Protein AF-A0A8K0HTD1-F1 (afdb_monomer)

Organism: NCBI:txid2594499

Sequence (369 aa):
MEKRRLASASNWPGLPEDLLDSIIPRLVYISDYIRFSAVCKSWNSVALKHKQKRERLTNHQYPLLLLISSRIEGCTSVSPYVFNFMTKSGIQDIQLHRFFWYGRCRGCLIYIRQACYEFFDVRIMPKHIDDFGTPIDLPRLCCFRPGHTRPDKVKSVVLSRDPCFGSFDVLITSYSCYAAHMKFDSKNWTCSGLGRSDYFASLVFYKDHILGASNRGGVLSLDVNIDHSLVPKGEKILPDLEHVRDSSGCFLVEATNGDLLMVLWYHDFDIHERYKLYKLLYSNGQHERIPIANLSGDSIFWGINHPVSVLASDYPGLCRPNSIYLICQRQPSDYICEEFNFEDRSMREDEIDEPYLTSASWIVPPIKL

Structure (mmCIF, N/CA/C/O backbone):
data_AF-A0A8K0HTD1-F1
#
_entry.id   AF-A0A8K0HTD1-F1
#
loop_
_atom_site.group_PDB
_atom_site.id
_atom_site.type_symbol
_atom_site.label_atom_id
_atom_site.label_alt_id
_atom_site.label_comp_id
_atom_site.label_asym_id
_atom_site.label_entity_id
_atom_site.label_seq_id
_atom_site.pdbx_PDB_ins_code
_atom_site.Cartn_x
_atom_site.Cartn_y
_atom_site.Cartn_z
_atom_site.occupancy
_atom_site.B_iso_or_equiv
_atom_site.auth_seq_id
_atom_site.auth_comp_id
_atom_site.auth_asym_id
_atom_site.auth_atom_id
_atom_site.pdbx_PDB_model_num
ATOM 1 N N . MET A 1 1 ? -37.170 61.408 5.011 1.00 37.66 1 MET A N 1
ATOM 2 C CA . MET A 1 1 ? -36.337 60.658 5.978 1.00 37.66 1 MET A CA 1
ATOM 3 C C . MET A 1 1 ? -36.663 59.183 5.793 1.00 37.66 1 MET A C 1
ATOM 5 O O . MET A 1 1 ? -37.719 58.727 6.209 1.00 37.66 1 MET A O 1
ATOM 9 N N . GLU A 1 2 ? -35.839 58.492 5.015 1.00 38.56 2 GLU A N 1
ATOM 10 C CA . GLU A 1 2 ? -36.131 57.178 4.437 1.00 38.56 2 GLU A CA 1
ATOM 11 C C . GLU A 1 2 ? -35.536 56.076 5.325 1.00 38.56 2 GLU A C 1
ATOM 13 O O . GLU A 1 2 ? -34.329 56.040 5.568 1.00 38.56 2 GLU A O 1
ATOM 18 N N . LYS A 1 3 ? -36.391 55.210 5.887 1.00 42.69 3 LYS A N 1
ATOM 19 C CA . LYS A 1 3 ? -35.959 54.076 6.715 1.00 42.69 3 LYS A CA 1
ATOM 20 C C . LYS A 1 3 ? -35.336 53.009 5.812 1.00 42.69 3 LYS A C 1
ATOM 22 O O . LYS A 1 3 ? -36.046 52.325 5.080 1.00 42.69 3 LYS A O 1
ATOM 27 N N . ARG A 1 4 ? -34.012 52.840 5.908 1.00 44.31 4 ARG A N 1
ATOM 28 C CA . ARG A 1 4 ? -33.277 51.688 5.360 1.00 44.31 4 ARG A CA 1
ATOM 29 C C . ARG A 1 4 ? -33.942 50.382 5.819 1.00 44.31 4 ARG A C 1
ATOM 31 O O . ARG A 1 4 ? -33.996 50.106 7.017 1.00 44.31 4 ARG A O 1
ATOM 38 N N . ARG A 1 5 ? -34.427 49.572 4.871 1.00 43.81 5 ARG A N 1
ATOM 39 C CA . ARG A 1 5 ? -34.792 48.168 5.108 1.00 43.81 5 ARG A CA 1
ATOM 40 C C . ARG A 1 5 ? -33.508 47.387 5.392 1.00 43.81 5 ARG A C 1
ATOM 42 O O . ARG A 1 5 ? -32.691 47.201 4.496 1.00 43.81 5 ARG A O 1
ATOM 49 N N . LEU A 1 6 ? -33.326 46.958 6.638 1.00 46.31 6 LEU A N 1
ATOM 50 C CA . LEU A 1 6 ? -32.342 45.938 6.993 1.00 46.31 6 LEU A CA 1
ATOM 51 C C . LEU A 1 6 ? -32.752 44.634 6.299 1.00 46.31 6 LEU A C 1
ATOM 53 O O . LEU A 1 6 ? -33.889 44.187 6.459 1.00 46.31 6 LEU A O 1
ATOM 57 N N . ALA A 1 7 ? -31.851 44.052 5.507 1.00 51.03 7 ALA A N 1
ATOM 58 C CA . ALA A 1 7 ? -32.031 42.715 4.961 1.00 51.03 7 ALA A CA 1
ATOM 59 C C . ALA A 1 7 ? -32.260 41.748 6.132 1.00 51.03 7 ALA A C 1
ATOM 61 O O . ALA A 1 7 ? -31.434 41.661 7.041 1.00 51.03 7 ALA A O 1
ATOM 62 N N . SER A 1 8 ? -33.413 41.082 6.148 1.00 57.00 8 SER A N 1
ATOM 63 C CA . SER A 1 8 ? -33.754 40.105 7.177 1.00 57.00 8 SER A CA 1
ATOM 64 C C . SER A 1 8 ? -32.688 39.014 7.206 1.00 57.00 8 SER A C 1
ATOM 66 O O . SER A 1 8 ? -32.430 38.385 6.176 1.00 57.00 8 SER A O 1
ATOM 68 N N . ALA A 1 9 ? -32.086 38.791 8.376 1.00 58.12 9 ALA A N 1
ATOM 69 C CA . ALA A 1 9 ? -31.206 37.658 8.617 1.00 58.12 9 ALA A CA 1
ATOM 70 C C . ALA A 1 9 ? -31.899 36.383 8.119 1.00 58.12 9 ALA A C 1
ATOM 72 O O . ALA A 1 9 ? -33.047 36.110 8.475 1.00 58.12 9 ALA A O 1
ATOM 73 N N . SER A 1 10 ? -31.243 35.655 7.217 1.00 62.00 10 SER A N 1
ATOM 74 C CA . SER A 1 10 ? -31.839 34.472 6.610 1.00 62.00 10 SER A CA 1
ATOM 75 C C . SER A 1 10 ? -32.121 33.429 7.690 1.00 62.00 10 SER A C 1
ATOM 77 O O . SER A 1 10 ? -31.216 33.014 8.411 1.00 62.00 10 SER A O 1
ATOM 79 N N . ASN A 1 11 ? -33.379 33.003 7.797 1.00 69.94 11 ASN A N 1
ATOM 80 C CA . ASN A 1 11 ? -33.867 32.137 8.871 1.00 69.94 11 ASN A CA 1
ATOM 81 C C . ASN A 1 11 ? -33.508 30.651 8.647 1.00 69.94 11 ASN A C 1
ATOM 83 O O . ASN A 1 11 ? -34.280 29.760 8.993 1.00 69.94 11 ASN A O 1
ATOM 87 N N . TRP A 1 12 ? -32.337 30.383 8.051 1.00 74.44 12 TRP A N 1
ATOM 88 C CA . TRP A 1 12 ? -31.815 29.040 7.766 1.00 74.44 12 TRP A CA 1
ATOM 89 C C . TRP A 1 12 ? -31.852 28.103 8.985 1.00 74.44 12 TRP A C 1
ATOM 91 O O . TRP A 1 12 ? -32.264 26.954 8.820 1.00 74.44 12 TRP A O 1
ATOM 101 N N . PRO A 1 13 ? -31.525 28.547 10.218 1.00 73.25 13 PRO A N 1
ATOM 102 C CA . PRO A 1 13 ? -31.598 27.670 11.388 1.00 73.25 13 PRO A CA 1
ATOM 103 C C . PRO A 1 13 ? -33.011 27.155 11.709 1.00 73.25 13 PRO A C 1
ATOM 105 O O . PRO A 1 13 ? -33.126 26.177 12.442 1.00 73.25 13 PRO A O 1
ATOM 108 N N . GLY A 1 14 ? -34.062 27.793 11.175 1.00 79.25 14 GLY A N 1
ATOM 109 C CA . GLY A 1 14 ? -35.472 27.436 11.367 1.00 79.25 14 GLY A CA 1
ATOM 110 C C . GLY A 1 14 ? -36.101 26.659 10.206 1.00 79.25 14 GLY A C 1
ATOM 111 O O . GLY A 1 14 ? -37.324 26.648 10.088 1.00 79.25 14 GLY A O 1
ATOM 112 N N . LEU A 1 15 ? -35.295 26.058 9.324 1.00 85.81 15 LEU A N 1
ATOM 113 C CA . LEU A 1 15 ? -35.802 25.203 8.250 1.00 85.81 15 LEU A CA 1
ATOM 114 C C . LEU A 1 15 ? -36.583 23.992 8.809 1.00 85.81 15 LEU A C 1
ATOM 116 O O . LEU A 1 15 ? -36.088 23.330 9.725 1.00 85.81 15 LEU A O 1
ATOM 120 N N . PRO A 1 16 ? -37.764 23.680 8.244 1.00 89.06 16 PRO A N 1
ATOM 121 C CA . PRO A 1 16 ? -38.507 22.453 8.527 1.00 89.06 16 PRO A CA 1
ATOM 122 C C . PRO A 1 16 ? -37.682 21.169 8.314 1.00 89.06 16 PRO A C 1
ATOM 124 O O . PRO A 1 16 ? -36.840 21.112 7.412 1.00 89.06 16 PRO A O 1
ATOM 127 N N . GLU A 1 17 ? -37.928 20.134 9.132 1.00 87.62 17 GLU A N 1
ATOM 128 C CA . GLU A 1 17 ? -37.176 18.864 9.078 1.00 87.62 17 GLU A CA 1
ATOM 129 C C . GLU A 1 17 ? -37.269 18.176 7.707 1.00 87.62 17 GLU A C 1
ATOM 131 O O . GLU A 1 17 ? -36.272 17.649 7.233 1.00 87.62 17 GLU A O 1
ATOM 136 N N . ASP A 1 18 ? -38.408 18.254 7.022 1.00 86.56 18 ASP A N 1
ATOM 137 C CA . ASP A 1 18 ? -38.640 17.680 5.691 1.00 86.56 18 ASP A CA 1
ATOM 138 C C . ASP A 1 18 ? -37.740 18.295 4.605 1.00 86.56 18 ASP A C 1
ATOM 140 O O . ASP A 1 18 ? -37.252 17.598 3.709 1.00 86.56 18 ASP A O 1
ATOM 144 N N . LEU A 1 19 ? -37.446 19.594 4.705 1.00 88.56 19 LEU A N 1
ATOM 145 C CA . LEU A 1 19 ? -36.488 20.242 3.811 1.00 88.56 19 LEU A CA 1
ATOM 146 C C . LEU A 1 19 ? -35.053 19.828 4.145 1.00 88.56 19 LEU A C 1
ATOM 148 O O . LEU A 1 19 ? -34.276 19.549 3.230 1.00 88.56 19 LEU A O 1
ATOM 152 N N . LEU A 1 20 ? -34.711 19.722 5.430 1.00 89.12 20 LEU A N 1
ATOM 153 C CA . LEU A 1 20 ? -33.411 19.220 5.887 1.00 89.12 20 LEU A CA 1
ATOM 154 C C . LEU A 1 20 ? -33.174 17.767 5.435 1.00 89.12 20 LEU A C 1
ATOM 156 O O . LEU A 1 20 ? -32.101 17.452 4.914 1.00 89.12 20 LEU A O 1
ATOM 160 N N . ASP A 1 21 ? -34.200 16.922 5.522 1.00 86.56 21 ASP A N 1
ATOM 161 C CA . ASP A 1 21 ? -34.217 15.539 5.038 1.00 86.56 21 ASP A CA 1
ATOM 162 C C . ASP A 1 21 ? -33.990 15.445 3.524 1.00 86.56 21 ASP A C 1
ATOM 164 O O . ASP A 1 21 ? -33.384 14.488 3.043 1.00 86.56 21 ASP A O 1
ATOM 168 N N . SER A 1 22 ? -34.442 16.442 2.756 1.00 86.81 22 SER A N 1
ATOM 169 C CA . SER A 1 22 ? -34.228 16.497 1.303 1.00 86.81 22 SER A CA 1
ATOM 170 C C . SER A 1 22 ? -32.821 16.969 0.906 1.00 86.81 22 SER A C 1
ATOM 172 O O . SER A 1 22 ? -32.336 16.636 -0.182 1.00 86.81 22 SER A O 1
ATOM 174 N N . ILE A 1 23 ? -32.158 17.732 1.784 1.00 85.19 23 ILE A N 1
ATOM 175 C CA . ILE A 1 23 ? -30.815 18.284 1.568 1.00 85.19 23 ILE A CA 1
ATOM 176 C C . ILE A 1 23 ? -29.750 17.227 1.858 1.00 85.19 23 ILE A C 1
ATOM 178 O O . ILE A 1 23 ? -28.835 17.065 1.053 1.00 85.19 23 ILE A O 1
ATOM 182 N N . ILE A 1 24 ? -29.877 16.483 2.963 1.00 75.81 24 ILE A N 1
ATOM 183 C CA . ILE A 1 24 ? -28.871 15.503 3.413 1.00 75.81 24 ILE A CA 1
ATOM 184 C C . ILE A 1 24 ? -28.432 14.519 2.309 1.00 75.81 24 ILE A C 1
ATOM 186 O O . ILE A 1 24 ? -27.222 14.354 2.136 1.00 75.81 24 ILE A O 1
ATOM 190 N N . PRO A 1 25 ? -29.334 13.896 1.522 1.00 70.00 25 PRO A N 1
ATOM 191 C CA . PRO A 1 25 ? -28.947 12.970 0.456 1.00 70.00 25 PRO A CA 1
ATOM 192 C C . PRO A 1 25 ? -28.135 13.615 -0.673 1.00 70.00 25 PRO A C 1
ATOM 194 O O . PRO A 1 25 ? -27.485 12.906 -1.433 1.00 70.00 25 PRO A O 1
ATOM 197 N N . ARG A 1 26 ? -28.178 14.947 -0.802 1.00 75.69 26 ARG A N 1
ATOM 198 C CA . ARG A 1 26 ? -27.455 15.720 -1.823 1.00 75.69 26 ARG A CA 1
ATOM 199 C C . ARG A 1 26 ? -26.095 16.221 -1.329 1.00 75.69 26 ARG A C 1
ATOM 201 O O . ARG A 1 26 ? -25.335 16.779 -2.115 1.00 75.69 26 ARG A O 1
ATOM 208 N N . LEU A 1 27 ? -25.775 16.028 -0.046 1.00 66.19 27 LEU A N 1
ATOM 209 C CA . LEU A 1 27 ? -24.477 16.374 0.534 1.00 66.19 27 LEU A CA 1
ATOM 210 C C . LEU A 1 27 ? -23.444 15.294 0.193 1.00 66.19 27 LEU A C 1
ATOM 212 O O . LEU A 1 27 ? -23.169 14.396 1.000 1.00 66.19 27 LEU A O 1
ATOM 216 N N . VAL A 1 28 ? -22.879 15.410 -1.010 1.00 53.66 28 VAL A N 1
ATOM 217 C CA . VAL A 1 28 ? -21.875 14.490 -1.573 1.00 53.66 28 VAL A CA 1
ATOM 218 C C . VAL A 1 28 ? -20.654 14.354 -0.652 1.00 53.66 28 VAL A C 1
ATOM 220 O O . VAL A 1 28 ? -20.141 13.256 -0.458 1.00 53.66 28 VAL A O 1
ATOM 223 N N . TYR A 1 29 ? -20.222 15.444 -0.011 1.00 51.62 29 TYR A N 1
ATOM 224 C CA . TYR A 1 29 ? -18.971 15.487 0.747 1.00 51.62 29 TYR A CA 1
ATOM 225 C C . TYR A 1 29 ? -19.173 15.392 2.271 1.00 51.62 29 TYR A C 1
ATOM 227 O O . TYR A 1 29 ? -20.106 15.960 2.847 1.00 51.62 29 TYR A O 1
ATOM 235 N N . ILE A 1 30 ? -18.296 14.662 2.980 1.00 53.50 30 ILE A N 1
ATOM 236 C CA . ILE A 1 30 ? -18.354 14.514 4.454 1.00 53.50 30 ILE A CA 1
ATOM 237 C C . ILE A 1 30 ? -18.202 15.853 5.181 1.00 53.50 30 ILE A C 1
ATOM 239 O O . ILE A 1 30 ? -18.909 16.085 6.159 1.00 53.50 30 ILE A O 1
ATOM 243 N N . SER A 1 31 ? -17.364 16.751 4.661 1.00 48.19 31 SER A N 1
ATOM 244 C CA . SER A 1 31 ? -17.176 18.103 5.193 1.00 48.19 31 SER A CA 1
ATOM 245 C C . SER A 1 31 ? -18.478 18.898 5.222 1.00 48.19 31 SER A C 1
ATOM 247 O O . SER A 1 31 ? -18.760 19.578 6.207 1.00 48.19 31 SER A O 1
ATOM 249 N N . ASP A 1 32 ? -19.299 18.780 4.180 1.00 56.88 32 ASP A N 1
ATOM 250 C CA . ASP A 1 32 ? -20.553 19.527 4.069 1.00 56.88 32 ASP A CA 1
ATOM 251 C C . ASP A 1 32 ? -21.610 18.986 5.021 1.00 56.88 32 ASP A C 1
ATOM 253 O O . ASP A 1 32 ? -22.360 19.754 5.612 1.00 56.88 32 ASP A O 1
ATOM 257 N N . TYR A 1 33 ? -21.611 17.677 5.260 1.00 61.25 33 TYR A N 1
ATOM 258 C CA . TYR A 1 33 ? -22.450 17.063 6.284 1.00 61.25 33 TYR A CA 1
ATOM 259 C C . TYR A 1 33 ? -22.018 17.425 7.707 1.00 61.25 33 TYR A C 1
ATOM 261 O O . TYR A 1 33 ? -22.875 17.691 8.544 1.00 61.25 33 TYR A O 1
ATOM 269 N N . ILE A 1 34 ? -20.712 17.487 7.992 1.00 54.00 34 ILE A N 1
ATOM 270 C CA . ILE A 1 34 ? -20.217 17.957 9.296 1.00 54.00 34 ILE A CA 1
ATOM 271 C C . ILE A 1 34 ? -20.666 19.402 9.512 1.00 54.00 34 ILE A C 1
ATOM 273 O O . ILE A 1 34 ? -21.282 19.702 10.534 1.00 54.00 34 ILE A O 1
ATOM 277 N N . ARG A 1 35 ? -20.443 20.274 8.520 1.00 66.19 35 ARG A N 1
ATOM 278 C CA . ARG A 1 35 ? -20.887 21.675 8.552 1.00 66.19 35 ARG A CA 1
ATOM 279 C C . ARG A 1 35 ? -22.400 21.782 8.734 1.00 66.19 35 ARG A C 1
ATOM 281 O O . ARG A 1 35 ? -22.841 22.534 9.593 1.00 66.19 35 ARG A O 1
ATOM 288 N N . PHE A 1 36 ? -23.177 20.985 8.001 1.00 78.25 36 PHE A N 1
ATOM 289 C CA . PHE A 1 36 ? -24.630 20.879 8.143 1.00 78.25 36 PHE A CA 1
ATOM 290 C C . PHE A 1 36 ? -25.028 20.474 9.572 1.00 78.25 36 PHE A C 1
ATOM 292 O O . PHE A 1 36 ? -25.860 21.124 10.199 1.00 78.25 36 PHE A O 1
ATOM 299 N N . SER A 1 37 ? -24.386 19.448 10.137 1.00 71.88 37 SER A N 1
ATOM 300 C CA . SER A 1 37 ? -24.674 18.957 11.491 1.00 71.88 37 SER A CA 1
ATOM 301 C C . SER A 1 37 ? -24.258 19.929 12.603 1.00 71.88 37 SER A C 1
ATOM 303 O O . SER A 1 37 ? -24.729 19.799 13.732 1.00 71.88 37 SER A O 1
ATOM 305 N N . ALA A 1 38 ? -23.393 20.898 12.294 1.00 73.69 38 ALA A N 1
ATOM 306 C CA . ALA A 1 38 ? -22.862 21.880 13.232 1.00 73.69 38 ALA A CA 1
ATOM 307 C C . ALA A 1 38 ? -23.656 23.202 13.263 1.00 73.69 38 ALA A C 1
ATOM 309 O O . ALA A 1 38 ? -23.346 24.067 14.078 1.00 73.69 38 ALA A O 1
ATOM 310 N N . VAL A 1 39 ? -24.680 23.373 12.412 1.00 78.88 39 VAL A N 1
ATOM 311 C CA . VAL A 1 39 ? -25.461 24.624 12.318 1.00 78.88 39 VAL A CA 1
ATOM 312 C C . VAL A 1 39 ? -26.247 24.911 13.601 1.00 78.88 39 VAL A C 1
ATOM 314 O O . VAL A 1 39 ? -26.134 25.990 14.179 1.00 78.88 39 VAL A O 1
ATOM 317 N N . CYS A 1 40 ? -27.080 23.967 14.045 1.00 79.94 40 CYS A N 1
ATOM 318 C CA . CYS A 1 40 ? -27.859 24.077 15.280 1.00 79.94 40 CYS A CA 1
ATOM 319 C C . CYS A 1 40 ? -28.349 22.694 15.746 1.00 79.94 40 CYS A C 1
ATOM 321 O O . CYS A 1 40 ? -28.240 21.705 15.020 1.00 79.94 40 CYS A O 1
ATOM 323 N N . LYS A 1 41 ? -28.950 22.618 16.944 1.00 76.31 41 LYS A N 1
ATOM 324 C CA . LYS A 1 41 ? -29.474 21.357 17.512 1.00 76.31 41 LYS A CA 1
ATOM 325 C C . LYS A 1 41 ? -30.510 20.666 16.614 1.00 76.31 41 LYS A C 1
ATOM 327 O O . LYS A 1 41 ? -30.527 19.442 16.553 1.00 76.31 41 LYS A O 1
ATOM 332 N N . SER A 1 42 ? -31.344 21.434 15.907 1.00 84.75 42 SER A N 1
ATOM 333 C CA . SER A 1 42 ? -32.366 20.887 15.001 1.00 84.75 42 SER A CA 1
ATOM 334 C C . SER A 1 42 ? -31.727 20.168 13.812 1.00 84.75 42 SER A C 1
ATOM 336 O O . SER A 1 42 ? -32.048 19.019 13.532 1.00 84.75 42 SER A O 1
ATOM 338 N N . TRP A 1 43 ? -30.757 20.808 13.156 1.00 87.06 43 TRP A N 1
ATOM 339 C CA . TRP A 1 43 ? -30.034 20.219 12.027 1.00 87.06 43 TRP A CA 1
ATOM 340 C C . TRP A 1 43 ? -29.183 19.025 12.459 1.00 87.06 43 TRP A C 1
ATOM 342 O O . TRP A 1 43 ? -29.133 18.018 11.758 1.00 87.06 43 TRP A O 1
ATOM 352 N N . ASN A 1 44 ? -28.566 19.107 13.642 1.00 80.81 44 ASN A N 1
ATOM 353 C CA . ASN A 1 44 ? -27.821 18.000 14.231 1.00 80.81 44 ASN A CA 1
ATOM 354 C C . ASN A 1 44 ? -28.711 16.770 14.482 1.00 80.81 44 ASN A C 1
ATOM 356 O O . ASN A 1 44 ? -28.325 15.658 14.135 1.00 80.81 44 ASN A O 1
ATOM 360 N N . SER A 1 45 ? -29.921 16.972 15.014 1.00 79.81 45 SER A N 1
ATOM 361 C CA . SER A 1 45 ? -30.912 15.907 15.225 1.00 79.81 45 SER A CA 1
ATOM 362 C C . SER A 1 45 ? -31.280 15.202 13.916 1.00 79.81 45 SER A C 1
ATOM 364 O O . SER A 1 45 ? -31.238 13.974 13.837 1.00 79.81 45 SER A O 1
ATOM 366 N N . VAL A 1 46 ? -31.568 15.968 12.858 1.00 83.38 46 VAL A N 1
ATOM 367 C CA . VAL A 1 46 ? -31.885 15.412 11.534 1.00 83.38 46 VAL A CA 1
ATOM 368 C C . VAL A 1 46 ? -30.675 14.681 10.940 1.00 83.38 46 VAL A C 1
ATOM 370 O O . VAL A 1 46 ? -30.807 13.557 10.460 1.00 83.38 46 VAL A O 1
ATOM 373 N N . ALA A 1 47 ? -29.473 15.251 11.053 1.00 75.94 47 ALA A N 1
ATOM 374 C CA . ALA A 1 47 ? -28.240 14.585 10.639 1.00 75.94 47 ALA A CA 1
ATOM 375 C C . ALA A 1 47 ? -28.072 13.223 11.340 1.00 75.94 47 ALA A C 1
ATOM 377 O O . ALA A 1 47 ? -27.880 12.204 10.678 1.00 75.94 47 ALA A O 1
ATOM 378 N N . LEU A 1 48 ? -28.247 13.168 12.665 1.00 71.31 48 LEU A N 1
ATOM 379 C CA . LEU A 1 48 ? -28.148 11.932 13.447 1.00 71.31 48 LEU A CA 1
ATOM 380 C C . LEU A 1 48 ? -29.170 10.866 13.023 1.00 71.31 48 LEU A C 1
ATOM 382 O O . LEU A 1 48 ? -28.806 9.692 12.948 1.00 71.31 48 LEU A O 1
ATOM 386 N N . LYS A 1 49 ? -30.410 11.247 12.679 1.00 79.12 49 LYS A N 1
ATOM 387 C CA . LYS A 1 49 ? -31.425 10.310 12.149 1.00 79.12 49 LYS A CA 1
ATOM 388 C C . LYS A 1 49 ? -30.970 9.643 10.847 1.00 79.12 49 LYS A C 1
ATOM 390 O O . LYS A 1 49 ? -31.237 8.464 10.627 1.00 79.12 49 LYS A O 1
ATOM 395 N N . HIS A 1 50 ? -30.247 10.373 9.999 1.00 68.81 50 HIS A N 1
ATOM 396 C CA . HIS A 1 50 ? -29.728 9.861 8.726 1.00 68.81 50 HIS A CA 1
ATOM 397 C C . HIS A 1 50 ? -28.334 9.247 8.826 1.00 68.81 50 HIS A C 1
ATOM 399 O O . HIS A 1 50 ? -27.833 8.762 7.812 1.00 68.81 50 HIS A O 1
ATOM 405 N N . LYS A 1 51 ? -27.722 9.199 10.018 1.00 61.53 51 LYS A N 1
ATOM 406 C CA . LYS A 1 51 ? -26.345 8.726 10.220 1.00 61.53 51 LYS A CA 1
ATOM 407 C C . LYS A 1 51 ? -26.105 7.358 9.575 1.00 61.53 51 LYS A C 1
ATOM 409 O O . LYS A 1 51 ? -25.222 7.246 8.740 1.00 61.53 51 LYS A O 1
ATOM 414 N N . GLN A 1 52 ? -26.954 6.360 9.835 1.00 52.19 52 GLN A N 1
ATOM 415 C CA . GLN A 1 52 ? -26.793 5.001 9.286 1.00 52.19 52 GLN A CA 1
ATOM 416 C C . GLN A 1 52 ? -27.032 4.902 7.769 1.00 52.19 52 GLN A C 1
ATOM 418 O O . GLN A 1 52 ? -26.338 4.172 7.064 1.00 52.19 52 GLN A O 1
ATOM 423 N N . LYS A 1 53 ? -28.024 5.631 7.240 1.00 53.09 53 LYS A N 1
ATOM 424 C CA . LYS A 1 53 ? -28.325 5.651 5.797 1.00 53.09 53 LYS A CA 1
ATOM 425 C C . LYS A 1 53 ? -27.230 6.382 5.026 1.00 53.09 53 LYS A C 1
ATOM 427 O O . LYS A 1 53 ? -26.901 6.007 3.905 1.00 53.09 53 LYS A O 1
ATOM 432 N N . ARG A 1 54 ? -26.648 7.404 5.649 1.00 53.22 54 ARG A N 1
ATOM 433 C CA . ARG A 1 54 ? -25.565 8.186 5.082 1.00 53.22 54 ARG A CA 1
ATOM 434 C C . ARG A 1 54 ? -24.211 7.529 5.280 1.00 53.22 54 ARG A C 1
ATOM 436 O O . ARG A 1 54 ? -23.412 7.653 4.377 1.00 53.22 54 ARG A O 1
ATOM 443 N N . GLU A 1 55 ? -23.988 6.746 6.332 1.00 45.97 55 GLU A N 1
ATOM 444 C CA . GLU A 1 55 ? -22.829 5.850 6.469 1.00 45.97 55 GLU A CA 1
ATOM 445 C C . GLU A 1 55 ? -22.673 4.919 5.254 1.00 45.97 55 GLU A C 1
ATOM 447 O O . GLU A 1 55 ? -21.553 4.561 4.911 1.00 45.97 55 GLU A O 1
ATOM 452 N N . ARG A 1 56 ? -23.782 4.576 4.575 1.00 44.25 56 ARG A N 1
ATOM 453 C CA . ARG A 1 56 ? -23.811 3.823 3.305 1.00 44.25 56 ARG A CA 1
ATOM 454 C C . ARG A 1 56 ? -23.629 4.681 2.038 1.00 44.25 56 ARG A C 1
ATOM 456 O O . ARG A 1 56 ? -23.418 4.147 0.961 1.00 44.25 56 ARG A O 1
ATOM 463 N N . LEU A 1 57 ? -23.743 6.006 2.134 1.00 41.3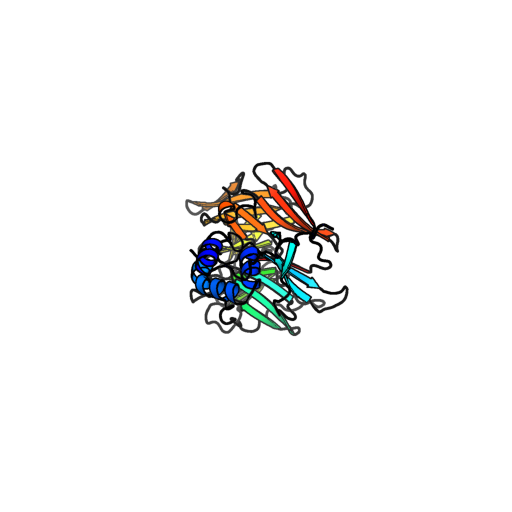4 57 LEU A N 1
ATOM 464 C CA . LEU A 1 57 ? -23.512 6.959 1.031 1.00 41.34 57 LEU A CA 1
ATOM 465 C C . LEU A 1 57 ? -22.129 7.635 1.149 1.00 41.34 57 LEU A C 1
ATOM 467 O O . LEU A 1 57 ? -21.510 7.991 0.150 1.00 41.34 57 LEU A O 1
ATOM 471 N N . THR A 1 58 ? -21.597 7.745 2.370 1.00 42.19 58 THR A N 1
ATOM 472 C CA . THR A 1 58 ? -20.250 8.224 2.726 1.00 42.19 58 THR A CA 1
ATOM 473 C C . THR A 1 58 ? -19.164 7.197 2.504 1.00 42.19 58 THR A C 1
ATOM 475 O O . THR A 1 58 ? -18.040 7.392 2.947 1.00 42.19 58 THR A O 1
ATOM 478 N N . ASN A 1 59 ? -19.464 6.126 1.785 1.00 41.00 59 ASN A N 1
ATOM 479 C CA . ASN A 1 59 ? -18.457 5.193 1.297 1.00 41.00 59 ASN A CA 1
ATOM 480 C C . ASN A 1 59 ? -17.442 5.856 0.346 1.00 41.00 59 ASN A C 1
ATOM 482 O O . ASN A 1 59 ? -16.417 5.266 0.048 1.00 41.00 59 ASN A O 1
ATOM 486 N N . HIS A 1 60 ? -17.672 7.126 -0.005 1.00 44.22 60 HIS A N 1
ATOM 487 C CA . HIS A 1 60 ? -16.745 8.071 -0.631 1.00 44.22 60 HIS A CA 1
ATOM 488 C C . HIS A 1 60 ? -15.832 8.806 0.375 1.00 44.22 60 HIS A C 1
ATOM 490 O O . HIS A 1 60 ? -15.385 9.925 0.116 1.00 44.22 60 HIS A O 1
ATOM 496 N N . GLN A 1 61 ? -15.599 8.256 1.570 1.00 51.69 61 GLN A N 1
ATOM 497 C CA . GLN A 1 61 ? -14.667 8.850 2.524 1.00 51.69 61 GLN A CA 1
ATOM 498 C C . GLN A 1 61 ? -13.269 8.886 1.876 1.00 51.6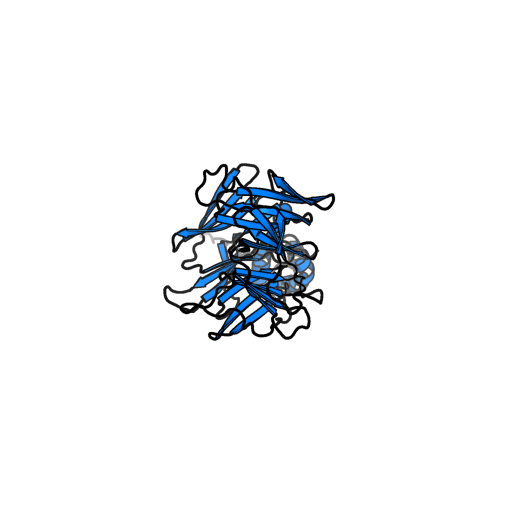9 61 GLN A C 1
ATOM 500 O O . GLN A 1 61 ? -12.716 7.849 1.522 1.00 51.69 61 GLN A O 1
ATOM 505 N N . TYR A 1 62 ? -12.752 10.098 1.660 1.00 51.62 62 TYR A N 1
ATOM 506 C CA . TYR A 1 62 ? -11.498 10.368 0.952 1.00 51.62 62 TYR A CA 1
ATOM 507 C C . TYR A 1 62 ? -10.320 9.559 1.525 1.00 51.62 62 TYR A C 1
ATOM 509 O O . TYR A 1 62 ? -10.285 9.364 2.741 1.00 51.62 62 TYR A O 1
ATOM 517 N N . PRO A 1 63 ? -9.309 9.162 0.725 1.00 54.69 63 PRO A N 1
ATOM 518 C CA . PRO A 1 63 ? -7.973 8.894 1.219 1.00 54.69 63 PRO A CA 1
ATOM 519 C C . PRO A 1 63 ? -7.530 10.073 2.087 1.00 54.69 63 PRO A C 1
ATOM 521 O O . PRO A 1 63 ? -7.366 11.202 1.630 1.00 54.69 63 PRO A O 1
ATOM 524 N N . LEU A 1 64 ? -7.408 9.808 3.375 1.00 63.09 64 LEU A N 1
ATOM 525 C CA . LEU A 1 64 ? -6.857 10.716 4.357 1.00 63.09 64 LEU A CA 1
ATOM 526 C C . LEU A 1 64 ? -5.350 10.492 4.399 1.00 63.09 64 LEU A C 1
ATOM 528 O O . LEU A 1 64 ? -4.885 9.357 4.322 1.00 63.09 64 LEU A O 1
ATOM 532 N N . LEU A 1 65 ? -4.575 11.554 4.551 1.00 65.94 65 LEU A N 1
ATOM 533 C CA . LEU A 1 65 ? -3.137 11.449 4.717 1.00 65.94 65 LEU A CA 1
ATOM 534 C C . LEU A 1 65 ? -2.821 11.487 6.212 1.00 65.94 65 LEU A C 1
ATOM 536 O O . LEU A 1 65 ? -2.947 12.515 6.863 1.00 65.94 65 LEU A O 1
ATOM 540 N N . LEU A 1 66 ? -2.438 10.356 6.794 1.00 63.78 66 LEU A N 1
ATOM 541 C CA . LEU A 1 66 ? -1.929 10.317 8.160 1.00 63.78 66 LEU A CA 1
ATOM 542 C C . LEU A 1 66 ? -0.489 10.817 8.163 1.00 63.78 66 LEU A C 1
ATOM 544 O O . LEU A 1 66 ? 0.424 10.121 7.702 1.00 63.78 66 LEU A O 1
ATOM 548 N N . LEU A 1 67 ? -0.306 12.014 8.705 1.00 63.91 67 LEU A N 1
ATOM 549 C CA . LEU A 1 67 ? 0.988 12.648 8.866 1.00 63.91 67 LEU A CA 1
ATOM 550 C C . LEU A 1 67 ? 1.488 12.416 10.286 1.00 63.91 67 LEU A C 1
ATOM 552 O O . LEU A 1 67 ? 0.743 12.523 11.263 1.00 63.91 67 LEU A O 1
ATOM 556 N N . ILE A 1 68 ? 2.769 12.086 10.398 1.00 60.84 68 ILE A N 1
ATOM 557 C CA . ILE A 1 68 ? 3.452 12.000 11.678 1.00 60.84 68 ILE A CA 1
ATOM 558 C C . ILE A 1 68 ? 4.577 13.014 11.694 1.00 60.84 68 ILE A C 1
ATOM 560 O O . ILE A 1 68 ? 5.635 12.780 11.112 1.00 60.84 68 ILE A O 1
ATOM 564 N N . SER A 1 69 ? 4.363 14.112 12.414 1.00 58.16 69 SER A N 1
ATOM 565 C CA . SER A 1 69 ? 5.363 15.162 12.602 1.00 58.16 69 SER A CA 1
ATOM 566 C C . SER A 1 69 ? 5.914 15.158 14.032 1.00 58.16 69 SER A C 1
ATOM 568 O O . SER A 1 69 ? 5.197 14.910 15.016 1.00 58.16 69 SER A O 1
ATOM 570 N N . SER A 1 70 ? 7.215 15.426 14.160 1.00 56.56 70 SER A N 1
ATOM 571 C CA . SER A 1 70 ? 7.787 15.863 15.432 1.00 56.56 70 SER A CA 1
ATOM 572 C C . SER A 1 70 ? 7.480 17.346 15.614 1.00 56.56 70 SER A C 1
ATOM 574 O O . SER A 1 70 ? 7.948 18.171 14.838 1.00 56.56 70 SER A O 1
ATOM 576 N N . ARG A 1 71 ? 6.732 17.703 16.665 1.00 51.34 71 ARG A N 1
ATOM 577 C CA . ARG A 1 71 ? 6.256 19.086 16.857 1.00 51.34 71 ARG A CA 1
ATOM 578 C C . ARG A 1 71 ? 7.378 20.131 16.987 1.00 51.34 71 ARG A C 1
ATOM 580 O O . ARG A 1 71 ? 7.084 21.315 16.877 1.00 51.34 71 ARG A O 1
ATOM 587 N N . ILE A 1 72 ? 8.617 19.725 17.296 1.00 50.97 72 ILE A N 1
ATOM 588 C CA . ILE A 1 72 ? 9.768 20.615 17.525 1.00 50.97 72 ILE A CA 1
ATOM 589 C C . ILE A 1 72 ? 11.071 19.887 17.154 1.00 50.97 72 ILE A C 1
ATOM 591 O O . ILE A 1 72 ? 11.259 18.723 17.524 1.00 50.97 72 ILE A O 1
ATOM 595 N N . GLU A 1 73 ? 11.990 20.595 16.494 1.00 46.50 73 GLU A N 1
ATOM 596 C CA . GLU A 1 73 ? 13.365 20.161 16.230 1.00 46.50 73 GLU A CA 1
ATOM 597 C C . GLU A 1 73 ? 14.074 19.774 17.548 1.00 46.50 73 GLU A C 1
ATOM 599 O O . GLU A 1 73 ? 14.131 20.549 18.502 1.00 46.50 73 GLU A O 1
ATOM 604 N N . GLY A 1 74 ? 14.551 18.530 17.654 1.00 49.34 74 GLY A N 1
ATOM 605 C CA . GLY A 1 74 ? 15.186 18.007 18.875 1.00 49.34 74 GLY A CA 1
ATOM 606 C C . GLY A 1 74 ? 14.230 17.455 19.944 1.00 49.34 74 GLY A C 1
ATOM 607 O O . GLY A 1 74 ? 14.691 16.956 20.972 1.00 49.34 74 GLY A O 1
ATOM 608 N N . CYS A 1 75 ? 12.912 17.475 19.720 1.00 45.59 75 CYS A N 1
ATOM 609 C CA . CYS A 1 75 ? 11.953 16.845 20.625 1.00 45.59 75 CYS A CA 1
ATOM 610 C C . CYS A 1 75 ? 11.682 15.383 20.235 1.00 45.59 75 CYS A C 1
ATOM 612 O O . CYS A 1 75 ? 11.450 15.055 19.076 1.00 45.59 75 CYS A O 1
ATOM 614 N N . THR A 1 76 ? 11.639 14.490 21.225 1.00 51.09 76 THR A N 1
ATOM 615 C CA . THR A 1 76 ? 11.280 13.071 21.037 1.00 51.09 76 THR A CA 1
ATOM 616 C C . THR A 1 76 ? 9.766 12.838 20.976 1.00 51.09 76 THR A C 1
ATOM 618 O O . THR A 1 76 ? 9.316 11.712 20.755 1.00 51.09 76 THR A O 1
ATOM 621 N N . SER A 1 77 ? 8.960 13.884 21.196 1.00 51.47 77 SER A N 1
ATOM 622 C CA . SER A 1 77 ? 7.502 13.790 21.204 1.00 51.47 77 SER A CA 1
ATOM 623 C C . SER A 1 77 ? 6.938 13.936 19.794 1.00 51.47 77 SER A C 1
ATOM 625 O O . SER A 1 77 ? 6.728 15.036 19.286 1.00 51.47 77 SER A O 1
ATOM 627 N N . VAL A 1 78 ? 6.656 12.791 19.188 1.00 58.91 78 VAL A N 1
ATOM 628 C CA . VAL A 1 78 ? 6.018 12.668 17.881 1.00 58.91 78 VAL A CA 1
ATOM 629 C C . VAL A 1 78 ? 4.496 12.618 18.064 1.00 58.91 78 VAL A C 1
ATOM 631 O O . VAL A 1 78 ? 4.001 11.858 18.901 1.00 58.91 78 VAL A O 1
ATOM 634 N N . SER A 1 79 ? 3.750 13.450 17.329 1.00 58.12 79 SER A N 1
ATOM 635 C CA . SER A 1 79 ? 2.280 13.455 17.350 1.00 58.12 79 SER A CA 1
ATOM 636 C C . SER A 1 79 ? 1.744 13.161 15.951 1.00 58.12 79 SER A C 1
ATOM 638 O O . SER A 1 79 ? 1.955 13.974 15.054 1.00 58.12 79 SER A O 1
ATOM 640 N N . PRO A 1 80 ? 1.048 12.037 15.740 1.00 61.66 80 PRO A N 1
ATOM 641 C CA . PRO A 1 80 ? 0.308 11.828 14.508 1.00 61.66 80 PRO A CA 1
ATOM 642 C C . PRO A 1 80 ? -0.926 12.735 14.479 1.00 61.66 80 PRO A C 1
ATOM 644 O O . PRO A 1 80 ? -1.564 12.985 15.504 1.00 61.66 80 PRO A O 1
ATOM 647 N N . TYR A 1 81 ? -1.296 13.184 13.293 1.00 60.62 81 TYR A N 1
ATOM 648 C CA . TYR A 1 81 ? -2.600 13.774 13.030 1.00 60.62 81 TYR A CA 1
ATOM 649 C C . TYR A 1 81 ? -3.023 13.420 11.612 1.00 60.62 81 TYR A C 1
ATOM 651 O O . TYR A 1 81 ? -2.219 13.073 10.745 1.00 60.62 81 TYR A O 1
ATOM 659 N N . VAL A 1 82 ? -4.328 13.458 11.388 1.00 63.88 82 VAL A N 1
ATOM 660 C CA . VAL A 1 82 ? -4.897 13.125 10.092 1.00 63.88 82 VAL A CA 1
ATOM 661 C C . VAL A 1 82 ? -5.017 14.406 9.294 1.00 63.88 82 VAL A C 1
ATOM 663 O O . VAL A 1 82 ? -5.762 15.306 9.665 1.00 63.88 82 VAL A O 1
ATOM 666 N N . PHE A 1 83 ? -4.287 14.498 8.197 1.00 62.88 83 PHE A N 1
ATOM 667 C CA . PHE A 1 83 ? -4.404 15.572 7.231 1.00 62.88 83 PHE A CA 1
ATOM 668 C C . PHE A 1 83 ? -5.400 15.169 6.149 1.00 62.88 83 PHE A C 1
ATOM 670 O O . PHE A 1 83 ? -5.266 14.133 5.494 1.00 62.88 83 PHE A O 1
ATOM 677 N N . ASN A 1 84 ? -6.426 15.987 5.953 1.00 61.50 84 ASN A N 1
ATOM 678 C CA . ASN A 1 84 ? -7.254 15.853 4.770 1.00 61.50 84 ASN A CA 1
ATOM 679 C C . ASN A 1 84 ? -6.555 16.589 3.625 1.00 61.50 84 ASN A C 1
ATOM 681 O O . ASN A 1 84 ? -6.540 17.822 3.591 1.00 61.50 84 ASN A O 1
ATOM 685 N N . PHE A 1 85 ? -5.987 15.809 2.704 1.00 61.50 85 PHE A N 1
ATOM 686 C CA . PHE A 1 85 ? -5.237 16.323 1.562 1.00 61.50 85 PHE A CA 1
ATOM 687 C C . PHE A 1 85 ? -6.074 17.268 0.689 1.00 61.50 85 PHE A C 1
ATOM 689 O O . PHE A 1 85 ? -5.579 18.295 0.237 1.00 61.50 85 PHE A O 1
ATOM 696 N N . MET A 1 86 ? -7.373 16.994 0.542 1.00 56.34 86 MET A N 1
ATOM 697 C CA . MET A 1 86 ? -8.261 17.785 -0.316 1.00 56.34 86 MET A CA 1
ATOM 698 C C . MET A 1 86 ? -8.637 19.129 0.278 1.00 56.34 86 MET A C 1
ATOM 700 O O . MET A 1 86 ? -8.646 20.144 -0.412 1.00 56.34 86 MET A O 1
ATOM 704 N N . THR A 1 87 ? -8.985 19.150 1.560 1.00 55.69 87 THR A N 1
ATOM 705 C CA . THR A 1 87 ? -9.372 20.396 2.226 1.00 55.69 87 THR A CA 1
ATOM 706 C C . THR A 1 87 ? -8.162 21.182 2.720 1.00 55.69 87 THR A C 1
ATOM 708 O O . THR A 1 87 ? -8.355 22.229 3.336 1.00 55.69 87 THR A O 1
ATOM 711 N N . LYS A 1 88 ? -6.942 20.665 2.486 1.00 61.97 88 LYS A N 1
ATOM 712 C CA . LYS A 1 88 ? -5.678 21.144 3.060 1.00 61.97 88 LYS A CA 1
ATOM 713 C C . LYS A 1 88 ? -5.837 21.492 4.542 1.00 61.97 88 LYS A C 1
ATOM 715 O O . LYS A 1 88 ? -5.403 22.538 5.012 1.00 61.97 88 LYS A O 1
ATOM 720 N N . SER A 1 89 ? -6.553 20.635 5.272 1.00 57.78 89 SER A N 1
ATOM 721 C CA . SER A 1 89 ? -6.925 20.893 6.662 1.00 57.78 89 SER A CA 1
ATOM 722 C C . SER A 1 89 ? -6.576 19.708 7.544 1.00 57.78 89 SER A C 1
ATOM 724 O O . SER A 1 89 ? -6.990 18.576 7.275 1.00 57.78 89 SER A O 1
ATOM 726 N N . GLY A 1 90 ? -5.882 19.984 8.643 1.00 57.59 90 GLY A N 1
ATOM 727 C CA . GLY A 1 90 ? -5.645 19.005 9.693 1.00 57.59 90 GLY A CA 1
ATOM 728 C C . GLY A 1 90 ? -6.917 18.703 10.486 1.00 57.59 90 GLY A C 1
ATOM 729 O O . GLY A 1 90 ? -7.630 19.604 10.922 1.00 57.59 90 GLY A O 1
ATOM 730 N N . ILE A 1 91 ? -7.173 17.420 10.713 1.00 55.66 91 ILE A N 1
ATOM 731 C CA . ILE A 1 91 ? -8.059 16.920 11.761 1.00 55.66 91 ILE A CA 1
ATOM 732 C C . ILE A 1 91 ? -7.161 16.635 12.968 1.00 55.66 91 ILE A C 1
ATOM 734 O O . ILE A 1 91 ? -6.541 15.573 13.086 1.00 55.66 91 ILE A O 1
ATOM 738 N N . GLN A 1 92 ? -7.044 17.627 13.849 1.00 49.38 92 GLN A N 1
ATOM 739 C CA . GLN A 1 92 ? -6.299 17.515 15.100 1.00 49.38 92 GLN A CA 1
ATOM 740 C C . GLN A 1 92 ? -7.195 16.925 16.189 1.00 49.38 92 GLN A C 1
ATOM 742 O O . GLN A 1 92 ? -7.689 17.679 17.015 1.00 49.38 92 GLN A O 1
ATOM 747 N N . ASP A 1 93 ? -7.428 15.609 16.197 1.00 43.62 93 ASP A N 1
ATOM 748 C CA . ASP A 1 93 ? -7.942 14.968 17.423 1.00 43.62 93 ASP A CA 1
ATOM 749 C C . ASP A 1 93 ? -7.845 13.435 17.465 1.00 43.62 93 ASP A C 1
ATOM 751 O O . ASP A 1 93 ? -8.739 12.756 17.965 1.00 43.62 93 ASP A O 1
ATOM 755 N N . ILE A 1 94 ? -6.764 12.839 16.950 1.00 49.62 94 ILE A N 1
ATOM 756 C CA . ILE A 1 94 ? -6.476 11.446 17.321 1.00 49.62 94 ILE A CA 1
ATOM 757 C C . ILE A 1 94 ? -5.384 11.478 18.382 1.00 49.62 94 ILE A C 1
ATOM 759 O O . ILE A 1 94 ? -4.216 11.705 18.074 1.00 49.62 94 ILE A O 1
ATOM 763 N N . GLN A 1 95 ? -5.785 11.291 19.644 1.00 44.09 95 GLN A N 1
ATOM 764 C CA . GLN A 1 95 ? -4.915 11.148 20.820 1.00 44.09 95 GLN A CA 1
ATOM 765 C C . GLN A 1 95 ? -4.065 9.871 20.703 1.00 44.09 95 GLN A C 1
ATOM 767 O O . GLN A 1 95 ? -4.232 8.892 21.426 1.00 44.09 95 GLN A O 1
ATOM 772 N N . LEU A 1 96 ? -3.151 9.850 19.744 1.00 50.59 96 LEU A N 1
ATOM 773 C CA . LEU A 1 96 ? -2.217 8.763 19.514 1.00 50.59 96 LEU A CA 1
ATOM 774 C C . LEU A 1 96 ? -0.871 9.183 20.119 1.00 50.59 96 LEU A C 1
ATOM 776 O O . LEU A 1 96 ? 0.037 9.658 19.439 1.00 50.59 96 LEU A O 1
ATOM 780 N N . HIS A 1 97 ? -0.739 9.050 21.434 1.00 44.09 97 HIS A N 1
ATOM 781 C CA . HIS A 1 97 ? 0.484 9.441 22.130 1.00 44.09 97 HIS A CA 1
ATOM 782 C C . HIS A 1 97 ? 1.673 8.491 21.865 1.00 44.09 97 HIS A C 1
ATOM 784 O O . HIS A 1 97 ? 1.582 7.296 22.136 1.00 44.09 97 HIS A O 1
ATOM 790 N N . ARG A 1 98 ? 2.834 9.066 21.492 1.00 50.97 98 ARG A N 1
ATOM 791 C CA . ARG A 1 98 ? 4.197 8.476 21.562 1.00 50.97 98 ARG A CA 1
ATOM 792 C C . ARG A 1 98 ? 4.394 7.147 20.806 1.00 50.97 98 ARG A C 1
ATOM 794 O O . ARG A 1 98 ? 4.668 6.116 21.423 1.00 50.97 98 ARG A O 1
ATOM 801 N N . PHE A 1 99 ? 4.341 7.184 19.474 1.00 54.78 99 PHE A N 1
ATOM 802 C CA . PHE A 1 99 ? 4.557 6.007 18.617 1.00 54.78 99 PHE A CA 1
ATOM 803 C C . PHE A 1 99 ? 5.825 6.113 17.758 1.00 54.78 99 PHE A C 1
ATOM 805 O O . PHE A 1 99 ? 6.236 7.212 17.395 1.00 54.78 99 PHE A O 1
ATOM 812 N N . PHE A 1 100 ? 6.451 4.963 17.469 1.00 52.06 100 PHE A N 1
ATOM 813 C CA . PHE A 1 100 ? 7.733 4.863 16.751 1.00 52.06 100 PHE A CA 1
ATOM 814 C C . PHE A 1 100 ? 7.552 4.460 15.279 1.00 52.06 100 PHE A C 1
ATOM 816 O O . PHE A 1 100 ? 8.353 4.847 14.433 1.00 52.06 100 PHE A O 1
ATOM 823 N N . TRP A 1 101 ? 6.491 3.709 14.963 1.00 58.81 101 TRP A N 1
ATOM 824 C CA . TRP A 1 101 ? 6.110 3.355 13.597 1.00 58.81 101 TRP A CA 1
ATOM 825 C C . TRP A 1 101 ? 4.595 3.159 13.495 1.00 58.81 101 TRP A C 1
ATOM 827 O O . TRP A 1 101 ? 3.942 2.706 14.440 1.00 58.81 101 TRP A O 1
ATOM 837 N N . TYR A 1 102 ? 4.051 3.490 12.332 1.00 61.97 102 TYR A N 1
ATOM 838 C CA . TYR A 1 102 ? 2.668 3.247 11.952 1.00 61.97 102 TYR A CA 1
ATOM 839 C C . TYR A 1 102 ? 2.653 2.670 10.552 1.00 61.97 102 TYR A C 1
ATOM 841 O O . TYR A 1 102 ? 3.562 2.957 9.785 1.00 61.97 102 TYR A O 1
ATOM 849 N N . GLY A 1 103 ? 1.610 1.932 10.205 1.00 58.47 103 GLY A N 1
ATOM 850 C CA . GLY A 1 103 ? 1.371 1.511 8.836 1.00 58.47 103 GLY A CA 1
ATOM 851 C C . GLY A 1 103 ? -0.061 1.059 8.648 1.00 58.47 103 GLY A C 1
ATOM 852 O O . GLY A 1 103 ? -0.828 0.926 9.603 1.00 58.47 103 GLY A O 1
ATOM 853 N N . ARG A 1 104 ? -0.422 0.838 7.391 1.00 66.31 104 ARG A N 1
ATOM 854 C CA . ARG A 1 104 ? -1.729 0.323 7.015 1.00 66.31 104 ARG A CA 1
ATOM 855 C C . ARG A 1 104 ? -1.546 -1.015 6.326 1.00 66.31 104 ARG A C 1
ATOM 857 O O . ARG A 1 104 ? -0.744 -1.116 5.409 1.00 66.31 104 ARG A O 1
ATOM 864 N N . CYS A 1 105 ? -2.322 -2.016 6.714 1.00 62.53 105 CYS A N 1
ATOM 865 C CA . CYS A 1 105 ? -2.418 -3.265 5.966 1.00 62.53 105 CYS A CA 1
ATOM 866 C C . CYS A 1 105 ? -3.870 -3.738 5.987 1.00 62.53 105 CYS A C 1
ATOM 868 O O . CYS A 1 105 ? -4.509 -3.696 7.035 1.00 62.53 105 CYS A O 1
ATOM 870 N N . ARG A 1 106 ? -4.421 -4.114 4.823 1.00 65.44 106 ARG A N 1
ATOM 871 C CA . ARG A 1 106 ? -5.815 -4.589 4.674 1.00 65.44 106 ARG A CA 1
ATOM 872 C C . ARG A 1 106 ? -6.889 -3.645 5.266 1.00 65.44 106 ARG A C 1
ATOM 874 O O . ARG A 1 106 ? -8.009 -4.053 5.530 1.00 65.44 106 ARG A O 1
ATOM 881 N N . GLY A 1 107 ? -6.581 -2.354 5.425 1.00 62.34 107 GLY A N 1
ATOM 882 C CA . GLY A 1 107 ? -7.493 -1.364 6.015 1.00 62.34 107 GLY A CA 1
ATOM 883 C C . GLY A 1 107 ? -7.351 -1.168 7.526 1.00 62.34 107 GLY A C 1
ATOM 884 O O . GLY A 1 107 ? -7.896 -0.197 8.043 1.00 62.34 107 GLY A O 1
ATOM 885 N N . CYS A 1 108 ? -6.581 -2.011 8.210 1.00 69.75 108 CYS A N 1
ATOM 886 C CA . CYS A 1 108 ? -6.227 -1.832 9.612 1.00 69.75 108 CYS A CA 1
ATOM 887 C C . CYS A 1 108 ? -5.074 -0.842 9.759 1.00 69.75 108 CYS A C 1
ATOM 889 O O . CYS A 1 108 ? -4.162 -0.813 8.927 1.00 69.75 108 CYS A O 1
ATOM 891 N N . LEU A 1 109 ? -5.093 -0.072 10.844 1.00 74.38 109 LEU A N 1
ATOM 892 C CA . LEU A 1 109 ? -3.948 0.720 11.280 1.00 74.38 109 LEU A CA 1
ATOM 893 C C . LEU A 1 109 ? -3.130 -0.105 12.264 1.00 74.38 109 LEU A C 1
ATOM 895 O O . LEU A 1 109 ? -3.668 -0.659 13.217 1.00 74.38 109 LEU A O 1
ATOM 899 N N . ILE A 1 110 ? -1.829 -0.195 12.034 1.00 76.38 110 ILE A N 1
ATOM 900 C CA . ILE A 1 110 ? -0.913 -0.954 12.880 1.00 76.38 110 ILE A CA 1
ATOM 901 C C . ILE A 1 110 ? 0.037 0.022 13.550 1.00 76.38 110 ILE A C 1
ATOM 903 O O . ILE A 1 110 ? 0.605 0.893 12.894 1.00 76.38 110 ILE A O 1
ATOM 907 N N . TYR A 1 111 ? 0.206 -0.146 14.855 1.00 76.88 111 TYR A N 1
ATOM 908 C CA . TYR A 1 111 ? 0.998 0.706 15.724 1.00 76.88 111 TYR A CA 1
ATOM 909 C C . TYR A 1 111 ? 2.101 -0.126 16.336 1.00 76.88 111 TYR A C 1
ATOM 911 O O . TYR A 1 111 ? 1.843 -1.181 16.916 1.00 76.88 111 TYR A O 1
ATOM 919 N N . ILE A 1 112 ? 3.326 0.379 16.240 1.00 77.00 112 ILE A N 1
ATOM 920 C CA . ILE A 1 112 ? 4.463 -0.214 16.926 1.00 77.00 112 ILE A CA 1
ATOM 921 C C . ILE A 1 112 ? 5.101 0.862 17.791 1.00 77.00 112 ILE A C 1
ATOM 923 O O . ILE A 1 112 ? 5.544 1.918 17.320 1.00 77.00 112 ILE A O 1
ATOM 927 N N . ARG A 1 113 ? 5.116 0.598 19.094 1.00 76.44 113 ARG A N 1
ATOM 928 C CA . ARG A 1 113 ? 5.707 1.468 20.102 1.00 76.44 113 ARG A CA 1
ATOM 929 C C . ARG A 1 113 ? 6.899 0.768 20.720 1.00 76.44 113 ARG A C 1
ATOM 931 O O . ARG A 1 113 ? 6.796 -0.371 21.155 1.00 76.44 113 ARG A O 1
ATOM 938 N N . GLN A 1 114 ? 8.017 1.475 20.828 1.00 72.50 114 GLN A N 1
ATOM 939 C CA . GLN A 1 114 ? 9.122 0.990 21.638 1.00 72.50 114 GLN A CA 1
ATOM 940 C C . GLN A 1 114 ? 8.734 1.074 23.123 1.00 72.50 114 GLN A C 1
ATOM 942 O O . GLN A 1 114 ? 8.526 2.169 23.653 1.00 72.50 114 GLN A O 1
ATOM 947 N N . ALA A 1 115 ? 8.603 -0.080 23.777 1.00 69.69 115 ALA A N 1
ATOM 948 C CA . ALA A 1 115 ? 8.288 -0.176 25.200 1.00 69.69 115 ALA A CA 1
ATOM 949 C C . ALA A 1 115 ? 9.552 0.034 26.045 1.00 69.69 115 ALA A C 1
ATOM 951 O O . ALA A 1 115 ? 9.538 0.767 27.034 1.00 69.69 115 ALA A O 1
ATOM 952 N N . CYS A 1 116 ? 10.660 -0.580 25.624 1.00 68.12 116 CYS A N 1
ATOM 953 C CA . CYS A 1 116 ? 12.001 -0.361 26.159 1.00 68.12 116 CYS A CA 1
ATOM 954 C C . CYS A 1 116 ? 13.058 -0.713 25.094 1.00 68.12 116 CYS A C 1
ATOM 956 O O . CYS A 1 116 ? 12.730 -0.927 23.929 1.00 68.12 116 CYS A O 1
ATOM 958 N N . TYR A 1 117 ? 14.335 -0.775 25.478 1.00 66.62 117 TYR A N 1
ATOM 959 C CA . TYR A 1 117 ? 15.432 -1.099 24.560 1.00 66.62 117 TYR A CA 1
ATOM 960 C C . TYR A 1 117 ? 15.256 -2.449 23.836 1.00 66.62 117 TYR A C 1
ATOM 962 O O . TYR A 1 117 ? 15.654 -2.570 22.683 1.00 66.62 117 TYR A O 1
ATOM 970 N N . GLU A 1 118 ? 14.622 -3.431 24.484 1.00 68.75 118 GLU A N 1
ATOM 971 C CA . GLU A 1 118 ? 14.519 -4.813 23.989 1.00 68.75 118 GLU A CA 1
ATOM 972 C C . GLU A 1 118 ? 13.128 -5.198 23.472 1.00 68.75 118 GLU A C 1
ATOM 974 O O . GLU A 1 118 ? 12.994 -6.218 22.801 1.00 68.75 118 GLU A O 1
ATOM 979 N N . PHE A 1 119 ? 12.090 -4.411 23.778 1.00 75.62 119 PHE A N 1
ATOM 980 C CA . PHE A 1 119 ? 10.703 -4.788 23.502 1.00 75.62 119 PHE A CA 1
ATOM 981 C C . PHE A 1 119 ? 9.934 -3.705 22.753 1.00 75.62 119 PHE A C 1
ATOM 983 O O . PHE A 1 119 ? 9.991 -2.518 23.093 1.00 75.62 119 PHE A O 1
ATOM 990 N N . PHE A 1 120 ? 9.127 -4.155 21.795 1.00 79.75 120 PHE A N 1
ATOM 991 C CA . PHE A 1 120 ? 8.143 -3.346 21.093 1.00 79.75 120 PHE A CA 1
ATOM 992 C C . PHE A 1 120 ? 6.729 -3.847 21.401 1.00 79.75 120 PHE A C 1
ATOM 994 O O . PHE A 1 120 ? 6.449 -5.043 21.300 1.00 79.75 120 PHE A O 1
ATOM 1001 N N . ASP A 1 121 ? 5.840 -2.928 21.765 1.00 81.88 121 ASP A N 1
ATOM 1002 C CA . ASP A 1 121 ? 4.405 -3.183 21.842 1.00 81.88 121 ASP A CA 1
ATOM 1003 C C . ASP A 1 121 ? 3.823 -3.036 20.428 1.00 81.88 121 ASP A C 1
ATOM 1005 O O . ASP A 1 121 ? 4.056 -2.020 19.761 1.00 81.88 121 ASP A O 1
ATOM 1009 N N . VAL A 1 122 ? 3.078 -4.044 19.969 1.00 84.94 122 VAL A N 1
ATOM 1010 C CA . VAL A 1 122 ? 2.422 -4.051 18.655 1.00 84.94 122 VAL A CA 1
ATOM 1011 C C . VAL A 1 122 ? 0.913 -4.072 18.863 1.00 84.94 122 VAL A C 1
ATOM 1013 O O . VAL A 1 122 ? 0.389 -4.950 19.546 1.00 84.94 122 VAL A O 1
ATOM 1016 N N . ARG A 1 123 ? 0.213 -3.109 18.264 1.00 83.25 123 ARG A N 1
ATOM 1017 C CA . ARG A 1 123 ? -1.241 -2.957 18.362 1.00 83.25 123 ARG A CA 1
ATOM 1018 C C . ARG A 1 123 ? -1.857 -2.821 16.981 1.00 83.25 123 ARG A C 1
ATOM 1020 O O . ARG A 1 123 ? -1.358 -2.058 16.158 1.00 83.25 123 ARG A O 1
ATOM 1027 N N . ILE A 1 124 ? -2.965 -3.510 16.748 1.00 79.19 124 ILE A N 1
ATOM 1028 C CA . ILE A 1 124 ? -3.753 -3.400 15.521 1.00 79.19 124 ILE A CA 1
ATOM 1029 C C . ILE A 1 124 ? -5.078 -2.716 15.852 1.00 79.19 124 ILE A C 1
ATOM 1031 O O . ILE A 1 124 ? -5.802 -3.149 16.745 1.00 79.19 124 ILE A O 1
ATOM 1035 N N . MET A 1 125 ? -5.395 -1.655 15.115 1.00 72.94 125 MET A N 1
ATOM 1036 C CA . MET A 1 125 ? -6.692 -0.988 15.135 1.00 72.94 125 MET A CA 1
ATOM 1037 C C . MET A 1 125 ? -7.475 -1.391 13.876 1.00 72.94 125 MET A C 1
ATOM 1039 O O . MET A 1 125 ? -7.050 -1.076 12.756 1.00 72.94 125 MET A O 1
ATOM 1043 N N . PRO A 1 126 ? -8.603 -2.097 14.035 1.00 66.06 126 PRO A N 1
ATOM 1044 C CA . PRO A 1 126 ? -9.505 -2.463 12.950 1.00 66.06 126 PRO A CA 1
ATOM 1045 C C . PRO A 1 126 ? -10.066 -1.266 12.163 1.00 66.06 126 PRO A C 1
ATOM 1047 O O . PRO A 1 126 ? -10.097 -0.131 12.633 1.00 66.06 126 PRO A O 1
ATOM 1050 N N . LYS A 1 127 ? -10.562 -1.553 10.954 1.00 60.81 127 LYS A N 1
ATOM 1051 C CA . LYS A 1 127 ? -10.953 -0.604 9.890 1.00 60.81 127 LYS A CA 1
ATOM 1052 C C . LYS A 1 127 ? -12.140 0.331 10.218 1.00 60.81 127 LYS A C 1
ATOM 1054 O O . LYS A 1 127 ? -12.437 1.234 9.437 1.00 60.81 127 LYS A O 1
ATOM 1059 N N . HIS A 1 128 ? -12.847 0.144 11.333 1.00 52.84 128 HIS A N 1
ATOM 1060 C CA . HIS A 1 128 ? -14.088 0.872 11.622 1.00 52.84 128 HIS A CA 1
ATOM 1061 C C . HIS A 1 128 ? -13.826 2.218 12.310 1.00 52.84 128 HIS A C 1
ATOM 1063 O O . HIS A 1 128 ? -13.601 2.255 13.507 1.00 52.84 128 HIS A O 1
ATOM 1069 N N . ILE A 1 129 ? -13.894 3.324 11.562 1.00 45.06 129 ILE A N 1
ATOM 1070 C CA . ILE A 1 129 ? -13.702 4.700 12.073 1.00 45.06 129 ILE A CA 1
ATOM 1071 C C . ILE A 1 129 ? -14.763 5.110 13.106 1.00 45.06 129 ILE A C 1
ATOM 1073 O O . ILE A 1 129 ? -14.470 5.917 13.984 1.00 45.06 129 ILE A O 1
ATOM 1077 N N . ASP A 1 130 ? -15.971 4.545 13.030 1.00 40.94 130 ASP A N 1
ATOM 1078 C CA . ASP A 1 130 ? -17.084 4.968 13.888 1.00 40.94 130 ASP A CA 1
ATOM 1079 C C . ASP A 1 130 ? -16.973 4.447 15.333 1.00 40.94 130 ASP A C 1
ATOM 1081 O O . ASP A 1 130 ? -17.574 5.049 16.215 1.00 40.94 130 ASP A O 1
ATOM 1085 N N . ASP A 1 131 ? -16.178 3.392 15.574 1.00 41.06 131 ASP A N 1
ATOM 1086 C CA . ASP A 1 131 ? -15.982 2.793 16.908 1.00 41.06 131 ASP A CA 1
ATOM 1087 C C . ASP A 1 131 ? -14.555 2.279 17.177 1.00 41.06 131 ASP A C 1
ATOM 1089 O O . ASP A 1 131 ? -14.328 1.729 18.250 1.00 41.06 131 ASP A O 1
ATOM 1093 N N . PHE A 1 132 ? -13.608 2.420 16.229 1.00 50.25 132 PHE A N 1
ATOM 1094 C CA . PHE A 1 132 ? -12.272 1.794 16.238 1.00 50.25 132 PHE A CA 1
ATOM 1095 C C . PHE A 1 132 ? -12.308 0.469 16.995 1.00 50.25 132 PHE A C 1
ATOM 1097 O O . PHE A 1 132 ? -11.813 0.409 18.121 1.00 50.25 132 PHE A O 1
ATOM 1104 N N . GLY A 1 133 ? -13.007 -0.526 16.421 1.00 52.56 133 GLY A N 1
ATOM 1105 C CA . GLY A 1 133 ? -13.358 -1.774 17.112 1.00 52.56 133 GLY A CA 1
ATOM 1106 C C . GLY A 1 133 ? -12.215 -2.301 17.981 1.00 52.56 133 GLY A C 1
ATOM 1107 O O . GLY A 1 133 ? -11.060 -2.077 17.641 1.00 52.56 133 GLY A O 1
ATOM 1108 N N . THR A 1 134 ? -12.530 -2.959 19.101 1.00 65.12 134 THR A N 1
ATOM 1109 C CA . THR A 1 134 ? -11.590 -3.231 20.204 1.00 65.12 134 THR A CA 1
ATOM 1110 C C . THR A 1 134 ? -10.141 -3.445 19.738 1.00 65.12 134 THR A C 1
ATOM 1112 O O . THR A 1 134 ? -9.889 -4.397 18.991 1.00 65.12 134 THR A O 1
ATOM 1115 N N . PRO A 1 135 ? -9.195 -2.581 20.160 1.00 74.38 135 PRO A N 1
ATOM 1116 C CA . PRO A 1 135 ? -7.796 -2.700 19.776 1.00 74.38 135 PRO A CA 1
ATOM 1117 C C . PRO A 1 135 ? -7.268 -4.107 20.052 1.00 74.38 135 PRO A C 1
ATOM 1119 O O . PRO A 1 135 ? -7.500 -4.656 21.130 1.00 74.38 135 PRO A O 1
ATOM 1122 N N . ILE A 1 136 ? -6.535 -4.676 19.098 1.00 81.12 136 ILE A N 1
ATOM 1123 C CA . ILE A 1 136 ? -5.903 -5.982 19.270 1.00 81.12 136 ILE A CA 1
ATOM 1124 C C . ILE A 1 136 ? -4.456 -5.749 19.693 1.00 81.12 136 ILE A C 1
ATOM 1126 O O . ILE A 1 136 ? -3.622 -5.328 18.889 1.00 81.12 136 ILE A O 1
ATOM 1130 N N . ASP A 1 137 ? -4.173 -6.004 20.966 1.00 85.56 137 ASP A N 1
ATOM 1131 C CA . ASP A 1 137 ? -2.822 -5.979 21.516 1.00 85.56 137 ASP A CA 1
ATOM 1132 C C . ASP A 1 137 ? -2.143 -7.330 21.277 1.00 85.56 137 ASP A C 1
ATOM 1134 O O . ASP A 1 137 ? -2.623 -8.376 21.716 1.00 85.56 137 ASP A O 1
ATOM 1138 N N . LEU A 1 138 ? -1.017 -7.306 20.568 1.00 88.06 138 LEU A N 1
ATOM 1139 C CA . LEU A 1 138 ? -0.218 -8.495 20.301 1.00 88.06 138 LEU A CA 1
ATOM 1140 C C . LEU A 1 138 ? 0.843 -8.687 21.399 1.00 88.06 138 LEU A C 1
ATOM 1142 O O . LEU A 1 138 ? 1.241 -7.717 22.055 1.00 88.06 138 LEU A O 1
ATOM 1146 N N . PRO A 1 139 ? 1.357 -9.918 21.591 1.00 87.56 139 PRO A N 1
ATOM 1147 C CA . PRO A 1 139 ? 2.520 -10.171 22.433 1.00 87.56 139 PRO A CA 1
ATOM 1148 C C . PRO A 1 139 ? 3.682 -9.229 22.114 1.00 87.56 139 PRO A C 1
ATOM 1150 O O . PRO A 1 139 ? 3.903 -8.847 20.963 1.00 87.56 139 PRO A O 1
ATOM 1153 N N . ARG A 1 140 ? 4.475 -8.889 23.132 1.00 86.06 140 ARG A N 1
ATOM 1154 C CA . ARG A 1 140 ? 5.643 -8.020 22.954 1.00 86.06 140 ARG A CA 1
ATOM 1155 C C . ARG A 1 140 ? 6.655 -8.641 22.005 1.00 86.06 140 ARG A C 1
ATOM 1157 O O . ARG A 1 140 ? 7.065 -9.788 22.176 1.00 86.06 140 ARG A O 1
ATOM 1164 N N . LEU A 1 141 ? 7.093 -7.849 21.038 1.00 82.12 141 LEU A N 1
ATOM 1165 C CA . LEU A 1 141 ? 8.099 -8.244 20.069 1.00 82.12 141 LEU A CA 1
ATOM 1166 C C . LEU A 1 141 ? 9.499 -7.992 20.640 1.00 82.12 141 LEU A C 1
ATOM 1168 O O . LEU A 1 141 ? 9.824 -6.860 20.987 1.00 82.12 141 LEU A O 1
ATOM 1172 N N . CYS A 1 142 ? 10.322 -9.041 20.718 1.00 75.12 142 CYS A N 1
ATOM 1173 C CA . CYS A 1 142 ? 11.650 -9.020 21.353 1.00 75.12 142 CYS A CA 1
ATOM 1174 C C . CYS A 1 142 ? 12.824 -9.298 20.396 1.00 75.12 142 CYS A C 1
ATOM 1176 O O . CYS A 1 142 ? 13.981 -9.383 20.804 1.00 75.12 142 CYS A O 1
ATOM 1178 N N . CYS A 1 143 ? 12.530 -9.491 19.112 1.00 66.81 143 CYS A N 1
ATOM 1179 C CA . CYS A 1 143 ? 13.484 -10.066 18.167 1.00 66.81 143 CYS A CA 1
ATOM 1180 C C . CYS A 1 143 ? 14.336 -9.050 17.413 1.00 66.81 143 CYS A C 1
ATOM 1182 O O . CYS A 1 143 ? 15.369 -9.406 16.849 1.00 66.81 143 CYS A O 1
ATOM 1184 N N . PHE A 1 144 ? 13.915 -7.790 17.406 1.00 67.19 144 PHE A N 1
ATOM 1185 C CA . PHE A 1 144 ? 14.688 -6.698 16.840 1.00 67.19 144 PHE A CA 1
ATOM 1186 C C . PHE A 1 144 ? 15.741 -6.274 17.852 1.00 67.19 144 PHE A C 1
ATOM 1188 O O . PHE A 1 144 ? 15.528 -5.370 18.658 1.00 67.19 144 PHE A O 1
ATOM 1195 N N . ARG A 1 145 ? 16.874 -6.985 17.848 1.00 56.16 145 ARG A N 1
ATOM 1196 C CA . ARG A 1 145 ? 18.001 -6.624 18.703 1.00 56.16 145 ARG A CA 1
ATOM 1197 C C . ARG A 1 145 ? 18.573 -5.292 18.214 1.00 56.16 145 ARG A C 1
ATOM 1199 O O . ARG A 1 145 ? 18.995 -5.210 17.061 1.00 56.16 145 ARG A O 1
ATOM 1206 N N . PRO A 1 146 ? 18.618 -4.255 19.056 1.00 49.28 146 PRO A N 1
ATOM 1207 C CA . PRO A 1 146 ? 19.293 -3.015 18.708 1.00 49.28 146 PRO A CA 1
ATOM 1208 C C . PRO A 1 146 ? 20.777 -3.296 18.435 1.00 49.28 146 PRO A C 1
ATOM 1210 O O . PRO A 1 146 ? 21.499 -3.818 19.288 1.00 49.28 146 PRO A O 1
ATOM 1213 N N . GLY A 1 147 ? 21.243 -2.940 17.235 1.00 47.59 147 GLY A N 1
ATOM 1214 C CA . GLY A 1 147 ? 22.673 -2.746 17.005 1.00 47.59 147 GLY A CA 1
ATOM 1215 C C . GLY A 1 147 ? 23.195 -1.653 17.943 1.00 47.59 147 GLY A C 1
ATOM 1216 O O . GLY A 1 147 ? 22.420 -0.812 18.393 1.00 47.59 147 GLY A O 1
ATOM 1217 N N . HIS A 1 148 ? 24.499 -1.658 18.238 1.00 43.19 148 HIS A N 1
ATOM 1218 C CA . HIS A 1 148 ? 25.159 -0.893 19.314 1.00 43.19 148 HIS A CA 1
ATOM 1219 C C . HIS A 1 148 ? 24.976 0.645 19.336 1.00 43.19 148 HIS A C 1
ATOM 1221 O O . HIS A 1 148 ? 25.611 1.310 20.149 1.00 43.19 148 HIS A O 1
ATOM 1227 N N . THR A 1 149 ? 24.116 1.238 18.504 1.00 41.62 149 THR A N 1
ATOM 1228 C CA . THR A 1 149 ? 23.848 2.683 18.510 1.00 41.62 149 THR A CA 1
ATOM 1229 C C . THR A 1 149 ? 22.379 3.095 18.333 1.00 41.62 149 THR A C 1
ATOM 1231 O O . THR A 1 149 ? 22.048 4.202 18.759 1.00 41.62 149 THR A O 1
ATOM 1234 N N . ARG A 1 150 ? 21.474 2.274 17.757 1.00 48.22 150 ARG A N 1
ATOM 1235 C CA . ARG A 1 150 ? 20.044 2.624 17.557 1.00 48.22 150 ARG A CA 1
ATOM 1236 C C . ARG A 1 150 ? 19.119 1.389 17.517 1.00 48.22 150 ARG A C 1
ATOM 1238 O O . ARG A 1 150 ? 19.530 0.360 16.983 1.00 48.22 150 ARG A O 1
ATOM 1245 N N . PRO A 1 151 ? 17.869 1.489 18.020 1.00 51.88 151 PRO A N 1
ATOM 1246 C CA . PRO A 1 151 ? 16.854 0.455 17.824 1.00 51.88 151 PRO A CA 1
ATOM 1247 C C . PRO A 1 151 ? 16.577 0.239 16.334 1.00 51.88 151 PRO A C 1
ATOM 1249 O O . PRO A 1 151 ? 16.473 1.202 15.569 1.00 51.88 151 PRO A O 1
ATOM 1252 N N . ASP A 1 152 ? 16.495 -1.032 15.934 1.00 60.62 152 ASP A N 1
ATOM 1253 C CA . ASP A 1 152 ? 16.208 -1.434 14.559 1.00 60.62 152 ASP A CA 1
ATOM 1254 C C . ASP A 1 152 ? 14.831 -0.894 14.150 1.00 60.62 152 ASP A C 1
ATOM 1256 O O . ASP A 1 152 ? 13.851 -1.011 14.892 1.00 60.62 152 ASP A O 1
ATOM 1260 N N . LYS A 1 153 ? 14.766 -0.229 12.995 1.00 69.94 153 LYS A N 1
ATOM 1261 C CA . LYS A 1 153 ? 13.528 0.396 12.529 1.00 69.94 153 LYS A CA 1
ATOM 1262 C C . LYS A 1 153 ? 12.677 -0.648 11.820 1.00 69.94 153 LYS A C 1
ATOM 1264 O O . LYS A 1 153 ? 13.175 -1.402 10.982 1.00 69.94 153 LYS A O 1
ATOM 1269 N N . VAL A 1 154 ? 11.385 -0.659 12.132 1.00 75.69 154 VAL A N 1
ATOM 1270 C CA . VAL A 1 154 ? 10.404 -1.425 11.365 1.00 75.69 154 VAL A CA 1
ATOM 1271 C C . VAL A 1 154 ? 10.372 -0.873 9.947 1.00 75.69 154 VAL A C 1
ATOM 1273 O O . VAL A 1 154 ? 10.322 0.341 9.745 1.00 75.69 154 VAL A O 1
ATOM 1276 N N . LYS A 1 155 ? 10.428 -1.781 8.980 1.00 76.06 155 LYS A N 1
ATOM 1277 C CA . LYS A 1 155 ? 10.363 -1.477 7.558 1.00 76.06 155 LYS A CA 1
ATOM 1278 C C . LYS A 1 155 ? 8.961 -1.690 7.002 1.00 76.06 155 LYS A C 1
ATOM 1280 O O . LYS A 1 155 ? 8.455 -0.830 6.295 1.00 76.06 155 LYS A O 1
ATOM 1285 N N . SER A 1 156 ? 8.337 -2.828 7.304 1.00 78.38 156 SER A N 1
ATOM 1286 C CA . SER A 1 156 ? 6.990 -3.136 6.813 1.00 78.38 156 SER A CA 1
ATOM 1287 C C . SER A 1 156 ? 6.251 -4.093 7.740 1.00 78.38 156 SER A C 1
ATOM 1289 O O . SER A 1 156 ? 6.885 -4.842 8.490 1.00 78.38 156 SER A O 1
ATOM 1291 N N . VAL A 1 157 ? 4.916 -4.063 7.680 1.00 81.19 157 VAL A N 1
ATOM 1292 C CA . VAL A 1 157 ? 4.048 -4.963 8.443 1.00 81.19 157 VAL A CA 1
ATOM 1293 C C . VAL A 1 157 ? 2.908 -5.464 7.576 1.00 81.19 157 VAL A C 1
ATOM 1295 O O . VAL A 1 157 ? 2.040 -4.695 7.167 1.00 81.19 157 VAL A O 1
ATOM 1298 N N . VAL A 1 158 ? 2.866 -6.774 7.376 1.00 82.00 158 VAL A N 1
ATOM 1299 C CA . VAL A 1 158 ? 1.856 -7.445 6.565 1.00 82.00 158 VAL A CA 1
ATOM 1300 C C . VAL A 1 158 ? 0.944 -8.285 7.450 1.00 82.00 158 VAL A C 1
ATOM 1302 O O . VAL A 1 158 ? 1.408 -9.015 8.324 1.00 82.00 158 VAL A O 1
ATOM 1305 N N . LEU A 1 159 ? -0.358 -8.187 7.189 1.00 79.62 159 LEU A N 1
ATOM 1306 C CA . LEU A 1 159 ? -1.386 -9.058 7.744 1.00 79.62 159 LEU A CA 1
ATOM 1307 C C . LEU A 1 159 ? -1.803 -10.071 6.680 1.00 79.62 159 LEU A C 1
ATOM 1309 O O . LEU A 1 159 ? -2.064 -9.681 5.538 1.00 79.62 159 LEU A O 1
ATOM 1313 N N . SER A 1 160 ? -1.903 -11.349 7.054 1.00 77.94 160 SER A N 1
ATOM 1314 C CA . SER A 1 160 ? -2.388 -12.380 6.126 1.00 77.94 160 SER A CA 1
ATOM 1315 C C . SER A 1 160 ? -3.878 -12.230 5.817 1.00 77.94 160 SER A C 1
ATOM 1317 O O . SER A 1 160 ? -4.336 -12.489 4.710 1.00 77.94 160 SER A O 1
ATOM 1319 N N . ARG A 1 161 ? -4.663 -11.741 6.775 1.00 71.06 161 ARG A N 1
ATOM 1320 C CA . ARG A 1 161 ? -6.089 -11.473 6.600 1.00 71.06 161 ARG A CA 1
ATOM 1321 C C . ARG A 1 161 ? -6.478 -10.233 7.384 1.00 71.06 161 ARG A C 1
ATOM 1323 O O . ARG A 1 161 ? -5.783 -9.840 8.317 1.00 71.06 161 ARG A O 1
ATOM 1330 N N . ASP A 1 162 ? -7.586 -9.612 6.996 1.00 70.56 162 ASP A N 1
ATOM 1331 C CA . ASP A 1 162 ? -8.221 -8.605 7.838 1.00 70.56 162 ASP A CA 1
ATOM 1332 C C . ASP A 1 162 ? -8.701 -9.279 9.151 1.00 70.56 162 ASP A C 1
ATOM 1334 O O . ASP A 1 162 ? -9.508 -10.217 9.093 1.00 70.56 162 ASP A O 1
ATOM 1338 N N . PRO A 1 163 ? -8.201 -8.830 10.322 1.00 71.81 163 PRO A N 1
ATOM 1339 C CA . PRO A 1 163 ? -8.558 -9.355 11.639 1.00 71.81 163 PRO A CA 1
ATOM 1340 C C . PRO A 1 163 ? -10.057 -9.369 11.944 1.00 71.81 163 PRO A C 1
ATOM 1342 O O . PRO A 1 163 ? -10.504 -10.153 12.777 1.00 71.81 163 PRO A O 1
ATOM 1345 N N . CYS A 1 164 ? -10.856 -8.539 11.266 1.00 63.47 164 CYS A N 1
ATOM 1346 C CA . CYS A 1 164 ? -12.312 -8.543 11.404 1.00 63.47 164 CYS A CA 1
ATOM 1347 C C . CYS A 1 164 ? -12.956 -9.870 10.960 1.00 63.47 164 CYS A C 1
ATOM 1349 O O . CYS A 1 164 ? -14.071 -10.168 11.380 1.00 63.47 164 CYS A O 1
ATOM 1351 N N . PHE A 1 165 ? -12.280 -10.671 10.126 1.00 62.94 165 PHE A N 1
ATOM 1352 C CA . PHE A 1 165 ? -12.806 -11.934 9.588 1.00 62.94 165 PHE A CA 1
ATOM 1353 C C . PHE A 1 165 ? -12.288 -13.185 10.316 1.00 62.94 165 PHE A C 1
ATOM 1355 O O . PHE A 1 165 ? -12.394 -14.294 9.789 1.00 62.94 165 PHE A O 1
ATOM 1362 N N . GLY A 1 166 ? -11.729 -13.034 11.519 1.00 69.31 166 GLY A N 1
ATOM 1363 C CA . GLY A 1 166 ? -11.266 -14.155 12.338 1.00 69.31 166 GLY A CA 1
ATOM 1364 C C . GLY A 1 166 ? -9.756 -14.348 12.259 1.00 69.31 166 GLY A C 1
ATOM 1365 O O . GLY A 1 166 ? -9.016 -13.447 12.633 1.00 69.31 166 GLY A O 1
ATOM 1366 N N . SER A 1 167 ? -9.292 -15.526 11.828 1.00 78.81 167 SER A N 1
ATOM 1367 C CA . SER A 1 167 ? -7.871 -15.881 11.899 1.00 78.81 167 SER A CA 1
ATOM 1368 C C . SER A 1 167 ? -6.985 -15.044 10.974 1.00 78.81 167 SER A C 1
ATOM 1370 O O . SER A 1 167 ? -7.255 -14.922 9.776 1.00 78.81 167 SER A O 1
ATOM 1372 N N . PHE A 1 168 ? -5.911 -14.487 11.535 1.00 80.62 168 PHE A N 1
ATOM 1373 C CA . PHE A 1 168 ? -4.909 -13.700 10.822 1.00 80.62 168 PHE A CA 1
ATOM 1374 C C . PHE A 1 168 ? -3.515 -13.900 11.423 1.00 80.62 168 PHE A C 1
ATOM 1376 O O . PHE A 1 168 ? -3.351 -14.038 12.635 1.00 80.62 168 PHE A O 1
ATOM 1383 N N . ASP A 1 169 ? -2.515 -13.823 10.559 1.00 84.94 169 ASP A N 1
ATOM 1384 C CA . ASP A 1 169 ? -1.102 -13.878 10.902 1.00 84.94 169 ASP A CA 1
ATOM 1385 C C . ASP A 1 169 ? -0.476 -12.498 10.687 1.00 84.94 169 ASP A C 1
ATOM 1387 O O . ASP A 1 169 ? -0.948 -11.701 9.866 1.00 84.94 169 ASP A O 1
ATOM 1391 N N . VAL A 1 170 ? 0.604 -12.219 11.415 1.00 86.19 170 VAL A N 1
ATOM 1392 C CA . VAL A 1 170 ? 1.317 -10.939 11.363 1.00 86.19 170 VAL A CA 1
ATOM 1393 C C . VAL A 1 170 ? 2.778 -11.178 11.023 1.00 86.19 170 VAL A C 1
ATOM 1395 O O . VAL A 1 170 ? 3.476 -11.873 11.758 1.00 86.19 170 VAL A O 1
ATOM 1398 N N . LEU A 1 171 ? 3.260 -10.558 9.945 1.00 85.44 171 LEU A N 1
ATOM 1399 C CA . LEU A 1 171 ? 4.675 -10.524 9.585 1.00 85.44 171 LEU A CA 1
ATOM 1400 C C . LEU A 1 171 ? 5.205 -9.094 9.683 1.00 85.44 171 LEU A C 1
ATOM 1402 O O . LEU A 1 171 ? 4.690 -8.188 9.033 1.00 85.44 171 LEU A O 1
ATOM 1406 N N . ILE A 1 172 ? 6.271 -8.903 10.452 1.00 83.38 172 ILE A N 1
ATOM 1407 C CA . ILE A 1 172 ? 6.970 -7.626 10.610 1.00 83.38 172 ILE A CA 1
ATOM 1408 C C . ILE A 1 172 ? 8.397 -7.798 10.107 1.00 83.38 172 ILE A C 1
ATOM 1410 O O . ILE A 1 172 ? 9.083 -8.734 10.515 1.00 83.38 172 ILE A O 1
ATOM 1414 N N . THR A 1 173 ? 8.870 -6.879 9.268 1.00 80.19 173 THR A N 1
ATOM 1415 C CA . THR A 1 173 ? 10.276 -6.839 8.850 1.00 80.19 173 THR A CA 1
ATOM 1416 C C . THR A 1 173 ? 10.968 -5.563 9.276 1.00 80.19 173 THR A C 1
ATOM 1418 O O . THR A 1 173 ? 10.331 -4.524 9.462 1.00 80.19 173 THR A O 1
ATOM 1421 N N . SER A 1 174 ? 12.288 -5.637 9.424 1.00 78.19 174 SER A N 1
ATOM 1422 C CA . SER A 1 174 ? 13.127 -4.503 9.799 1.00 78.19 174 SER A CA 1
ATOM 1423 C C . SER A 1 174 ? 14.173 -4.151 8.748 1.00 78.19 174 SER A C 1
ATOM 1425 O O . SER A 1 174 ? 14.502 -4.943 7.860 1.00 78.19 174 SER A O 1
ATOM 1427 N N . TYR A 1 175 ? 14.730 -2.944 8.865 1.00 74.38 175 TYR A N 1
ATOM 1428 C CA . TYR A 1 175 ? 15.815 -2.494 7.990 1.00 74.38 175 TYR A CA 1
ATOM 1429 C C . TYR A 1 175 ? 17.101 -3.309 8.172 1.00 74.38 175 TYR A C 1
ATOM 1431 O O . TYR A 1 175 ? 17.861 -3.450 7.216 1.00 74.38 175 TYR A O 1
ATOM 1439 N N . SER A 1 176 ? 17.321 -3.909 9.345 1.00 72.19 176 SER A N 1
ATOM 1440 C CA . SER A 1 176 ? 18.470 -4.791 9.592 1.00 72.19 176 SER A CA 1
ATOM 1441 C C . SER A 1 176 ? 18.275 -6.224 9.081 1.00 72.19 176 SER A C 1
ATOM 1443 O O . SER A 1 176 ? 19.017 -7.114 9.490 1.00 72.19 176 SER A O 1
ATOM 1445 N N . CYS A 1 177 ? 17.321 -6.448 8.166 1.00 73.69 177 CYS A N 1
ATOM 1446 C CA . CYS A 1 177 ? 17.042 -7.749 7.556 1.00 73.69 177 CYS A CA 1
ATOM 1447 C C . CYS A 1 177 ? 16.577 -8.797 8.581 1.00 73.69 177 CYS A C 1
ATOM 1449 O O . CYS A 1 177 ? 17.013 -9.939 8.523 1.00 73.69 177 CYS A O 1
ATOM 1451 N N . TYR A 1 178 ? 15.699 -8.445 9.522 1.00 77.38 178 TYR A N 1
ATOM 1452 C CA . TYR A 1 178 ? 15.013 -9.432 10.364 1.00 77.38 178 TYR A CA 1
ATOM 1453 C C . TYR A 1 178 ? 13.539 -9.527 9.990 1.00 77.38 178 TYR A C 1
ATOM 1455 O O . TYR A 1 178 ? 12.918 -8.528 9.630 1.00 77.38 178 TYR A O 1
ATOM 1463 N N . ALA A 1 179 ? 12.984 -10.729 10.117 1.00 80.19 179 ALA A N 1
ATOM 1464 C CA . ALA A 1 179 ? 11.565 -11.010 9.991 1.00 80.19 179 ALA A CA 1
ATOM 1465 C C . ALA A 1 179 ? 11.042 -11.625 11.294 1.00 80.19 179 ALA A C 1
ATOM 1467 O O . ALA A 1 179 ? 11.644 -12.551 11.845 1.00 80.19 179 ALA A O 1
ATOM 1468 N N . ALA A 1 180 ? 9.915 -11.109 11.774 1.00 83.62 180 ALA A N 1
ATOM 1469 C CA . ALA A 1 180 ? 9.180 -11.626 12.915 1.00 83.62 180 ALA A CA 1
ATOM 1470 C C . ALA A 1 180 ? 7.767 -11.997 12.469 1.00 83.62 180 ALA A C 1
ATOM 1472 O O . ALA A 1 180 ? 7.007 -11.140 12.025 1.00 83.62 180 ALA A O 1
ATOM 1473 N N . HIS A 1 181 ? 7.433 -13.275 12.587 1.00 84.94 181 HIS A N 1
ATOM 1474 C CA . HIS A 1 181 ? 6.135 -13.821 12.231 1.00 84.94 181 HIS A CA 1
ATOM 1475 C C . HIS A 1 181 ? 5.394 -14.288 13.477 1.00 84.94 181 HIS A C 1
ATOM 1477 O O . HIS A 1 181 ? 5.974 -14.927 14.358 1.00 84.94 181 HIS A O 1
ATOM 1483 N N . MET A 1 182 ? 4.100 -14.020 13.525 1.00 86.19 182 MET A N 1
ATOM 1484 C CA . MET A 1 182 ? 3.210 -14.559 14.531 1.00 86.19 182 MET A CA 1
ATOM 1485 C C . MET A 1 182 ? 1.966 -15.126 13.864 1.00 86.19 182 MET A C 1
ATOM 1487 O O . MET A 1 182 ? 1.205 -14.388 13.239 1.00 86.19 182 MET A O 1
ATOM 1491 N N . LYS A 1 183 ? 1.779 -16.437 14.035 1.00 84.62 183 LYS A N 1
ATOM 1492 C CA . LYS A 1 183 ? 0.567 -17.143 13.625 1.00 84.62 183 LYS A CA 1
ATOM 1493 C C . LYS A 1 183 ? -0.607 -16.758 14.524 1.00 84.62 183 LYS A C 1
ATOM 1495 O O . LYS A 1 183 ? -0.405 -16.499 15.715 1.00 84.62 183 LYS A O 1
ATOM 1500 N N . PHE A 1 184 ? -1.814 -16.789 13.974 1.00 79.62 184 PHE A N 1
ATOM 1501 C CA . PHE A 1 184 ? -3.049 -16.690 14.742 1.00 79.62 184 PHE A CA 1
ATOM 1502 C C . PHE A 1 184 ? -3.039 -17.695 15.909 1.00 79.62 184 PHE A C 1
ATOM 1504 O O . PHE A 1 184 ? -2.569 -18.822 15.754 1.00 79.62 184 PHE A O 1
ATOM 1511 N N . ASP A 1 185 ? -3.498 -17.270 17.087 1.00 79.00 185 ASP A N 1
ATOM 1512 C CA . ASP A 1 185 ? -3.462 -18.014 18.362 1.00 79.00 185 ASP A CA 1
ATOM 1513 C C . ASP A 1 185 ? -2.070 -18.340 18.948 1.00 79.00 185 ASP A C 1
ATOM 1515 O O . ASP A 1 185 ? -1.974 -18.867 20.064 1.00 79.00 185 ASP A O 1
ATOM 1519 N N . SER A 1 186 ? -0.968 -17.981 18.278 1.00 83.00 186 SER A N 1
ATOM 1520 C CA . SER A 1 186 ? 0.366 -18.080 18.879 1.00 83.00 186 SER A CA 1
ATOM 1521 C C . SER A 1 186 ? 0.570 -16.999 19.941 1.00 83.00 186 SER A C 1
ATOM 1523 O O . SER A 1 186 ? 0.235 -15.831 19.753 1.00 83.00 186 SER A O 1
ATOM 1525 N N . LYS A 1 187 ? 1.210 -17.369 21.054 1.00 82.69 187 LYS A N 1
ATOM 1526 C CA . LYS A 1 187 ? 1.661 -16.411 22.080 1.00 82.69 187 LYS A CA 1
ATOM 1527 C C . LYS A 1 187 ? 3.078 -15.892 21.845 1.00 82.69 187 LYS A C 1
ATOM 1529 O O . LYS A 1 187 ? 3.503 -14.972 22.538 1.00 82.69 187 LYS A O 1
ATOM 1534 N N . ASN A 1 188 ? 3.804 -16.488 20.900 1.00 82.69 188 ASN A N 1
ATOM 1535 C CA . ASN A 1 188 ? 5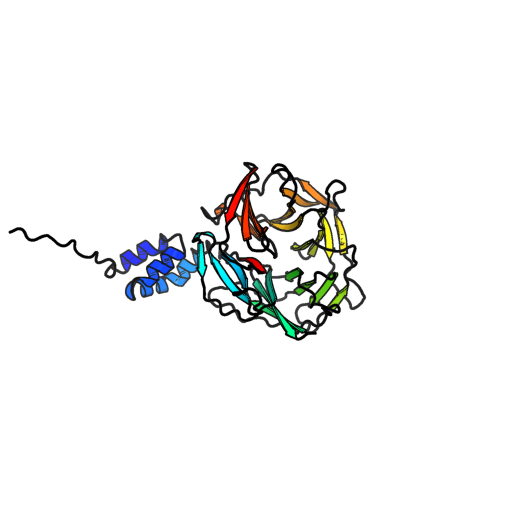.218 -16.221 20.676 1.00 82.69 188 ASN A CA 1
ATOM 1536 C C . ASN A 1 188 ? 5.479 -15.777 19.239 1.00 82.69 188 ASN A C 1
ATOM 1538 O O . ASN A 1 188 ? 4.915 -16.320 18.284 1.00 82.69 188 ASN A O 1
ATOM 1542 N N . TRP A 1 189 ? 6.409 -14.834 19.111 1.00 85.12 189 TRP A N 1
ATOM 1543 C CA . TRP A 1 189 ? 6.990 -14.445 17.835 1.00 85.12 189 TRP A CA 1
ATOM 1544 C C . TRP A 1 189 ? 8.015 -15.482 17.390 1.00 85.12 189 TRP A C 1
ATOM 1546 O O . TRP A 1 189 ? 8.880 -15.891 18.166 1.00 85.12 189 TRP A O 1
ATOM 1556 N N . THR A 1 190 ? 7.942 -15.865 16.122 1.00 81.56 190 THR A N 1
ATOM 1557 C CA . THR A 1 190 ? 8.978 -16.653 15.463 1.00 81.56 190 THR A CA 1
ATOM 1558 C C . THR A 1 190 ? 9.839 -15.715 14.647 1.00 81.56 190 THR A C 1
ATOM 1560 O O . THR A 1 190 ? 9.347 -15.011 13.765 1.00 81.56 190 THR A O 1
ATOM 1563 N N . CYS A 1 191 ? 11.125 -15.674 14.967 1.00 77.69 191 CYS A N 1
ATOM 1564 C CA . CYS A 1 191 ? 12.009 -14.636 14.473 1.00 77.69 191 CYS A CA 1
ATOM 1565 C C . CYS A 1 191 ? 13.219 -15.214 13.782 1.00 77.69 191 CYS A C 1
ATOM 1567 O O . CYS A 1 191 ? 13.788 -16.218 14.206 1.00 77.69 191 CYS A O 1
ATOM 1569 N N . SER A 1 192 ? 13.609 -14.554 12.705 1.00 74.94 192 SER A N 1
ATOM 1570 C CA . SER A 1 192 ? 14.618 -15.077 11.808 1.00 74.94 192 SER A CA 1
ATOM 1571 C C . SER A 1 192 ? 15.331 -13.943 11.084 1.00 74.94 192 SER A C 1
ATOM 1573 O O . SER A 1 192 ? 14.735 -12.915 10.761 1.00 74.94 192 SER A O 1
ATOM 1575 N N . GLY A 1 193 ? 16.635 -14.113 10.880 1.00 71.75 193 GLY A N 1
ATOM 1576 C CA . GLY A 1 193 ? 17.391 -13.241 9.992 1.00 71.75 193 GLY A CA 1
ATOM 1577 C C . GLY A 1 193 ? 17.035 -13.570 8.548 1.00 71.75 193 GLY A C 1
ATOM 1578 O O . GLY A 1 193 ? 16.991 -14.741 8.180 1.00 71.75 193 GLY A O 1
ATOM 1579 N N . LEU A 1 194 ? 16.785 -12.543 7.751 1.00 68.81 194 LEU A N 1
ATOM 1580 C CA . LEU A 1 194 ? 16.753 -12.601 6.298 1.00 68.81 194 LEU A CA 1
ATOM 1581 C C . LEU A 1 194 ? 18.199 -12.501 5.794 1.00 68.81 194 LEU A C 1
ATOM 1583 O O . LEU A 1 194 ? 19.016 -11.767 6.362 1.00 68.81 194 LEU A O 1
ATOM 1587 N N . GLY A 1 195 ? 18.545 -13.246 4.744 1.00 63.12 195 GLY A N 1
ATOM 1588 C CA . GLY A 1 195 ? 19.847 -13.093 4.106 1.00 63.12 195 GLY A CA 1
ATOM 1589 C C . GLY A 1 195 ? 20.023 -11.659 3.598 1.00 63.12 195 GLY A C 1
ATOM 1590 O O . GLY A 1 195 ? 19.062 -11.015 3.185 1.00 63.12 195 GLY A O 1
ATOM 1591 N N . ARG A 1 196 ? 21.259 -11.136 3.577 1.00 59.72 196 ARG A N 1
ATOM 1592 C CA . ARG A 1 196 ? 21.536 -9.806 2.986 1.00 59.72 196 ARG A CA 1
ATOM 1593 C C . ARG A 1 196 ? 21.122 -9.716 1.508 1.00 59.72 196 ARG A C 1
ATOM 1595 O O . ARG A 1 196 ? 20.891 -8.618 1.015 1.00 59.72 196 ARG A O 1
ATOM 1602 N N . SER A 1 197 ? 21.043 -10.854 0.815 1.00 56.00 197 SER A N 1
ATOM 1603 C CA . SER A 1 197 ? 20.537 -10.980 -0.558 1.00 56.00 197 SER A CA 1
ATOM 1604 C C . SER A 1 197 ? 19.022 -10.807 -0.679 1.00 56.00 197 SER A C 1
ATOM 1606 O O . SER A 1 197 ? 18.538 -10.527 -1.771 1.00 56.00 197 SER A O 1
ATOM 1608 N N . ASP A 1 198 ? 18.289 -10.939 0.427 1.00 58.38 198 ASP A N 1
ATOM 1609 C CA . ASP A 1 198 ? 16.826 -11.010 0.468 1.00 58.38 198 ASP A CA 1
ATOM 1610 C C . ASP A 1 198 ? 16.235 -9.692 0.990 1.00 58.38 198 ASP A C 1
ATOM 1612 O O . ASP A 1 198 ? 15.173 -9.645 1.607 1.00 58.38 198 ASP A O 1
ATOM 1616 N N . TYR A 1 199 ? 16.954 -8.584 0.786 1.00 65.50 199 TYR A N 1
ATOM 1617 C CA . TYR A 1 199 ? 16.494 -7.263 1.192 1.00 65.50 199 TYR A CA 1
ATOM 1618 C C . TYR A 1 199 ? 15.314 -6.818 0.317 1.00 65.50 199 TYR A C 1
ATOM 1620 O O . TYR A 1 199 ? 15.483 -6.358 -0.815 1.00 65.50 199 TYR A O 1
ATOM 1628 N N . PHE A 1 200 ? 14.102 -6.935 0.858 1.00 74.38 200 PHE A N 1
ATOM 1629 C CA . PHE A 1 200 ? 12.873 -6.527 0.177 1.00 74.38 200 PHE A CA 1
ATOM 1630 C C . PHE A 1 200 ? 12.627 -5.038 0.350 1.00 74.38 200 PHE A C 1
ATOM 1632 O O . PHE A 1 200 ? 12.586 -4.559 1.478 1.00 74.38 200 PHE A O 1
ATOM 1639 N N . ALA A 1 201 ? 12.417 -4.312 -0.742 1.00 75.69 201 ALA A N 1
ATOM 1640 C CA . ALA A 1 201 ? 11.931 -2.937 -0.781 1.00 75.69 201 ALA A CA 1
ATOM 1641 C C . ALA A 1 201 ? 10.552 -2.802 -0.123 1.00 75.69 201 ALA A C 1
ATOM 1643 O O . ALA A 1 201 ? 10.326 -1.894 0.673 1.00 75.69 201 ALA A O 1
ATOM 1644 N N . SER A 1 202 ? 9.669 -3.752 -0.423 1.00 82.12 202 SER A N 1
ATOM 1645 C CA . SER A 1 202 ? 8.280 -3.793 0.022 1.00 82.12 202 SER A CA 1
ATOM 1646 C C . SER A 1 202 ? 7.806 -5.234 0.182 1.00 82.12 202 SER A C 1
ATOM 1648 O O . SER A 1 202 ? 8.373 -6.154 -0.414 1.00 82.12 202 SER A O 1
ATOM 1650 N N . LEU A 1 203 ? 6.750 -5.413 0.974 1.00 84.00 203 LEU A N 1
ATOM 1651 C CA . LEU A 1 203 ? 6.032 -6.673 1.123 1.00 84.00 203 LEU A CA 1
ATOM 1652 C C . LEU A 1 203 ? 4.544 -6.471 0.820 1.00 84.00 203 LEU A C 1
ATOM 1654 O O . LEU A 1 203 ? 3.989 -5.402 1.086 1.00 84.00 203 LEU A O 1
ATOM 1658 N N . VAL A 1 204 ? 3.884 -7.509 0.321 1.00 82.44 204 VAL A N 1
ATOM 1659 C CA . VAL A 1 204 ? 2.433 -7.542 0.115 1.00 82.44 204 VAL A CA 1
ATOM 1660 C C . VAL A 1 204 ? 1.902 -8.941 0.408 1.00 82.44 204 VAL A C 1
ATOM 1662 O O . VAL A 1 204 ? 2.587 -9.931 0.166 1.00 82.44 204 VAL A O 1
ATOM 1665 N N . PHE A 1 205 ? 0.676 -9.030 0.916 1.00 80.00 205 PHE A N 1
ATOM 1666 C CA . PHE A 1 205 ? -0.053 -10.294 0.960 1.00 80.00 205 PHE A CA 1
ATOM 1667 C C . PHE A 1 205 ? -0.982 -10.387 -0.244 1.00 80.00 205 PHE A C 1
ATOM 1669 O O . PHE A 1 205 ? -1.894 -9.564 -0.370 1.00 80.00 205 PHE A O 1
ATOM 1676 N N . TYR A 1 206 ? -0.778 -11.388 -1.093 1.00 80.88 206 TYR A N 1
ATOM 1677 C CA . TYR A 1 206 ? -1.552 -11.600 -2.310 1.00 80.88 206 TYR A CA 1
ATOM 1678 C C . TYR A 1 206 ? -1.856 -13.086 -2.501 1.00 80.88 206 TYR A C 1
ATOM 1680 O O . TYR A 1 206 ? -0.938 -13.903 -2.503 1.00 80.88 206 TYR A O 1
ATOM 1688 N N . LYS A 1 207 ? -3.143 -13.425 -2.678 1.00 77.62 207 LYS A N 1
ATOM 1689 C CA . LYS A 1 207 ? -3.631 -14.800 -2.917 1.00 77.62 207 LYS A CA 1
ATOM 1690 C C . LYS A 1 207 ? -2.961 -15.843 -2.011 1.00 77.62 207 LYS A C 1
ATOM 1692 O O . LYS A 1 207 ? -2.326 -16.771 -2.498 1.00 77.62 207 LYS A O 1
ATOM 1697 N N . ASP A 1 208 ? -3.064 -15.642 -0.701 1.00 75.94 208 ASP A N 1
ATOM 1698 C CA . ASP A 1 208 ? -2.529 -16.533 0.340 1.00 75.94 208 ASP A CA 1
ATOM 1699 C C . ASP A 1 208 ? -0.997 -16.622 0.457 1.00 75.94 208 ASP A C 1
ATOM 1701 O O . ASP A 1 208 ? -0.485 -17.400 1.258 1.00 75.94 208 ASP A O 1
ATOM 1705 N N . HIS A 1 209 ? -0.256 -15.782 -0.268 1.00 79.50 209 HIS A N 1
ATOM 1706 C CA . HIS A 1 209 ? 1.204 -15.730 -0.213 1.00 79.50 209 HIS A CA 1
ATOM 1707 C C . HIS A 1 209 ? 1.691 -14.354 0.241 1.00 79.50 209 HIS A C 1
ATOM 1709 O O . HIS A 1 209 ? 1.119 -13.319 -0.115 1.00 79.50 209 HIS A O 1
ATOM 1715 N N . ILE A 1 210 ? 2.792 -14.329 0.996 1.00 82.06 210 ILE A N 1
ATOM 1716 C CA . ILE A 1 210 ? 3.534 -13.094 1.250 1.00 82.06 210 ILE A CA 1
ATOM 1717 C C . ILE A 1 210 ? 4.584 -12.950 0.158 1.00 82.06 210 ILE A C 1
ATOM 1719 O O . ILE A 1 210 ? 5.485 -13.773 0.038 1.00 82.06 210 ILE A O 1
ATOM 1723 N N . LEU A 1 211 ? 4.487 -11.878 -0.615 1.00 86.31 211 LEU A N 1
ATOM 1724 C CA . LEU A 1 211 ? 5.425 -11.568 -1.681 1.00 86.31 211 LEU A CA 1
ATOM 1725 C C . LEU A 1 211 ? 6.282 -10.373 -1.275 1.00 86.31 211 LEU A C 1
ATOM 1727 O O . LEU A 1 211 ? 5.764 -9.365 -0.794 1.00 86.31 211 LEU A O 1
ATOM 1731 N N . GLY A 1 212 ? 7.589 -10.477 -1.488 1.00 86.50 212 GLY A N 1
ATOM 1732 C CA . GLY A 1 212 ? 8.539 -9.390 -1.312 1.00 86.50 212 GLY A CA 1
ATOM 1733 C C . GLY A 1 212 ? 9.156 -8.970 -2.633 1.00 86.50 212 GLY A C 1
ATOM 1734 O O . GLY A 1 212 ? 9.576 -9.821 -3.414 1.00 86.50 212 GLY A O 1
ATOM 1735 N N . ALA A 1 213 ? 9.235 -7.663 -2.879 1.00 88.12 213 ALA A N 1
ATOM 1736 C CA . ALA A 1 213 ? 9.889 -7.128 -4.070 1.00 88.12 213 ALA A CA 1
ATOM 1737 C C . ALA A 1 213 ? 11.252 -6.515 -3.746 1.00 88.12 213 ALA A C 1
ATOM 1739 O O . ALA A 1 213 ? 11.408 -5.845 -2.729 1.00 88.12 213 ALA A O 1
ATOM 1740 N N . SER A 1 214 ? 12.239 -6.720 -4.616 1.00 86.25 214 SER A N 1
ATOM 1741 C CA . SER A 1 214 ? 13.564 -6.101 -4.534 1.00 86.25 214 SER A CA 1
ATOM 1742 C C . SER A 1 214 ? 13.559 -4.706 -5.171 1.00 86.25 214 SER A C 1
ATOM 1744 O O . SER A 1 214 ? 12.741 -4.413 -6.045 1.00 86.25 214 SER A O 1
ATOM 1746 N N . ASN A 1 215 ? 14.535 -3.861 -4.822 1.00 82.69 215 ASN A N 1
ATOM 1747 C CA . ASN A 1 215 ? 14.751 -2.562 -5.485 1.00 82.69 215 ASN A CA 1
ATOM 1748 C C . ASN A 1 215 ? 15.105 -2.687 -6.982 1.00 82.69 215 ASN A C 1
ATOM 1750 O O . ASN A 1 215 ? 15.196 -1.680 -7.675 1.00 82.69 215 ASN A O 1
ATOM 1754 N N . ARG A 1 216 ? 15.308 -3.899 -7.508 1.00 85.06 216 ARG A N 1
ATOM 1755 C CA . ARG A 1 216 ? 15.557 -4.152 -8.936 1.00 85.06 216 ARG A CA 1
ATOM 1756 C C . ARG A 1 216 ? 14.388 -4.865 -9.618 1.00 85.06 216 ARG A C 1
ATOM 1758 O O . ARG A 1 216 ? 14.536 -5.405 -10.713 1.00 85.06 216 ARG A O 1
ATOM 1765 N N . GLY A 1 217 ? 13.224 -4.890 -8.965 1.00 87.38 217 GLY A N 1
ATOM 1766 C CA . GLY A 1 217 ? 11.996 -5.481 -9.495 1.00 87.38 217 GLY A CA 1
ATOM 1767 C C . GLY A 1 217 ? 11.958 -7.008 -9.481 1.00 87.38 217 GLY A C 1
ATOM 1768 O O . GLY A 1 217 ? 11.091 -7.589 -10.128 1.00 87.38 217 GLY A O 1
ATOM 1769 N N . GLY A 1 218 ? 12.887 -7.676 -8.794 1.00 89.12 218 GLY A N 1
ATOM 1770 C CA . GLY A 1 218 ? 12.766 -9.104 -8.502 1.00 89.12 218 GLY A CA 1
ATOM 1771 C C . GLY A 1 218 ? 11.685 -9.353 -7.461 1.00 89.12 218 GLY A C 1
ATOM 1772 O O . GLY A 1 218 ? 11.414 -8.484 -6.636 1.00 89.12 218 GLY A O 1
ATOM 1773 N N . VAL A 1 219 ? 11.068 -10.533 -7.498 1.00 90.00 219 VAL A N 1
ATOM 1774 C CA . VAL A 1 219 ? 10.004 -10.904 -6.559 1.00 90.00 219 VAL A CA 1
ATOM 1775 C C . VAL A 1 219 ? 10.312 -12.262 -5.946 1.00 90.00 219 VAL A C 1
ATOM 1777 O O . VAL A 1 219 ? 10.741 -13.193 -6.630 1.00 90.00 219 VAL A O 1
ATOM 1780 N N . LEU A 1 220 ? 10.102 -12.350 -4.641 1.00 87.50 220 LEU A N 1
ATOM 1781 C CA . LEU A 1 220 ? 10.339 -13.516 -3.804 1.00 87.50 220 LEU A CA 1
ATOM 1782 C C . LEU A 1 220 ? 9.041 -13.852 -3.068 1.00 87.50 220 LEU A C 1
ATOM 1784 O O . LEU A 1 220 ? 8.393 -12.960 -2.525 1.00 87.50 220 LEU A O 1
ATOM 1788 N N .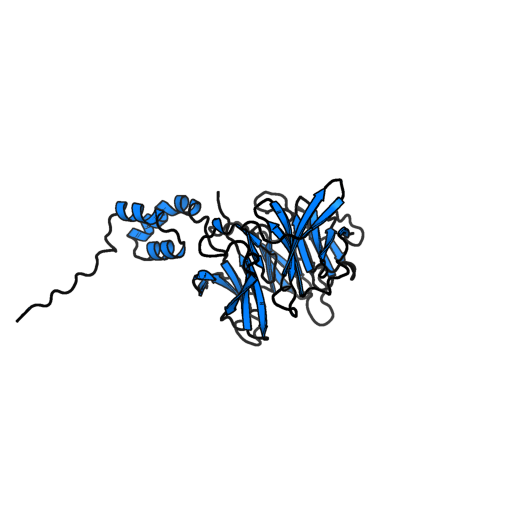 SER A 1 221 ? 8.665 -15.125 -3.057 1.00 85.12 221 SER A N 1
ATOM 1789 C CA . SER A 1 221 ? 7.565 -15.641 -2.247 1.00 85.12 221 SER A CA 1
ATOM 1790 C C . SER A 1 221 ? 8.124 -16.132 -0.9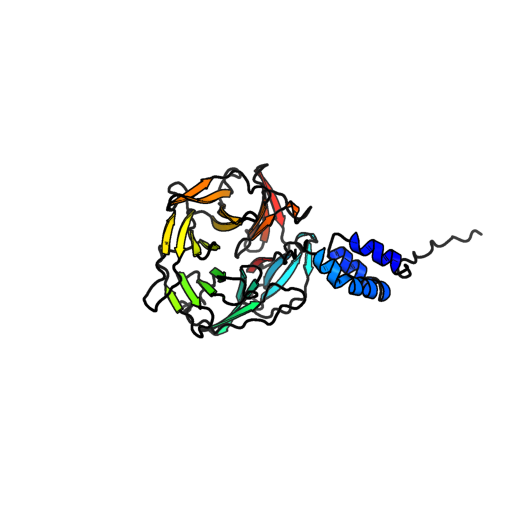20 1.00 85.12 221 SER A C 1
ATOM 1792 O O . SER A 1 221 ? 9.040 -16.951 -0.900 1.00 85.12 221 SER A O 1
ATOM 1794 N N . LEU A 1 222 ? 7.621 -15.595 0.185 1.00 78.31 222 LEU A N 1
ATOM 1795 C CA . LEU A 1 222 ? 8.017 -15.977 1.533 1.00 78.31 222 LEU A CA 1
ATOM 1796 C C . LEU A 1 222 ? 7.093 -17.085 2.034 1.00 78.31 222 LEU A C 1
ATOM 1798 O O . LEU A 1 222 ? 5.905 -16.844 2.255 1.00 78.31 222 LEU A O 1
ATOM 1802 N N . ASP A 1 223 ? 7.650 -18.276 2.261 1.00 69.50 223 ASP A N 1
ATOM 1803 C CA . ASP A 1 223 ? 6.940 -19.315 3.001 1.00 69.50 223 ASP A CA 1
ATOM 1804 C C . ASP A 1 223 ? 6.965 -18.978 4.497 1.00 69.50 223 ASP A C 1
ATOM 1806 O O . ASP A 1 223 ? 8.020 -18.889 5.134 1.00 69.50 223 ASP A O 1
ATOM 1810 N N . VAL A 1 224 ? 5.778 -18.738 5.046 1.00 58.81 224 VAL A N 1
ATOM 1811 C CA . VAL A 1 224 ? 5.573 -18.352 6.445 1.00 58.81 224 VAL A CA 1
ATOM 1812 C C . VAL A 1 224 ? 5.170 -19.538 7.325 1.00 58.81 224 VAL A C 1
ATOM 1814 O O . VAL A 1 224 ? 4.907 -19.355 8.520 1.00 58.81 224 VAL A O 1
ATOM 1817 N N . ASN A 1 225 ? 5.192 -20.773 6.802 1.00 55.50 225 ASN A N 1
ATOM 1818 C CA . ASN A 1 225 ? 5.253 -21.974 7.635 1.00 55.50 225 ASN A CA 1
ATOM 1819 C C . ASN A 1 225 ? 6.638 -22.096 8.270 1.00 55.50 225 ASN A C 1
ATOM 1821 O O . ASN A 1 225 ? 7.447 -22.964 7.959 1.00 55.50 225 ASN A O 1
ATOM 1825 N N . ILE A 1 226 ? 6.900 -21.183 9.201 1.00 52.09 226 ILE A N 1
ATOM 1826 C CA . ILE A 1 226 ? 8.096 -21.188 10.023 1.00 52.09 226 ILE A CA 1
ATOM 1827 C C . ILE A 1 226 ? 7.910 -22.261 11.095 1.00 52.09 226 ILE A C 1
ATOM 1829 O O . ILE A 1 226 ? 7.609 -21.966 12.251 1.00 52.09 226 ILE A O 1
ATOM 1833 N N . ASP A 1 227 ? 8.054 -23.525 10.702 1.00 43.91 227 ASP A N 1
ATOM 1834 C CA . ASP A 1 227 ? 8.523 -24.529 11.647 1.00 43.91 227 ASP A CA 1
ATOM 1835 C C . ASP A 1 227 ? 9.901 -24.075 12.142 1.00 43.91 227 ASP A C 1
ATOM 1837 O O . ASP A 1 227 ? 10.651 -23.421 11.419 1.00 43.91 227 ASP A O 1
ATOM 1841 N N . HIS A 1 228 ? 10.197 -24.358 13.408 1.00 45.81 228 HIS A N 1
ATOM 1842 C CA . HIS A 1 228 ? 11.264 -23.794 14.248 1.00 45.81 228 HIS A CA 1
ATOM 1843 C C . HIS A 1 228 ? 12.726 -23.840 13.717 1.00 45.81 228 HIS A C 1
ATOM 1845 O O . HIS A 1 228 ? 13.660 -23.593 14.481 1.00 45.81 228 HIS A O 1
ATOM 1851 N N . SER A 1 229 ? 12.975 -24.124 12.438 1.00 39.84 229 SER A N 1
ATOM 1852 C CA . SER A 1 229 ? 14.288 -24.143 11.799 1.00 39.84 229 SER A CA 1
ATOM 1853 C C . SER A 1 229 ? 14.544 -22.911 10.916 1.00 39.84 229 SER A C 1
ATOM 1855 O O . SER A 1 229 ? 14.011 -22.794 9.820 1.00 39.84 229 SER A O 1
ATOM 1857 N N . LEU A 1 230 ? 15.416 -22.030 11.420 1.00 51.16 230 LEU A N 1
ATOM 1858 C CA . LEU A 1 230 ? 16.384 -21.169 10.718 1.00 51.16 230 LEU A CA 1
ATOM 1859 C C . LEU A 1 230 ? 16.023 -20.676 9.295 1.00 51.16 230 LEU A C 1
ATOM 1861 O O . LEU A 1 230 ? 16.232 -21.384 8.315 1.00 51.16 230 LEU A O 1
ATOM 1865 N N . VAL A 1 231 ? 15.702 -19.374 9.225 1.00 51.75 231 VAL A N 1
ATOM 1866 C CA . VAL A 1 231 ? 15.610 -18.507 8.026 1.00 51.75 231 VAL A CA 1
ATOM 1867 C C . VAL A 1 231 ? 14.354 -18.757 7.172 1.00 51.75 231 VAL A C 1
ATOM 1869 O O . VAL A 1 231 ? 14.178 -19.867 6.676 1.00 51.75 231 VAL A O 1
ATOM 1872 N N . PRO A 1 232 ? 13.487 -17.747 6.933 1.00 54.53 232 PRO A N 1
ATOM 1873 C CA . PRO A 1 232 ? 12.404 -17.877 5.967 1.00 54.53 232 PRO A CA 1
ATOM 1874 C C . PRO A 1 232 ? 13.061 -18.089 4.609 1.00 54.53 232 PRO A C 1
ATOM 1876 O O . PRO A 1 232 ? 13.810 -17.230 4.137 1.00 54.53 232 PRO A O 1
ATOM 1879 N N . LYS A 1 233 ? 12.836 -19.246 3.991 1.00 59.88 233 LYS A N 1
ATOM 1880 C CA . LYS A 1 233 ? 13.305 -19.466 2.627 1.00 59.88 233 LYS A CA 1
ATOM 1881 C C . LYS A 1 233 ? 12.350 -18.739 1.695 1.00 59.88 233 LYS A C 1
ATOM 1883 O O . LYS A 1 233 ? 11.208 -19.149 1.524 1.00 59.88 233 LYS A O 1
ATOM 1888 N N . GLY A 1 234 ? 12.826 -17.634 1.132 1.00 68.75 234 GLY A N 1
ATOM 1889 C CA . GLY A 1 234 ? 12.155 -16.986 0.018 1.00 68.75 234 GLY A CA 1
ATOM 1890 C C . GLY A 1 234 ? 12.415 -17.770 -1.265 1.00 68.75 234 GLY A C 1
ATOM 1891 O O . GLY A 1 234 ? 13.570 -17.930 -1.657 1.00 68.75 234 GLY A O 1
ATOM 1892 N N . GLU A 1 235 ? 11.370 -18.248 -1.934 1.00 78.81 235 GLU A N 1
ATOM 1893 C CA . GLU A 1 235 ? 11.495 -18.774 -3.293 1.00 78.81 235 GLU A CA 1
ATOM 1894 C C . GLU A 1 235 ? 11.489 -17.609 -4.281 1.00 78.81 235 GLU A C 1
ATOM 1896 O O . GLU A 1 235 ? 10.568 -16.786 -4.291 1.00 78.81 235 GLU A O 1
ATOM 1901 N N . LYS A 1 236 ? 12.526 -17.501 -5.118 1.00 83.62 236 LYS A N 1
ATOM 1902 C CA . LYS A 1 236 ? 12.596 -16.432 -6.116 1.00 83.62 236 LYS A CA 1
ATOM 1903 C C . LYS A 1 236 ? 11.651 -16.747 -7.267 1.00 83.62 236 LYS A C 1
ATOM 1905 O O . LYS A 1 236 ? 12.001 -17.508 -8.160 1.00 83.62 236 LYS A O 1
ATOM 1910 N N . ILE A 1 237 ? 10.482 -16.113 -7.258 1.00 88.38 237 ILE A N 1
ATOM 1911 C CA . ILE A 1 237 ? 9.477 -16.282 -8.309 1.00 88.38 237 ILE A CA 1
ATOM 1912 C C . ILE A 1 237 ? 9.784 -15.443 -9.551 1.00 88.38 237 ILE A C 1
ATOM 1914 O O . ILE A 1 237 ? 9.439 -15.838 -10.659 1.00 88.38 237 ILE A O 1
ATOM 1918 N N . LEU A 1 238 ? 10.464 -14.301 -9.389 1.00 89.75 238 LEU A N 1
ATOM 1919 C CA . LEU A 1 238 ? 10.907 -13.463 -10.503 1.00 89.75 238 LEU A CA 1
ATOM 1920 C C . LEU A 1 238 ? 12.338 -12.947 -10.289 1.00 89.75 238 LEU A C 1
ATOM 1922 O O . LEU A 1 238 ? 12.645 -12.414 -9.216 1.00 89.75 238 LEU A O 1
ATOM 1926 N N . PRO A 1 239 ? 13.224 -13.042 -11.302 1.00 88.81 239 PRO A N 1
ATOM 1927 C CA . PRO A 1 239 ? 14.587 -12.526 -11.212 1.00 88.81 239 PRO A CA 1
ATOM 1928 C C . PRO A 1 239 ? 14.618 -10.993 -11.105 1.00 88.81 239 PRO A C 1
ATOM 1930 O O . PRO A 1 239 ? 13.639 -10.316 -11.412 1.00 88.81 239 PRO A O 1
ATOM 1933 N N . ASP A 1 240 ? 15.753 -10.424 -10.701 1.00 86.69 240 ASP A N 1
ATOM 1934 C CA . ASP A 1 240 ? 15.937 -8.971 -10.818 1.00 86.69 240 ASP A CA 1
ATOM 1935 C C . ASP A 1 240 ? 16.004 -8.591 -12.306 1.00 86.69 240 ASP A C 1
ATOM 1937 O O . ASP A 1 240 ? 16.393 -9.411 -13.138 1.00 86.69 240 ASP A O 1
ATOM 1941 N N . LEU A 1 241 ? 15.615 -7.367 -12.653 1.00 84.62 241 LEU A N 1
ATOM 1942 C CA . LEU A 1 241 ? 15.764 -6.865 -14.018 1.00 84.62 241 LEU A CA 1
ATOM 1943 C C . LEU A 1 241 ? 17.216 -6.421 -14.244 1.00 84.62 241 LEU A C 1
ATOM 1945 O O . LEU A 1 241 ? 17.676 -5.479 -13.607 1.00 84.62 241 LEU A O 1
ATOM 1949 N N . GLU A 1 242 ? 17.928 -7.066 -15.172 1.00 74.12 242 GLU A N 1
ATOM 1950 C CA . GLU A 1 242 ? 19.359 -6.807 -15.428 1.00 74.12 242 GLU A CA 1
ATOM 1951 C C . GLU A 1 242 ? 19.651 -5.367 -15.879 1.00 74.12 242 GLU A C 1
ATOM 1953 O O . GLU A 1 242 ? 20.693 -4.803 -15.553 1.00 74.12 242 GLU A O 1
ATOM 1958 N N . HIS A 1 243 ? 18.718 -4.748 -16.605 1.00 70.94 243 HIS A N 1
ATOM 1959 C CA . HIS A 1 243 ? 18.856 -3.382 -17.125 1.00 70.94 243 HIS A CA 1
ATOM 1960 C C . HIS A 1 243 ? 18.335 -2.302 -16.171 1.00 70.94 243 HIS A C 1
ATOM 1962 O O . HIS A 1 243 ? 18.390 -1.113 -16.485 1.00 70.94 243 HIS A O 1
ATOM 1968 N N . VAL A 1 244 ? 17.811 -2.698 -15.011 1.00 67.00 244 VAL A N 1
ATOM 1969 C CA . VAL A 1 244 ? 17.347 -1.768 -13.988 1.00 67.00 244 VAL A CA 1
ATOM 1970 C C . VAL A 1 244 ? 18.489 -1.557 -13.001 1.00 67.00 244 VAL A C 1
ATOM 1972 O O . VAL A 1 244 ? 18.818 -2.444 -12.215 1.00 67.00 244 VAL A O 1
ATOM 1975 N N . ARG A 1 245 ? 19.094 -0.359 -13.030 1.00 67.88 245 ARG A N 1
ATOM 1976 C CA . ARG A 1 245 ? 19.897 0.116 -11.889 1.00 67.88 245 ARG A CA 1
ATOM 1977 C C . ARG A 1 245 ? 19.005 0.148 -10.652 1.00 67.88 245 ARG A C 1
ATOM 1979 O O . ARG A 1 245 ? 17.790 0.257 -10.804 1.00 67.88 245 ARG A O 1
ATOM 1986 N N . ASP A 1 246 ? 19.599 0.073 -9.463 1.00 67.25 246 ASP A N 1
ATOM 1987 C CA . ASP A 1 246 ? 18.847 0.111 -8.206 1.00 67.25 246 ASP A CA 1
ATOM 1988 C C . ASP A 1 246 ? 17.817 1.248 -8.243 1.00 67.25 246 ASP A C 1
ATOM 1990 O O . ASP A 1 246 ? 18.172 2.427 -8.306 1.00 67.25 246 ASP A O 1
ATOM 1994 N N . SER A 1 247 ? 16.533 0.872 -8.297 1.00 69.44 247 SER A N 1
ATOM 1995 C CA . SER A 1 247 ? 15.450 1.846 -8.270 1.00 69.44 247 SER A CA 1
ATOM 1996 C C . SER A 1 247 ? 15.438 2.510 -6.902 1.00 69.44 247 SER A C 1
ATOM 1998 O O . SER A 1 247 ? 15.833 1.921 -5.889 1.00 69.44 247 SER A O 1
ATOM 2000 N N . SER A 1 248 ? 14.971 3.749 -6.871 1.00 74.75 248 SER A N 1
ATOM 2001 C CA . SER A 1 248 ? 14.819 4.495 -5.626 1.00 74.75 248 SER A CA 1
ATOM 2002 C C . SER A 1 248 ? 13.702 3.909 -4.764 1.00 74.75 248 SER A C 1
ATOM 2004 O O . SER A 1 248 ? 13.733 4.043 -3.543 1.00 74.75 248 SER A O 1
ATOM 2006 N N . GLY A 1 249 ? 12.766 3.180 -5.378 1.00 82.00 249 GLY A N 1
ATOM 2007 C CA . GLY A 1 249 ? 11.846 2.306 -4.671 1.00 82.00 249 GLY A CA 1
ATOM 2008 C C . GLY A 1 249 ? 11.115 1.340 -5.597 1.00 82.00 249 GLY A C 1
ATOM 2009 O O . GLY A 1 249 ? 10.910 1.608 -6.780 1.00 82.00 249 GLY A O 1
ATOM 2010 N N . CYS A 1 250 ? 10.701 0.212 -5.026 1.00 88.25 250 CYS A N 1
ATOM 2011 C CA . CYS A 1 250 ? 9.916 -0.812 -5.700 1.00 88.25 250 CYS A CA 1
ATOM 2012 C C . CYS A 1 250 ? 8.786 -1.273 -4.781 1.00 88.25 250 CYS A C 1
ATOM 2014 O O . CYS A 1 250 ? 9.037 -1.706 -3.648 1.00 88.25 250 CYS A O 1
ATOM 2016 N N . PHE A 1 251 ? 7.547 -1.199 -5.263 1.00 89.25 251 PHE A N 1
ATOM 2017 C CA . PHE A 1 251 ? 6.395 -1.657 -4.501 1.00 89.25 251 PHE A CA 1
ATOM 2018 C C . PHE A 1 251 ? 5.460 -2.570 -5.281 1.00 89.25 251 PHE A C 1
ATOM 2020 O O . PHE A 1 251 ? 5.309 -2.455 -6.497 1.00 89.25 251 PHE A O 1
ATOM 2027 N N . LEU A 1 252 ? 4.829 -3.476 -4.536 1.00 90.81 252 LEU A N 1
ATOM 2028 C CA . LEU A 1 252 ? 3.744 -4.321 -5.010 1.00 90.81 252 LEU A CA 1
ATOM 2029 C C . LEU A 1 252 ? 2.423 -3.821 -4.438 1.00 90.81 252 LEU A C 1
ATOM 2031 O O . LEU A 1 252 ? 2.343 -3.493 -3.253 1.00 90.81 252 LEU A O 1
ATOM 2035 N N . VAL A 1 253 ? 1.389 -3.784 -5.270 1.00 89.94 253 VAL A N 1
ATOM 2036 C CA . VAL A 1 253 ? 0.048 -3.363 -4.865 1.00 89.94 253 VAL A CA 1
ATOM 2037 C C . VAL A 1 253 ? -1.007 -4.201 -5.578 1.00 89.94 253 VAL A C 1
ATOM 2039 O O . VAL A 1 253 ? -0.880 -4.503 -6.763 1.00 89.94 253 VAL A O 1
ATOM 2042 N N . GLU A 1 254 ? -2.037 -4.606 -4.841 1.00 89.06 254 GLU A N 1
ATOM 2043 C CA . GLU A 1 254 ? -3.231 -5.234 -5.408 1.00 89.06 254 GLU A CA 1
ATOM 2044 C C . GLU A 1 254 ? -4.133 -4.124 -5.972 1.00 89.06 254 GLU A C 1
ATOM 2046 O O . GLU A 1 254 ? -4.536 -3.218 -5.238 1.00 89.06 254 GLU A O 1
ATOM 2051 N N . ALA A 1 255 ? -4.390 -4.163 -7.279 1.00 89.12 255 ALA A N 1
ATOM 2052 C CA . ALA A 1 255 ? -5.318 -3.269 -7.963 1.00 89.12 255 ALA A CA 1
ATOM 2053 C C . ALA A 1 255 ? -6.774 -3.623 -7.630 1.00 89.12 255 ALA A C 1
ATOM 2055 O O . ALA A 1 255 ? -7.074 -4.729 -7.176 1.00 89.12 255 ALA A O 1
ATOM 2056 N N . THR A 1 256 ? -7.704 -2.703 -7.884 1.00 84.88 256 THR A N 1
ATOM 2057 C CA . THR A 1 256 ? -9.130 -2.899 -7.559 1.00 84.88 256 THR A CA 1
ATOM 2058 C C . THR A 1 256 ? -9.777 -4.048 -8.326 1.00 84.88 256 THR A C 1
ATOM 2060 O O . THR A 1 256 ? -10.708 -4.684 -7.835 1.00 84.88 256 THR A O 1
ATOM 2063 N N . ASN A 1 257 ? -9.247 -4.367 -9.505 1.00 84.31 257 ASN A N 1
ATOM 2064 C CA . ASN A 1 257 ? -9.664 -5.504 -10.318 1.00 84.31 257 ASN A CA 1
ATOM 2065 C C . ASN A 1 257 ? -9.062 -6.854 -9.852 1.00 84.31 257 ASN A C 1
ATOM 2067 O O . ASN A 1 257 ? -9.317 -7.881 -10.480 1.00 84.31 257 ASN A O 1
ATOM 2071 N N . GLY A 1 258 ? -8.260 -6.863 -8.779 1.00 86.06 258 GLY A N 1
ATOM 2072 C CA . GLY A 1 258 ? -7.600 -8.047 -8.215 1.00 86.06 258 GLY A CA 1
ATOM 2073 C C . GLY A 1 258 ? -6.265 -8.425 -8.872 1.00 86.06 258 GLY A C 1
ATOM 2074 O O . GLY A 1 258 ? -5.653 -9.437 -8.502 1.00 86.06 258 GLY A O 1
ATOM 2075 N N . ASP A 1 259 ? -5.789 -7.647 -9.845 1.00 90.75 259 ASP A N 1
ATOM 2076 C CA . ASP A 1 259 ? -4.464 -7.836 -10.427 1.00 90.75 259 ASP A CA 1
ATOM 2077 C C . ASP A 1 259 ? -3.367 -7.410 -9.447 1.00 90.75 259 ASP A C 1
ATOM 2079 O O . ASP A 1 259 ? -3.502 -6.430 -8.717 1.00 90.75 259 ASP A O 1
ATOM 2083 N N . LEU A 1 260 ? -2.238 -8.120 -9.465 1.00 93.06 260 LEU A N 1
ATOM 2084 C CA . LEU A 1 260 ? -1.050 -7.690 -8.739 1.00 93.06 260 LEU A CA 1
ATOM 2085 C C . LEU A 1 260 ? -0.181 -6.819 -9.646 1.00 93.06 260 LEU A C 1
ATOM 2087 O O . LEU A 1 260 ? 0.282 -7.266 -10.698 1.00 93.06 260 LEU A O 1
ATOM 2091 N N . LEU A 1 261 ? 0.059 -5.584 -9.221 1.00 94.75 261 LEU A N 1
ATOM 2092 C CA . LEU A 1 261 ? 0.891 -4.624 -9.931 1.00 94.75 261 LEU A CA 1
ATOM 2093 C C . LEU A 1 261 ? 2.230 -4.444 -9.221 1.00 94.75 261 LEU A C 1
ATOM 2095 O O . LEU A 1 261 ? 2.310 -4.460 -7.993 1.00 94.75 261 LEU A O 1
ATOM 2099 N N . MET A 1 262 ? 3.277 -4.237 -10.013 1.00 93.81 262 MET A N 1
ATOM 2100 C CA . MET A 1 262 ? 4.599 -3.827 -9.562 1.00 93.81 262 MET A CA 1
ATOM 2101 C C . MET A 1 262 ? 4.923 -2.455 -10.140 1.00 93.81 262 MET A C 1
ATOM 2103 O O . MET A 1 262 ? 4.807 -2.237 -11.349 1.00 93.81 262 MET A O 1
ATOM 2107 N N . VAL A 1 263 ? 5.385 -1.557 -9.278 1.00 92.62 263 VAL A N 1
ATOM 2108 C CA . VAL A 1 263 ? 5.800 -0.208 -9.651 1.00 92.62 263 VAL A CA 1
ATOM 2109 C C . VAL A 1 263 ? 7.246 0.010 -9.233 1.00 92.62 263 VAL A C 1
ATOM 2111 O O . VAL A 1 263 ? 7.603 -0.188 -8.072 1.00 92.62 263 VAL A O 1
ATOM 2114 N N . LEU A 1 264 ? 8.067 0.437 -10.190 1.00 90.12 264 LEU A N 1
ATOM 2115 C CA . LEU A 1 264 ? 9.429 0.914 -9.960 1.00 90.12 264 LEU A CA 1
ATOM 2116 C C . LEU A 1 264 ? 9.445 2.436 -10.038 1.00 90.12 264 LEU A C 1
ATOM 2118 O O . LEU A 1 264 ? 8.873 2.996 -10.973 1.00 90.12 264 LEU A O 1
ATOM 2122 N N . TRP A 1 265 ? 10.127 3.077 -9.094 1.00 88.12 265 TRP A N 1
ATOM 2123 C CA . TRP A 1 265 ? 10.300 4.525 -9.010 1.00 88.12 265 TRP A CA 1
ATOM 2124 C C . TRP A 1 265 ? 11.778 4.904 -9.002 1.00 88.12 265 TRP A C 1
ATOM 2126 O O . TRP A 1 265 ? 12.586 4.276 -8.312 1.00 88.12 265 TRP A O 1
ATOM 2136 N N . TYR A 1 266 ? 12.123 5.956 -9.740 1.00 85.00 266 TYR A N 1
ATOM 2137 C CA . TYR A 1 266 ? 13.501 6.398 -9.915 1.00 85.00 266 TYR A CA 1
ATOM 2138 C C . TYR A 1 266 ? 13.674 7.889 -9.580 1.00 85.00 266 TYR A C 1
ATOM 2140 O O . TYR A 1 266 ? 13.033 8.749 -10.179 1.00 85.00 266 TYR A O 1
ATOM 2148 N N . HIS A 1 267 ? 14.576 8.199 -8.646 1.00 71.81 267 HIS A N 1
ATOM 2149 C CA . HIS A 1 267 ? 14.807 9.549 -8.118 1.00 71.81 267 HIS A CA 1
ATOM 2150 C C . HIS A 1 267 ? 15.546 10.475 -9.104 1.00 71.81 267 HIS A C 1
ATOM 2152 O O . HIS A 1 267 ? 15.200 11.650 -9.183 1.00 71.81 267 HIS A O 1
ATOM 2158 N N . ASP A 1 268 ? 16.487 9.947 -9.900 1.00 65.06 268 ASP A N 1
ATOM 2159 C CA . ASP A 1 268 ? 17.474 10.747 -10.661 1.00 65.06 268 ASP A CA 1
ATOM 2160 C C . ASP A 1 268 ? 17.356 10.652 -12.202 1.00 65.06 268 ASP A C 1
ATOM 2162 O O . ASP A 1 268 ? 18.330 10.890 -12.915 1.00 65.06 268 ASP A O 1
ATOM 2166 N N . PHE A 1 269 ? 16.197 10.279 -12.751 1.00 57.69 269 PHE A N 1
ATOM 2167 C CA . PHE A 1 269 ? 16.028 10.091 -14.203 1.00 57.69 269 PHE A CA 1
ATOM 2168 C C . PHE A 1 269 ? 15.060 11.107 -14.820 1.00 57.69 269 PHE A C 1
ATOM 2170 O O . PHE A 1 269 ? 14.172 11.617 -14.137 1.00 57.69 269 PHE A O 1
ATOM 2177 N N . ASP A 1 270 ? 15.227 11.369 -16.125 1.00 57.97 270 ASP A N 1
ATOM 2178 C CA . ASP A 1 270 ? 14.297 12.157 -16.944 1.00 57.97 270 ASP A CA 1
ATOM 2179 C C . ASP A 1 270 ? 12.838 11.749 -16.680 1.00 57.97 270 ASP A C 1
ATOM 2181 O O . ASP A 1 270 ? 12.534 10.564 -16.516 1.00 57.97 270 ASP A O 1
ATOM 2185 N N . ILE A 1 271 ? 11.914 12.718 -16.734 1.00 59.09 271 ILE A N 1
ATOM 2186 C CA . ILE A 1 271 ? 10.461 12.525 -16.517 1.00 59.09 271 ILE A CA 1
ATOM 2187 C C . ILE A 1 271 ? 9.862 11.342 -17.304 1.00 59.09 271 ILE A C 1
ATOM 2189 O O . ILE A 1 271 ? 8.860 10.758 -16.896 1.00 59.09 271 ILE A O 1
ATOM 2193 N N . HIS A 1 272 ? 10.497 10.957 -18.414 1.00 60.38 272 HIS A N 1
ATOM 2194 C CA . HIS A 1 272 ? 10.079 9.877 -19.303 1.00 60.38 272 HIS A CA 1
ATOM 2195 C C . HIS A 1 272 ? 10.222 8.480 -18.671 1.00 60.38 272 HIS A C 1
ATOM 2197 O O . HIS A 1 272 ? 9.476 7.573 -19.043 1.00 60.38 272 HIS A O 1
ATOM 2203 N N . GLU A 1 273 ? 11.122 8.304 -17.695 1.00 74.62 273 GLU A N 1
ATOM 2204 C CA . GLU A 1 273 ? 11.356 7.030 -16.996 1.00 74.62 273 GLU A CA 1
ATOM 2205 C C . GLU A 1 273 ? 11.112 7.095 -15.477 1.00 74.62 273 GLU A C 1
ATOM 2207 O O . GLU A 1 273 ? 11.478 6.160 -14.766 1.00 74.62 273 GLU A O 1
ATOM 2212 N N . ARG A 1 274 ? 10.456 8.150 -14.964 1.00 85.25 274 ARG A N 1
ATOM 2213 C CA . ARG A 1 274 ? 10.198 8.334 -13.519 1.00 85.25 274 ARG A CA 1
ATOM 2214 C C . ARG A 1 274 ? 9.560 7.106 -12.855 1.00 85.25 274 ARG A C 1
ATOM 2216 O O . ARG A 1 274 ? 9.943 6.745 -11.741 1.00 85.25 274 ARG A O 1
ATOM 22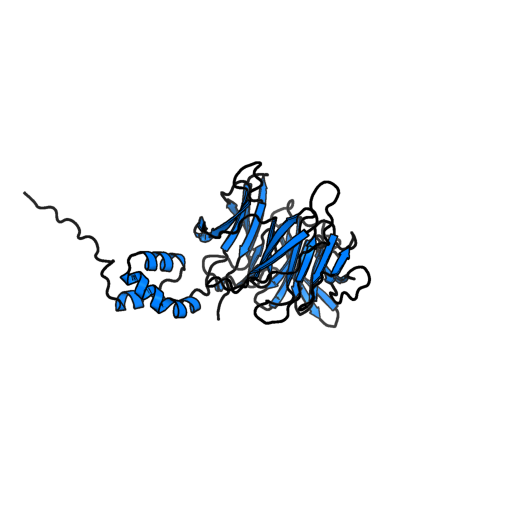23 N N . TYR A 1 275 ? 8.628 6.456 -13.560 1.00 89.62 275 TYR A N 1
ATOM 2224 C CA . TYR A 1 275 ? 7.937 5.248 -13.116 1.00 89.62 275 TYR A CA 1
ATOM 2225 C C . TYR A 1 275 ? 7.889 4.173 -14.206 1.00 89.62 275 TYR A C 1
ATOM 2227 O O . TYR A 1 275 ? 7.621 4.469 -15.374 1.00 89.62 275 TYR A O 1
ATOM 2235 N N . LYS A 1 276 ? 8.069 2.905 -13.815 1.00 90.62 276 LYS A N 1
ATOM 2236 C CA . LYS A 1 276 ? 7.812 1.733 -14.674 1.00 90.62 276 LYS A CA 1
ATOM 2237 C C . LYS A 1 276 ? 6.776 0.822 -14.028 1.00 90.62 276 LYS A C 1
ATOM 2239 O O . LYS A 1 276 ? 6.929 0.446 -12.866 1.00 90.62 276 LYS A O 1
ATOM 2244 N N . LEU A 1 277 ? 5.745 0.468 -14.795 1.00 93.06 277 LEU A N 1
ATOM 2245 C CA . LEU A 1 277 ? 4.620 -0.353 -14.348 1.00 93.06 277 LEU A CA 1
ATOM 2246 C C . LEU A 1 277 ? 4.662 -1.726 -14.991 1.00 93.06 277 LEU A C 1
ATOM 2248 O O . LEU A 1 277 ? 4.831 -1.861 -16.204 1.00 93.06 277 LEU A O 1
ATOM 2252 N N . TYR A 1 278 ? 4.423 -2.735 -14.165 1.00 94.25 278 TYR A N 1
ATOM 2253 C CA . TYR A 1 278 ? 4.279 -4.109 -14.603 1.00 94.25 278 TYR A CA 1
ATOM 2254 C C . TYR A 1 278 ? 3.058 -4.736 -13.948 1.00 94.25 278 TYR A C 1
ATOM 2256 O O . TYR A 1 278 ? 2.796 -4.533 -12.765 1.00 94.25 278 TYR A O 1
ATOM 2264 N N . LYS A 1 279 ? 2.349 -5.557 -14.711 1.00 95.25 279 LYS A N 1
ATOM 2265 C CA . LYS A 1 279 ? 1.369 -6.504 -14.199 1.00 95.25 279 LYS A CA 1
ATOM 2266 C C . LYS A 1 279 ? 2.056 -7.843 -13.963 1.00 95.25 279 LYS A C 1
ATOM 2268 O O . LYS A 1 279 ? 2.755 -8.342 -14.847 1.00 95.25 279 LYS A O 1
ATOM 2273 N N . LEU A 1 280 ? 1.862 -8.417 -12.783 1.00 94.06 280 LEU A N 1
ATOM 2274 C CA . LEU A 1 280 ? 2.359 -9.740 -12.432 1.00 94.06 280 LEU A CA 1
ATOM 2275 C C . LEU A 1 280 ? 1.278 -10.779 -12.725 1.00 94.06 280 LEU A C 1
ATOM 2277 O O . LEU A 1 280 ? 0.173 -10.716 -12.187 1.00 94.06 280 LEU A O 1
ATOM 2281 N N . LEU A 1 281 ? 1.605 -11.733 -13.590 1.00 91.50 281 LEU A N 1
ATOM 2282 C CA . LEU A 1 281 ? 0.740 -12.841 -13.962 1.00 91.50 281 LEU A CA 1
ATOM 2283 C C . LEU A 1 281 ? 1.327 -14.158 -13.474 1.00 91.50 281 LEU A C 1
ATOM 2285 O O . LEU A 1 281 ? 2.540 -14.329 -13.382 1.00 91.50 281 LEU A O 1
ATOM 2289 N N . TYR A 1 282 ? 0.440 -15.103 -13.193 1.00 86.38 282 TYR A N 1
ATOM 2290 C CA . TYR A 1 282 ? 0.800 -16.495 -12.992 1.00 86.38 282 TYR A CA 1
ATOM 2291 C C . TYR A 1 282 ? 0.045 -17.324 -14.022 1.00 86.38 282 TYR A C 1
ATOM 2293 O O . TYR A 1 282 ? -1.188 -17.356 -14.006 1.00 86.38 282 TYR A O 1
ATOM 2301 N N . SER A 1 283 ? 0.773 -17.942 -14.948 1.00 83.25 283 SER A N 1
ATOM 2302 C CA . SER A 1 283 ? 0.192 -18.771 -16.002 1.00 83.25 283 SER A CA 1
ATOM 2303 C C . SER A 1 283 ? 1.082 -19.980 -16.264 1.00 83.25 283 SER A C 1
ATOM 2305 O O . SER A 1 283 ? 2.302 -19.888 -16.179 1.00 83.25 283 SER A O 1
ATOM 2307 N N . ASN A 1 284 ? 0.475 -21.141 -16.526 1.00 81.12 284 ASN A N 1
ATOM 2308 C CA . ASN A 1 284 ? 1.196 -22.384 -16.834 1.00 81.12 284 ASN A CA 1
ATOM 2309 C C . ASN A 1 284 ? 2.286 -22.767 -15.810 1.00 81.12 284 ASN A C 1
ATOM 2311 O O . ASN A 1 284 ? 3.324 -23.314 -16.173 1.00 81.12 284 ASN A O 1
ATOM 2315 N N . GLY A 1 285 ? 2.063 -22.471 -14.526 1.00 78.31 285 GLY A N 1
ATOM 2316 C CA . GLY A 1 285 ? 3.025 -22.777 -13.465 1.00 78.31 285 GLY A CA 1
ATOM 2317 C C . GLY A 1 285 ? 4.194 -21.793 -13.349 1.00 78.31 285 GLY A C 1
ATOM 2318 O O . GLY A 1 285 ? 5.057 -21.998 -12.500 1.00 78.31 285 GLY A O 1
ATOM 2319 N N . GLN A 1 286 ? 4.235 -20.737 -14.166 1.00 84.56 286 GLN A N 1
ATOM 2320 C CA . GLN A 1 286 ? 5.303 -19.741 -14.165 1.00 84.56 286 GLN A CA 1
ATOM 2321 C C . GLN A 1 286 ? 4.774 -18.343 -13.858 1.00 84.56 286 GLN A C 1
ATOM 2323 O O . GLN A 1 286 ? 3.666 -17.957 -14.244 1.00 84.56 286 GLN A O 1
ATOM 2328 N N . HIS A 1 287 ? 5.597 -17.577 -13.146 1.00 88.25 287 HIS A N 1
ATOM 2329 C CA . HIS A 1 287 ? 5.358 -16.164 -12.920 1.00 88.25 287 HIS A CA 1
ATOM 2330 C C . HIS A 1 287 ? 5.938 -15.356 -14.072 1.00 88.25 287 HIS A C 1
ATOM 2332 O O . HIS A 1 287 ? 7.102 -15.510 -14.440 1.00 88.25 287 HIS A O 1
ATOM 2338 N N . GLU A 1 288 ? 5.134 -14.444 -14.596 1.00 92.00 288 GLU A N 1
ATOM 2339 C CA . GLU A 1 288 ? 5.530 -13.518 -15.643 1.00 92.00 288 GLU A CA 1
ATOM 2340 C C . GLU A 1 288 ? 5.260 -12.087 -15.193 1.00 92.00 288 GLU A C 1
ATOM 2342 O O . GLU A 1 288 ? 4.324 -11.808 -14.439 1.00 92.00 288 GLU A O 1
ATOM 2347 N N . ARG A 1 289 ? 6.086 -11.159 -15.674 1.00 92.56 289 ARG A N 1
ATOM 2348 C CA . ARG A 1 289 ? 5.856 -9.726 -15.501 1.00 92.56 289 ARG A CA 1
ATOM 2349 C C . ARG A 1 289 ? 5.671 -9.093 -16.869 1.00 92.56 289 ARG A C 1
ATOM 2351 O O . ARG A 1 289 ? 6.527 -9.244 -17.737 1.00 92.56 289 ARG A O 1
ATOM 2358 N N . ILE A 1 290 ? 4.571 -8.377 -17.049 1.00 93.75 290 ILE A N 1
ATOM 2359 C CA . ILE A 1 290 ? 4.214 -7.763 -18.326 1.00 93.75 290 ILE A CA 1
ATOM 2360 C C . ILE A 1 290 ? 4.198 -6.249 -18.143 1.00 93.75 290 ILE A C 1
ATOM 2362 O O . ILE A 1 290 ? 3.492 -5.775 -17.252 1.00 93.75 290 ILE A O 1
ATOM 2366 N N . PRO A 1 291 ? 4.958 -5.473 -18.935 1.00 93.75 291 PRO A N 1
ATOM 2367 C CA . PRO A 1 291 ? 4.894 -4.021 -18.863 1.00 93.75 291 PRO A CA 1
ATOM 2368 C C . PRO A 1 291 ? 3.495 -3.540 -19.254 1.00 93.75 291 PRO A C 1
ATOM 2370 O O . PRO A 1 291 ? 2.924 -4.001 -20.241 1.00 93.75 291 PRO A O 1
ATOM 2373 N N . ILE A 1 292 ? 2.953 -2.598 -18.488 1.00 94.81 292 ILE A N 1
ATOM 2374 C CA . ILE A 1 292 ? 1.651 -1.982 -18.767 1.00 94.81 292 ILE A CA 1
ATOM 2375 C C . ILE A 1 292 ? 1.803 -0.468 -18.888 1.00 94.81 292 ILE A C 1
ATOM 2377 O O . ILE A 1 292 ? 2.687 0.135 -18.280 1.00 94.81 292 ILE A O 1
ATOM 2381 N N . ALA A 1 293 ? 0.943 0.145 -19.699 1.00 91.62 293 ALA A N 1
ATOM 2382 C CA . ALA A 1 293 ? 1.023 1.573 -19.991 1.00 91.62 293 ALA A CA 1
ATOM 2383 C C . ALA A 1 293 ? 0.285 2.450 -18.970 1.00 91.62 293 ALA A C 1
ATOM 2385 O O . ALA A 1 293 ? 0.619 3.621 -18.853 1.00 91.62 293 ALA A O 1
ATOM 2386 N N . ASN A 1 294 ? -0.717 1.911 -18.268 1.00 91.19 294 ASN A N 1
ATOM 2387 C CA . ASN A 1 294 ? -1.564 2.646 -17.329 1.00 91.19 294 ASN A CA 1
ATOM 2388 C C . ASN A 1 294 ? -2.116 1.717 -16.229 1.00 91.19 294 ASN A C 1
ATOM 2390 O O . ASN A 1 294 ? -1.797 0.528 -16.196 1.00 91.19 294 ASN A O 1
ATOM 2394 N N . LEU A 1 295 ? -2.936 2.267 -15.333 1.00 93.69 295 LEU A N 1
ATOM 2395 C CA . LEU A 1 295 ? -3.534 1.582 -14.183 1.00 93.69 295 LEU A CA 1
ATOM 2396 C C . LEU A 1 295 ? -5.005 1.198 -14.418 1.00 93.69 295 LEU A C 1
ATOM 2398 O O . LEU A 1 295 ? -5.719 0.884 -13.475 1.00 93.69 295 LEU A O 1
ATOM 2402 N N . SER A 1 296 ? -5.485 1.223 -15.667 1.00 92.00 296 SER A N 1
ATOM 2403 C CA . SER A 1 296 ? -6.878 0.905 -16.024 1.00 92.00 296 SER A CA 1
ATOM 2404 C C . SER A 1 296 ? -7.936 1.683 -15.222 1.00 92.00 296 SER A C 1
ATOM 2406 O O . SER A 1 296 ? -9.005 1.160 -14.924 1.00 92.00 296 SER A O 1
ATOM 2408 N N . GLY A 1 297 ? -7.649 2.944 -14.891 1.00 91.19 297 GLY A N 1
ATOM 2409 C CA . GLY A 1 297 ? -8.549 3.820 -14.133 1.00 91.19 297 GLY A CA 1
ATOM 2410 C C . GLY A 1 297 ? -8.279 3.860 -12.627 1.00 91.19 297 GLY A C 1
ATOM 2411 O O . GLY A 1 297 ? -8.804 4.750 -11.954 1.00 91.19 297 GLY A O 1
ATOM 2412 N N . ASP A 1 298 ? -7.425 2.977 -12.105 1.00 92.25 298 ASP A N 1
ATOM 2413 C CA . ASP A 1 298 ? -6.973 3.055 -10.718 1.00 92.25 298 ASP A CA 1
ATOM 2414 C C . ASP A 1 298 ? -6.043 4.257 -10.492 1.00 92.25 298 ASP A C 1
ATOM 2416 O O . ASP A 1 298 ? -5.327 4.723 -11.386 1.00 92.25 298 ASP A O 1
ATOM 2420 N N . SER A 1 299 ? -6.037 4.733 -9.252 1.00 91.38 299 SER A N 1
ATOM 2421 C CA . SER A 1 299 ? -5.042 5.632 -8.689 1.00 91.38 299 SER A CA 1
ATOM 2422 C C . SER A 1 299 ? -4.322 4.918 -7.552 1.00 91.38 299 SER A C 1
ATOM 2424 O O . SER A 1 299 ? -4.955 4.302 -6.691 1.00 91.38 299 SER A O 1
ATOM 2426 N N . ILE A 1 300 ? -2.999 5.035 -7.514 1.00 91.06 300 ILE A N 1
ATOM 2427 C CA . ILE A 1 300 ? -2.186 4.449 -6.450 1.00 91.06 300 ILE A CA 1
ATOM 2428 C C . ILE A 1 300 ? -1.697 5.550 -5.522 1.00 91.06 300 ILE A C 1
ATOM 2430 O O . ILE A 1 300 ? -1.114 6.543 -5.947 1.00 91.06 300 ILE A O 1
ATOM 2434 N N . PHE A 1 301 ? -1.875 5.328 -4.231 1.00 86.19 301 PHE A N 1
ATOM 2435 C CA . PHE A 1 301 ? -1.395 6.198 -3.177 1.00 86.19 301 PHE A CA 1
ATOM 2436 C C . PHE A 1 301 ? -0.222 5.534 -2.467 1.00 86.19 301 PHE A C 1
ATOM 2438 O O . PHE A 1 301 ? -0.374 4.486 -1.830 1.00 86.19 301 PHE A O 1
ATOM 2445 N N . TRP A 1 302 ? 0.952 6.147 -2.574 1.00 84.06 302 TRP A N 1
ATOM 2446 C CA . TRP A 1 302 ? 2.193 5.643 -2.009 1.00 84.06 302 TRP A CA 1
ATOM 2447 C C . TRP A 1 302 ? 2.766 6.641 -0.998 1.00 84.06 302 TRP A C 1
ATOM 2449 O O . TRP A 1 302 ? 3.009 7.808 -1.293 1.00 84.06 302 TRP A O 1
ATOM 2459 N N . GLY A 1 303 ? 2.923 6.185 0.243 1.00 73.75 303 GLY A N 1
ATOM 2460 C CA . GLY A 1 303 ? 3.609 6.925 1.301 1.00 73.75 303 GLY A CA 1
ATOM 2461 C C . GLY A 1 303 ? 4.824 6.146 1.792 1.00 73.75 303 GLY A C 1
ATOM 2462 O O . GLY A 1 303 ? 5.376 5.316 1.079 1.00 73.75 303 GLY A O 1
ATOM 2463 N N . ILE A 1 304 ? 5.195 6.336 3.056 1.00 65.19 304 ILE A N 1
ATOM 2464 C CA . ILE A 1 304 ? 6.318 5.605 3.671 1.00 65.19 304 ILE A CA 1
ATOM 2465 C C . ILE A 1 304 ? 5.988 4.113 3.886 1.00 65.19 304 ILE A C 1
ATOM 2467 O O . ILE A 1 304 ? 6.885 3.286 4.022 1.00 65.19 304 ILE A O 1
ATOM 2471 N N . ASN A 1 305 ? 4.701 3.754 3.875 1.00 67.94 305 ASN A N 1
ATOM 2472 C CA . ASN A 1 305 ? 4.204 2.409 4.171 1.00 67.94 305 ASN A CA 1
ATOM 2473 C C . ASN A 1 305 ? 3.517 1.743 2.965 1.00 67.94 305 ASN A C 1
ATOM 2475 O O . ASN A 1 305 ? 3.675 2.189 1.830 1.00 67.94 305 ASN A O 1
ATOM 2479 N N . HIS A 1 306 ? 2.770 0.654 3.210 1.00 74.12 306 HIS A N 1
ATOM 2480 C CA . HIS A 1 306 ? 2.117 -0.132 2.161 1.00 74.12 306 HIS A CA 1
ATOM 2481 C C . HIS A 1 306 ? 1.281 0.745 1.215 1.00 74.12 306 HIS A C 1
ATOM 2483 O O . HIS A 1 306 ? 0.429 1.510 1.685 1.00 74.12 306 HIS A O 1
ATOM 2489 N N . PRO A 1 307 ? 1.503 0.616 -0.103 1.00 82.44 307 PRO A N 1
ATOM 2490 C CA . PRO A 1 307 ? 0.736 1.330 -1.110 1.00 82.44 307 PRO A CA 1
ATOM 2491 C C . PRO A 1 307 ? -0.715 0.850 -1.114 1.00 82.44 307 PRO A C 1
ATOM 2493 O O . PRO A 1 307 ? -1.021 -0.285 -0.737 1.00 82.44 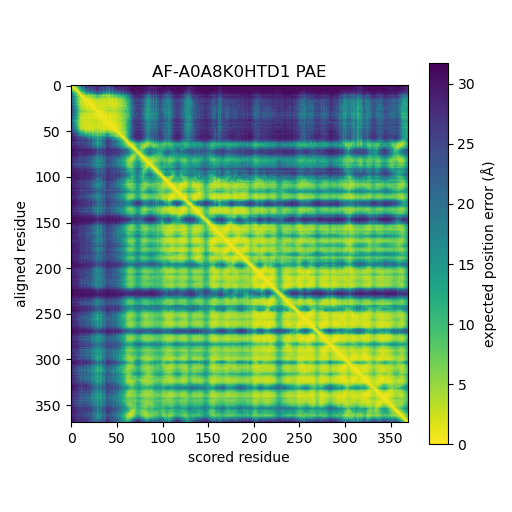307 PRO A O 1
ATOM 2496 N N . VAL A 1 308 ? -1.612 1.714 -1.577 1.00 81.38 308 VAL A N 1
ATOM 2497 C CA . VAL A 1 308 ? -3.027 1.377 -1.754 1.00 81.38 308 VAL A CA 1
ATOM 2498 C C . VAL A 1 308 ? -3.465 1.764 -3.158 1.00 81.38 308 VAL A C 1
ATOM 2500 O O . VAL A 1 308 ? -3.184 2.878 -3.593 1.00 81.38 308 VAL A O 1
ATOM 2503 N N . SER A 1 309 ? -4.168 0.854 -3.834 1.00 86.88 309 SER A N 1
ATOM 2504 C CA . SER A 1 309 ? -4.875 1.138 -5.085 1.00 86.88 309 SER A CA 1
ATOM 2505 C C . SER A 1 309 ? -6.345 1.428 -4.804 1.00 86.88 309 SER A C 1
ATOM 2507 O O . SER A 1 309 ? -6.966 0.750 -3.980 1.00 86.88 309 SER A O 1
ATOM 2509 N N . VAL A 1 310 ? -6.897 2.426 -5.483 1.00 84.38 310 VAL A N 1
ATOM 2510 C CA . VAL A 1 310 ? -8.328 2.745 -5.481 1.00 84.38 310 VAL A CA 1
ATOM 2511 C C . VAL A 1 310 ? -8.788 3.068 -6.891 1.00 84.38 310 VAL A C 1
ATOM 2513 O O . VAL A 1 310 ? -8.005 3.579 -7.685 1.00 84.38 310 VAL A O 1
ATOM 2516 N N . LEU A 1 311 ? -10.060 2.836 -7.197 1.00 85.62 311 LEU A N 1
ATOM 2517 C CA . LEU A 1 311 ? -10.607 3.189 -8.496 1.00 85.62 311 LEU A CA 1
ATOM 2518 C C . LEU A 1 311 ? -10.926 4.685 -8.487 1.00 85.62 311 LEU A C 1
ATOM 2520 O O . LEU A 1 311 ? -11.683 5.149 -7.636 1.00 85.62 311 LEU A O 1
ATOM 2524 N N . ALA A 1 312 ? -10.374 5.463 -9.420 1.00 85.75 312 ALA A N 1
ATOM 2525 C CA . ALA A 1 312 ? -10.547 6.918 -9.388 1.00 85.75 312 ALA A CA 1
ATOM 2526 C C . ALA A 1 312 ? -12.015 7.355 -9.532 1.00 85.75 312 ALA A C 1
ATOM 2528 O O . ALA A 1 312 ? -12.413 8.392 -9.002 1.00 85.75 312 ALA A O 1
ATOM 2529 N N . SER A 1 313 ? -12.845 6.554 -10.210 1.00 80.81 313 SER A N 1
ATOM 2530 C CA . SER A 1 313 ? -14.284 6.820 -10.333 1.00 80.81 313 SER A CA 1
ATOM 2531 C C . SER A 1 313 ? -15.039 6.717 -9.011 1.00 80.81 313 SER A C 1
ATOM 2533 O O . SER A 1 313 ? -16.072 7.368 -8.870 1.00 80.81 313 SER A O 1
ATOM 2535 N N . ASP A 1 314 ? -14.521 5.959 -8.042 1.00 73.94 314 ASP A N 1
ATOM 2536 C CA . ASP A 1 314 ? -15.101 5.866 -6.696 1.00 73.94 314 ASP A CA 1
ATOM 2537 C C . ASP A 1 314 ? -14.791 7.121 -5.867 1.00 73.94 314 ASP A C 1
ATOM 2539 O O . ASP A 1 314 ? -15.363 7.342 -4.801 1.00 73.94 314 ASP A O 1
ATOM 2543 N N . TYR A 1 315 ? -13.901 7.978 -6.375 1.00 72.31 315 TYR A N 1
ATOM 2544 C CA . TYR A 1 315 ? -13.416 9.179 -5.713 1.00 72.31 315 TYR A CA 1
ATOM 2545 C C . TYR A 1 315 ? -13.387 10.402 -6.657 1.00 72.31 315 TYR A C 1
ATOM 2547 O O . TYR A 1 315 ? -12.328 11.014 -6.856 1.00 72.31 315 TYR A O 1
ATOM 2555 N N . PRO A 1 316 ? -14.533 10.821 -7.239 1.00 68.25 316 PRO A N 1
ATOM 2556 C CA . PRO A 1 316 ? -14.553 11.890 -8.234 1.00 68.25 316 PRO A CA 1
ATOM 2557 C C . PRO A 1 316 ? -14.024 13.219 -7.680 1.00 68.25 316 PRO A C 1
ATOM 2559 O O . PRO A 1 316 ? -14.481 13.710 -6.645 1.00 68.25 316 PRO A O 1
ATOM 2562 N N . GLY A 1 317 ? -13.081 13.827 -8.403 1.00 71.00 317 GLY A N 1
ATOM 2563 C CA . GLY A 1 317 ? -12.484 15.122 -8.055 1.00 71.00 317 GLY A CA 1
ATOM 2564 C C . GLY A 1 317 ? -11.404 15.070 -6.971 1.00 71.00 317 GLY A C 1
ATOM 2565 O O . GLY A 1 317 ? -10.841 16.109 -6.646 1.00 71.00 317 GLY A O 1
ATOM 2566 N N . LEU A 1 318 ? -11.107 13.888 -6.430 1.00 71.31 318 LEU A N 1
ATOM 2567 C CA . LEU A 1 318 ? -10.079 13.675 -5.409 1.00 71.31 318 LEU A CA 1
ATOM 2568 C C . LEU A 1 318 ? -8.796 13.108 -6.007 1.00 71.31 318 LEU A C 1
ATOM 2570 O O . LEU A 1 318 ? -7.708 13.572 -5.683 1.00 71.31 318 LEU A O 1
ATOM 2574 N N . CYS A 1 319 ? -8.919 12.120 -6.886 1.00 79.88 319 CYS A N 1
ATOM 2575 C CA . CYS A 1 319 ? -7.783 11.572 -7.602 1.00 79.88 319 CYS A CA 1
ATOM 2576 C C . CYS A 1 319 ? -8.088 11.440 -9.085 1.00 79.88 319 CYS A C 1
ATOM 2578 O O . CYS A 1 319 ? -9.238 11.321 -9.512 1.00 79.88 319 CYS A O 1
ATOM 2580 N N . ARG A 1 320 ? -7.028 11.516 -9.883 1.00 88.56 320 ARG A N 1
ATOM 2581 C CA . ARG A 1 320 ? -7.103 11.347 -11.326 1.00 88.56 320 ARG A CA 1
ATOM 2582 C C . ARG A 1 320 ? -6.913 9.872 -11.670 1.00 88.56 320 ARG A C 1
ATOM 2584 O O . ARG A 1 320 ? -6.050 9.221 -11.072 1.00 88.56 320 ARG A O 1
ATOM 2591 N N . PRO A 1 321 ? -7.697 9.338 -12.622 1.00 92.19 321 PRO A N 1
ATOM 2592 C CA . PRO A 1 321 ? -7.478 7.984 -13.108 1.00 92.19 321 PRO A CA 1
ATOM 2593 C C . PRO A 1 321 ? -6.064 7.865 -13.663 1.00 92.19 321 PRO A C 1
ATOM 2595 O O . PRO A 1 321 ? -5.541 8.813 -14.251 1.00 92.19 321 PRO A O 1
ATOM 2598 N N . ASN A 1 322 ? -5.460 6.691 -13.491 1.00 94.75 322 ASN A N 1
ATOM 2599 C CA . ASN A 1 322 ? -4.129 6.396 -14.005 1.00 94.75 322 ASN A CA 1
ATOM 2600 C C . ASN A 1 322 ? -3.033 7.299 -13.421 1.00 94.75 322 ASN A C 1
ATOM 2602 O O . ASN A 1 322 ? -2.078 7.629 -14.120 1.00 94.75 322 ASN A O 1
ATOM 2606 N N . SER A 1 323 ? -3.154 7.669 -12.142 1.00 92.88 323 SER A N 1
ATOM 2607 C CA . SER A 1 323 ? -2.156 8.476 -11.427 1.00 92.88 323 SER A CA 1
ATOM 2608 C C . SER A 1 323 ? -1.550 7.749 -10.224 1.00 92.88 323 SER A C 1
ATOM 2610 O O . SER A 1 323 ? -2.221 6.975 -9.541 1.00 92.88 323 SER A O 1
ATOM 2612 N N . ILE A 1 324 ? -0.284 8.042 -9.933 1.00 92.12 324 ILE A N 1
ATOM 2613 C CA . ILE A 1 324 ? 0.374 7.748 -8.654 1.00 92.12 324 ILE A CA 1
ATOM 2614 C C . ILE A 1 324 ? 0.501 9.039 -7.855 1.00 92.12 324 ILE A C 1
ATOM 2616 O O . ILE A 1 324 ? 0.895 10.056 -8.413 1.00 92.12 324 ILE A O 1
ATOM 2620 N N . TYR A 1 325 ? 0.218 8.959 -6.557 1.00 88.62 325 TYR A N 1
ATOM 2621 C CA . TYR A 1 325 ? 0.424 10.012 -5.566 1.00 88.62 325 TYR A CA 1
ATOM 2622 C C . TYR A 1 325 ? 1.491 9.554 -4.570 1.00 88.62 325 TYR A C 1
ATOM 2624 O O . TYR A 1 325 ? 1.212 8.721 -3.702 1.00 88.62 325 TYR A O 1
ATOM 2632 N N . LEU A 1 326 ? 2.712 10.063 -4.715 1.00 86.50 326 LEU A N 1
ATOM 2633 C CA . LEU A 1 326 ? 3.871 9.718 -3.896 1.00 86.50 326 LEU A CA 1
ATOM 2634 C C . LEU A 1 326 ? 4.166 10.821 -2.880 1.00 86.50 326 LEU A C 1
ATOM 2636 O O . LEU A 1 326 ? 4.376 11.967 -3.259 1.00 86.50 326 LEU A O 1
ATOM 2640 N N . ILE A 1 327 ? 4.274 10.468 -1.598 1.00 80.75 327 ILE A N 1
ATOM 2641 C CA . ILE A 1 327 ? 4.882 11.367 -0.609 1.00 80.75 327 ILE A CA 1
ATOM 2642 C C . ILE A 1 327 ? 6.391 11.157 -0.588 1.00 80.75 327 ILE A C 1
ATOM 2644 O O . ILE A 1 327 ? 6.862 10.098 -0.166 1.00 80.75 327 ILE A O 1
ATOM 2648 N N . CYS A 1 328 ? 7.151 12.168 -0.996 1.00 77.12 328 CYS A N 1
ATOM 2649 C CA . CYS A 1 328 ? 8.608 12.123 -0.994 1.00 77.12 328 CYS A CA 1
ATOM 2650 C C . CYS A 1 328 ? 9.213 13.359 -0.317 1.00 77.12 328 CYS A C 1
ATOM 2652 O O . CYS A 1 328 ? 8.609 14.430 -0.236 1.00 77.12 328 CYS A O 1
ATOM 2654 N N . GLN A 1 329 ? 10.416 13.174 0.226 1.00 73.62 329 GLN A N 1
ATOM 2655 C CA . GLN A 1 329 ? 11.195 14.243 0.835 1.00 73.62 329 GLN A CA 1
ATOM 2656 C C . GLN A 1 329 ? 12.057 14.900 -0.243 1.00 73.62 329 GLN A C 1
ATOM 2658 O O . GLN A 1 329 ? 12.887 14.227 -0.852 1.00 73.62 329 GLN A O 1
ATOM 2663 N N . ARG A 1 330 ? 11.879 16.204 -0.465 1.00 70.19 330 ARG A N 1
ATOM 2664 C CA . ARG A 1 330 ? 12.675 16.978 -1.431 1.00 70.19 330 ARG A CA 1
ATOM 2665 C C . ARG A 1 330 ? 13.920 17.581 -0.782 1.00 70.19 330 ARG A C 1
ATOM 2667 O O . ARG A 1 330 ? 14.990 17.605 -1.384 1.00 70.19 330 ARG A O 1
ATOM 2674 N N . GLN A 1 331 ? 13.772 18.059 0.451 1.00 66.12 331 GLN A N 1
ATOM 2675 C CA . GLN A 1 331 ? 14.816 18.648 1.297 1.00 66.12 331 GLN A CA 1
ATOM 2676 C C . GLN A 1 331 ? 14.643 18.122 2.735 1.00 66.12 331 GLN A C 1
ATOM 2678 O O . GLN A 1 331 ? 13.552 17.664 3.078 1.00 66.12 331 GLN A O 1
ATOM 2683 N N . PRO A 1 332 ? 15.658 18.209 3.617 1.00 63.34 332 PRO A N 1
ATOM 2684 C CA . PRO A 1 332 ? 15.566 17.743 5.007 1.00 63.34 332 PRO A CA 1
ATOM 2685 C C . PRO A 1 332 ? 14.338 18.248 5.795 1.00 63.34 332 PRO A C 1
ATOM 2687 O O . PRO A 1 332 ? 13.913 17.577 6.735 1.00 63.34 332 PRO A O 1
ATOM 2690 N N . SER A 1 333 ? 13.744 19.376 5.390 1.00 62.66 333 SER A N 1
ATOM 2691 C CA . SER A 1 333 ? 12.549 19.987 5.986 1.00 62.66 333 SER A CA 1
ATOM 2692 C C . SER A 1 333 ? 11.292 19.969 5.110 1.00 62.66 333 SER A C 1
ATOM 2694 O O . SER A 1 333 ? 10.222 20.264 5.638 1.00 62.66 333 SER A O 1
ATOM 2696 N N . ASP A 1 334 ? 11.394 19.609 3.824 1.00 71.00 334 ASP A N 1
ATOM 2697 C CA . ASP A 1 334 ? 10.330 19.864 2.845 1.00 71.00 334 ASP A CA 1
ATOM 2698 C C . ASP A 1 334 ? 9.826 18.551 2.246 1.00 71.00 334 ASP A C 1
ATOM 2700 O O . ASP A 1 334 ? 10.573 17.797 1.604 1.00 71.00 334 ASP A O 1
ATOM 2704 N N . TYR A 1 335 ? 8.536 18.297 2.449 1.00 75.94 335 TYR A N 1
ATOM 2705 C CA . TYR A 1 335 ? 7.829 17.148 1.906 1.00 75.94 335 TYR A CA 1
ATOM 2706 C C . TYR A 1 335 ? 6.838 17.603 0.846 1.00 75.94 335 TYR A C 1
ATOM 2708 O O . TYR A 1 335 ? 6.154 18.613 1.003 1.00 75.94 335 TYR A O 1
ATOM 2716 N N . ILE A 1 336 ? 6.753 16.825 -0.227 1.00 81.50 336 ILE A N 1
ATOM 2717 C CA . ILE A 1 336 ? 5.816 17.069 -1.318 1.00 81.50 336 ILE A CA 1
ATOM 2718 C C . ILE A 1 336 ? 4.963 15.830 -1.561 1.00 81.50 336 ILE A C 1
ATOM 2720 O O . ILE A 1 336 ? 5.370 14.699 -1.279 1.00 81.50 336 ILE A O 1
ATOM 2724 N N . CYS A 1 337 ? 3.774 16.059 -2.101 1.00 84.62 337 CYS A N 1
ATOM 2725 C CA . CYS A 1 337 ? 2.995 15.045 -2.788 1.00 84.62 337 CYS A CA 1
ATOM 2726 C C . CYS A 1 337 ? 3.268 15.183 -4.291 1.00 84.62 337 CYS A C 1
ATOM 2728 O O . CYS A 1 337 ? 2.841 16.156 -4.911 1.00 84.62 337 CYS A O 1
ATOM 2730 N N . GLU A 1 338 ? 4.007 14.235 -4.862 1.00 87.94 338 GLU A N 1
ATOM 2731 C CA . GLU A 1 338 ? 4.226 14.117 -6.304 1.00 87.94 338 GLU A CA 1
ATOM 2732 C C . GLU A 1 338 ? 3.063 13.324 -6.917 1.00 87.94 338 GLU A C 1
ATOM 2734 O O . GLU A 1 338 ? 2.867 12.148 -6.606 1.00 87.94 338 GLU A O 1
ATOM 2739 N N . GLU A 1 339 ? 2.295 13.955 -7.801 1.00 90.00 339 GLU A N 1
ATOM 2740 C CA . GLU A 1 339 ? 1.356 13.282 -8.693 1.00 90.00 339 GLU A CA 1
ATOM 2741 C C . GLU A 1 339 ? 2.049 13.004 -10.030 1.00 90.00 339 GLU A C 1
ATOM 2743 O O . GLU A 1 339 ? 2.507 13.930 -10.701 1.00 90.00 339 GLU A O 1
ATOM 2748 N N . PHE A 1 340 ? 2.049 11.747 -10.467 1.00 91.19 340 PHE A N 1
ATOM 2749 C CA . PHE A 1 340 ? 2.440 11.365 -11.823 1.00 91.19 340 PHE A CA 1
ATOM 2750 C C . PHE A 1 340 ? 1.296 10.644 -12.527 1.00 91.19 340 PHE A C 1
ATOM 2752 O O . PHE A 1 340 ? 0.795 9.643 -12.013 1.00 91.19 340 PHE A O 1
ATOM 2759 N N . ASN A 1 341 ? 0.906 11.114 -13.712 1.00 92.94 341 ASN A N 1
ATOM 2760 C CA . ASN A 1 341 ? -0.151 10.498 -14.510 1.00 92.94 341 ASN A CA 1
ATOM 2761 C C . ASN A 1 341 ? 0.422 9.710 -15.700 1.00 92.94 341 ASN A C 1
ATOM 2763 O O . ASN A 1 341 ? 1.245 10.203 -16.468 1.00 92.94 341 ASN A O 1
ATOM 2767 N N . PHE A 1 342 ? -0.027 8.468 -15.867 1.00 91.38 342 PHE A N 1
ATOM 2768 C CA . PHE A 1 342 ? 0.487 7.548 -16.882 1.00 91.38 342 PHE A CA 1
ATOM 2769 C C . PHE A 1 342 ? -0.038 7.801 -18.295 1.00 91.38 342 PHE A C 1
ATOM 2771 O O . PHE A 1 342 ? 0.634 7.424 -19.258 1.00 91.38 342 PHE A O 1
ATOM 2778 N N . GLU A 1 343 ? -1.211 8.421 -18.434 1.00 91.44 343 GLU A N 1
ATOM 2779 C CA . GLU A 1 343 ? -1.817 8.692 -19.740 1.00 91.44 343 GLU A CA 1
ATOM 2780 C C . GLU A 1 343 ? -1.157 9.885 -20.422 1.00 91.44 343 GLU A C 1
ATOM 2782 O O . GLU A 1 343 ? -0.715 9.776 -21.564 1.00 91.44 343 GLU A O 1
ATOM 2787 N N . ASP A 1 344 ? -1.074 11.014 -19.717 1.00 90.69 344 ASP A N 1
ATOM 2788 C CA . ASP A 1 344 ? -0.550 12.267 -20.268 1.00 90.69 344 ASP A CA 1
ATOM 2789 C C . ASP A 1 344 ? 0.923 12.527 -19.910 1.00 90.69 344 ASP A C 1
ATOM 2791 O O . ASP A 1 344 ? 1.510 13.487 -20.409 1.00 90.69 344 ASP A O 1
ATOM 2795 N N . ARG A 1 345 ? 1.530 11.670 -19.072 1.00 89.12 345 ARG A N 1
ATOM 2796 C CA . ARG A 1 345 ? 2.908 11.803 -18.561 1.00 89.12 345 ARG A CA 1
ATOM 2797 C C . ARG A 1 345 ? 3.150 13.106 -17.793 1.00 89.12 345 ARG A C 1
ATOM 2799 O O . 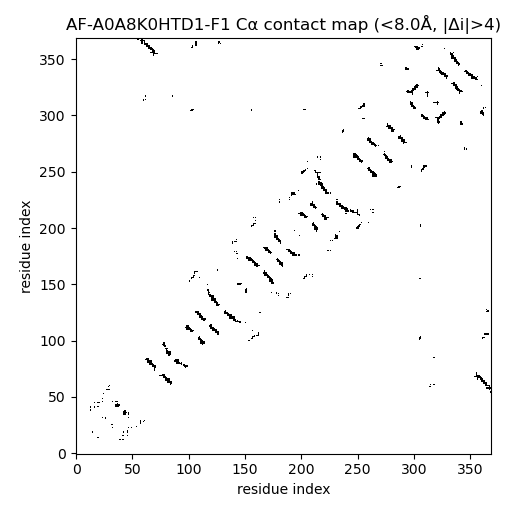ARG A 1 345 ? 4.298 13.517 -17.626 1.00 89.12 345 ARG A O 1
ATOM 2806 N N . SER A 1 346 ? 2.087 13.758 -17.322 1.00 90.88 346 SER A N 1
ATOM 2807 C CA . SER A 1 346 ? 2.188 14.965 -16.512 1.00 90.88 346 SER A CA 1
ATOM 2808 C C . SER A 1 346 ? 2.681 14.641 -15.106 1.00 90.88 346 SER A C 1
ATOM 2810 O O . SER A 1 346 ? 2.354 13.604 -14.524 1.00 90.88 346 SER A O 1
ATOM 2812 N N . MET A 1 347 ? 3.464 15.571 -14.566 1.00 89.44 347 MET A N 1
ATOM 2813 C CA . MET A 1 347 ? 3.916 15.571 -13.184 1.00 89.44 347 MET A CA 1
ATOM 2814 C C . MET A 1 347 ? 3.411 16.843 -12.513 1.00 89.44 347 MET A C 1
ATOM 2816 O O . MET A 1 347 ? 3.491 17.928 -13.096 1.00 89.44 347 MET A O 1
ATOM 2820 N N . ARG A 1 348 ? 2.858 16.707 -11.311 1.00 88.94 348 ARG A N 1
ATOM 2821 C CA . ARG A 1 348 ? 2.417 17.825 -10.474 1.00 88.94 348 ARG A CA 1
ATOM 2822 C C . ARG A 1 348 ? 2.955 17.622 -9.074 1.00 88.94 348 ARG A C 1
ATOM 2824 O O . ARG A 1 348 ? 3.081 16.493 -8.616 1.00 88.94 348 ARG A O 1
ATOM 2831 N N . GLU A 1 349 ? 3.259 18.718 -8.407 1.00 87.44 349 GLU A N 1
ATOM 2832 C CA . GLU A 1 349 ? 3.777 18.697 -7.048 1.00 87.44 349 GLU A CA 1
ATOM 2833 C C . GLU A 1 349 ? 2.905 19.612 -6.197 1.00 87.44 349 GLU A C 1
ATOM 2835 O O . GLU A 1 349 ? 2.662 20.764 -6.561 1.00 87.44 349 GLU A O 1
ATOM 2840 N N . ASP A 1 350 ? 2.430 19.084 -5.075 1.00 82.12 350 ASP A N 1
ATOM 2841 C CA . ASP A 1 350 ? 1.767 19.851 -4.028 1.00 82.12 350 ASP A CA 1
ATOM 2842 C C . ASP A 1 350 ? 2.657 19.857 -2.784 1.00 82.12 350 ASP A C 1
ATOM 2844 O O . ASP A 1 350 ? 3.032 18.800 -2.267 1.00 82.12 350 ASP A O 1
ATOM 2848 N N . GLU A 1 351 ? 2.984 21.049 -2.289 1.00 79.19 351 GLU A N 1
ATOM 2849 C CA . GLU A 1 351 ? 3.719 21.210 -1.035 1.00 79.19 351 GLU A CA 1
ATOM 2850 C C . GLU A 1 351 ? 2.874 20.746 0.158 1.00 79.19 351 GLU A C 1
ATOM 2852 O O . GLU A 1 351 ? 1.659 20.972 0.227 1.00 79.19 351 GLU A O 1
ATOM 2857 N N . ILE A 1 352 ? 3.538 20.081 1.102 1.00 73.75 352 ILE A N 1
ATOM 2858 C CA . ILE A 1 352 ? 2.964 19.697 2.386 1.00 73.75 352 ILE A CA 1
ATOM 2859 C C . ILE A 1 352 ? 3.603 20.600 3.440 1.00 73.75 352 ILE A C 1
ATOM 2861 O O . ILE A 1 352 ? 4.746 20.374 3.835 1.00 73.75 352 ILE A O 1
ATOM 2865 N N . ASP A 1 353 ? 2.848 21.604 3.893 1.00 68.12 353 ASP A N 1
ATOM 2866 C CA . ASP A 1 353 ? 3.259 22.621 4.878 1.00 68.12 353 ASP A CA 1
ATOM 2867 C C . ASP A 1 353 ? 3.387 22.053 6.306 1.00 68.12 353 ASP A C 1
ATOM 2869 O O . ASP A 1 353 ? 2.765 22.530 7.256 1.00 68.12 353 ASP A O 1
ATOM 2873 N N . GLU A 1 354 ? 4.165 20.986 6.472 1.00 66.94 354 GLU A N 1
ATOM 2874 C CA . GLU A 1 354 ? 4.326 20.282 7.740 1.00 66.94 354 GLU A CA 1
ATOM 2875 C C . GLU A 1 354 ? 5.808 20.047 8.037 1.00 66.94 354 GLU A C 1
ATOM 2877 O O . GLU A 1 354 ? 6.401 19.059 7.582 1.00 66.94 354 GLU A O 1
ATOM 2882 N N . PRO A 1 355 ? 6.432 20.957 8.810 1.00 58.62 355 PRO A N 1
ATOM 2883 C CA . PRO A 1 355 ? 7.841 20.847 9.125 1.00 58.62 355 PRO A CA 1
ATOM 2884 C C . PRO A 1 355 ? 8.081 19.600 9.985 1.00 58.62 355 PRO A C 1
ATOM 2886 O O . PRO A 1 355 ? 7.289 19.251 10.868 1.00 58.62 355 PRO A O 1
ATOM 2889 N N . TYR A 1 356 ? 9.201 18.924 9.728 1.00 63.31 356 TYR A N 1
ATOM 2890 C CA . TYR A 1 356 ? 9.646 17.739 10.472 1.00 63.31 356 TYR A CA 1
ATOM 2891 C C . TYR A 1 356 ? 8.695 16.536 10.401 1.00 63.31 356 TYR A C 1
ATOM 2893 O O . TYR A 1 356 ? 8.511 15.800 11.380 1.00 63.31 356 TYR A O 1
ATOM 2901 N N . LEU A 1 357 ? 8.109 16.300 9.227 1.00 66.75 357 LEU A N 1
ATOM 2902 C CA . LEU A 1 357 ? 7.442 15.039 8.948 1.00 66.75 357 LEU A CA 1
ATOM 2903 C C . LEU A 1 357 ? 8.453 13.892 9.103 1.00 66.75 357 LEU A C 1
ATOM 2905 O O . LEU A 1 357 ? 9.547 13.902 8.545 1.00 66.75 357 LEU A O 1
ATOM 2909 N N . THR A 1 358 ? 8.107 12.914 9.926 1.00 61.88 358 THR A N 1
ATOM 2910 C CA . THR A 1 358 ? 8.917 11.713 10.180 1.00 61.88 358 THR A CA 1
ATOM 2911 C C . THR A 1 358 ? 8.353 10.503 9.456 1.00 61.88 358 THR A C 1
ATOM 2913 O O . THR A 1 358 ? 9.095 9.565 9.166 1.00 61.88 358 THR A O 1
ATOM 2916 N N . SER A 1 359 ? 7.051 10.521 9.153 1.00 66.06 359 SER A N 1
ATOM 2917 C CA . SER A 1 359 ? 6.448 9.624 8.183 1.00 66.06 359 SER A CA 1
ATOM 2918 C C . SER A 1 359 ? 5.102 10.147 7.673 1.00 66.06 359 SER A C 1
ATOM 2920 O O . SER A 1 359 ? 4.519 11.062 8.262 1.00 66.06 359 SER A O 1
ATOM 2922 N N . ALA A 1 360 ? 4.647 9.583 6.550 1.00 68.38 360 ALA A N 1
ATOM 2923 C CA . ALA A 1 360 ? 3.366 9.850 5.900 1.00 68.38 360 ALA A CA 1
ATOM 2924 C C . ALA A 1 360 ? 2.718 8.535 5.442 1.00 68.38 360 ALA A C 1
ATOM 2926 O O . ALA A 1 360 ? 3.392 7.668 4.878 1.00 68.38 360 ALA A O 1
ATOM 2927 N N . SER A 1 361 ? 1.412 8.347 5.641 1.00 70.00 361 SER A N 1
ATOM 2928 C CA . SER A 1 361 ? 0.692 7.215 5.035 1.00 70.00 361 SER A CA 1
ATOM 2929 C C . SER A 1 361 ? -0.725 7.543 4.661 1.00 70.00 361 SER A C 1
ATOM 2931 O O . SER A 1 361 ? -1.464 8.157 5.423 1.00 70.00 361 SER A O 1
ATOM 2933 N N . TRP A 1 362 ? -1.124 7.026 3.513 1.00 71.75 362 TRP A N 1
ATOM 2934 C CA . TRP A 1 362 ? -2.487 7.127 3.045 1.00 71.75 362 TRP A CA 1
ATOM 2935 C C . TRP A 1 362 ? -3.394 6.142 3.789 1.00 71.75 362 TRP A C 1
ATOM 2937 O O . TRP A 1 362 ? -3.117 4.947 3.914 1.00 71.75 362 TRP A O 1
ATOM 2947 N N . ILE A 1 363 ? -4.506 6.660 4.292 1.00 65.94 363 ILE A N 1
ATOM 2948 C CA . ILE A 1 363 ? -5.599 5.924 4.908 1.00 65.94 363 ILE A CA 1
ATOM 2949 C C . ILE A 1 363 ? -6.789 6.063 3.979 1.00 65.94 363 ILE A C 1
ATOM 2951 O O . ILE A 1 363 ? -7.399 7.116 3.932 1.00 65.94 363 ILE A O 1
ATOM 2955 N N . VAL A 1 364 ? -7.156 4.992 3.285 1.00 61.34 364 VAL A N 1
ATOM 2956 C CA . VAL A 1 364 ? -8.414 4.922 2.531 1.00 61.34 364 VAL A CA 1
ATOM 2957 C C . VAL A 1 364 ? -9.510 4.355 3.438 1.00 61.34 364 VAL A C 1
ATOM 2959 O O . VAL A 1 364 ? -9.452 3.181 3.815 1.00 61.34 364 VAL A O 1
ATOM 2962 N N . PRO A 1 365 ? -10.491 5.129 3.885 1.00 51.72 365 PRO A N 1
ATOM 2963 C CA . PRO A 1 365 ? -11.553 4.601 4.724 1.00 51.72 365 PRO A CA 1
ATOM 2964 C C . PRO A 1 365 ? -12.332 3.480 4.013 1.00 51.72 365 PRO A C 1
ATOM 2966 O O . PRO A 1 365 ? -12.313 3.400 2.784 1.00 51.72 365 PRO A O 1
ATOM 2969 N N . PRO A 1 366 ? -12.952 2.544 4.751 1.00 44.50 366 PRO A N 1
ATOM 2970 C CA . PRO A 1 366 ? -13.750 1.493 4.133 1.00 44.50 366 PRO A CA 1
ATOM 2971 C C . PRO A 1 366 ? -14.838 2.095 3.242 1.00 44.50 366 PRO A C 1
ATOM 2973 O O . PRO A 1 366 ? -15.744 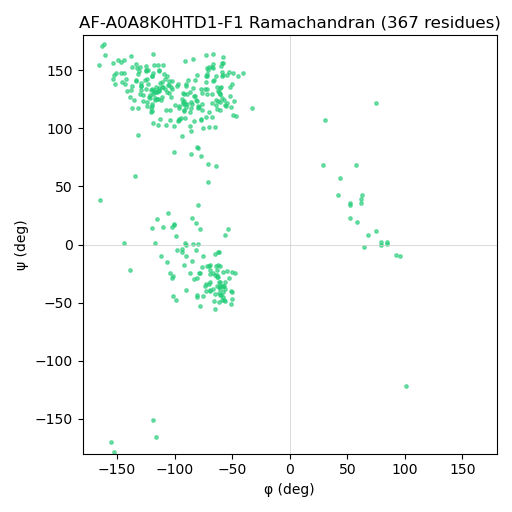2.758 3.739 1.00 44.50 366 PRO A O 1
ATOM 2976 N N . ILE A 1 367 ? -14.790 1.777 1.948 1.00 38.56 367 ILE A N 1
ATOM 2977 C CA . ILE A 1 367 ? -15.973 1.795 1.092 1.00 38.56 367 ILE A CA 1
ATOM 2978 C C . ILE A 1 367 ? -16.878 0.692 1.668 1.00 38.56 367 ILE A C 1
ATOM 2980 O O . ILE A 1 367 ? -16.574 -0.490 1.499 1.00 38.56 367 ILE A O 1
ATOM 2984 N N . LYS A 1 368 ? -17.912 1.015 2.460 1.00 34.69 368 LYS A N 1
ATOM 2985 C CA . LYS A 1 368 ? -18.993 0.035 2.676 1.00 34.69 368 LYS A CA 1
ATOM 2986 C C . LYS A 1 368 ? -19.656 -0.180 1.297 1.00 34.69 368 LYS A C 1
ATOM 2988 O O . LYS A 1 368 ? -19.705 0.732 0.475 1.00 34.69 368 LYS A O 1
ATOM 2993 N N . LEU A 1 369 ? -20.107 -1.390 1.005 1.00 30.38 369 LEU A N 1
ATOM 2994 C CA . LEU A 1 369 ? -21.031 -1.636 -0.107 1.00 30.38 369 LEU A CA 1
ATOM 2995 C C . LEU A 1 369 ? -22.460 -1.587 0.433 1.00 30.38 369 LEU A C 1
ATOM 2997 O O . LEU A 1 369 ? -22.651 -2.011 1.600 1.00 30.38 369 LEU A O 1
#

Mean predicted aligned error: 13.73 Å

Nearest PDB structures (foldseek):
  9c61-assembly1_B  TM=4.243E-01  e=1.977E-03  Homo sapiens
  8vh4-assembly1_A  TM=4.956E-01  e=7.451E-02  Homo sapiens
  6dlp-assembly1_B  TM=3.572E-01  e=1.182E-02  Homo sapiens
  7q3e-assembly1_A  TM=3.580E-01  e=2.222E-02  Mus musculus
  7q3d-assembly1_A  TM=3.285E-01  e=1.621E-02  Homo sapiens

Solvent-accessible surface area (backbone atoms only — not comparable to full-atom values): 20915 Å² total; per-residue (Å²): 139,82,82,79,81,74,80,73,78,79,64,66,91,72,61,56,68,71,60,53,63,63,46,57,85,69,48,82,46,70,69,56,46,52,54,50,35,65,71,42,74,67,44,27,52,56,45,59,74,40,43,73,70,41,56,61,64,49,27,57,46,62,65,29,34,39,36,29,27,30,84,43,93,93,50,90,62,35,46,48,35,41,30,34,68,86,76,73,39,75,48,86,77,56,92,54,80,68,62,75,46,70,41,46,40,88,59,23,43,37,41,36,26,72,74,51,86,56,34,30,43,37,36,39,34,48,55,42,84,92,68,49,44,82,67,44,76,50,65,70,45,59,75,62,67,45,54,102,85,51,71,59,48,79,58,49,64,45,45,75,39,52,63,91,78,54,79,35,32,42,40,37,34,32,72,83,34,37,39,39,37,31,54,57,95,54,81,58,76,49,65,32,59,45,56,88,90,63,58,52,59,29,65,38,65,54,95,97,37,41,37,30,25,23,35,33,69,15,33,26,39,45,55,78,84,71,61,98,66,84,44,69,61,57,48,74,58,36,69,60,42,90,88,46,66,80,33,72,36,21,43,54,35,59,38,80,89,69,49,42,35,38,41,38,32,41,83,91,54,62,82,90,58,31,62,49,46,27,42,55,46,79,55,96,95,41,63,45,77,42,79,47,74,63,52,90,40,26,23,38,40,34,33,74,38,59,50,45,48,41,51,16,82,68,36,77,92,75,49,54,56,19,24,39,39,34,56,46,76,81,47,101,58,42,36,31,39,38,38,40,31,47,83,82,64,48,74,47,76,44,81,46,98,49,65,43,61,78,45,42,35,65,42,60,53,66,59,54,131

InterPro domains:
  IPR001810 F-box domain [PF00646] (12-51)
  IPR005174 KIB1-4, beta-propeller [PF03478] (133-334)
  IPR036047 F-box-like domain superfamily [SSF81383] (6-81)
  IPR050942 Arabidopsis F-box involved in BR signaling [PTHR44259] (14-365)

pLDDT: mean 71.94, std 15.19, range [30.38, 95.25]

Foldseek 3Di:
DDDDDDDPDPPVVPDDLVVLLVVVVVCQDPVVLVVQLPPDPSSVVSSVVCVVVVVQSVLLVAFWKWFWFDPDDPDQWIDIWTQDPVVRDTPPDDPPTAFQDWADEPQWIWTWHPPDQFWIWIWIQAQDPVPSPDIDTAAIDRQQHDDPPDGWHWQAKYWLDRPVVPWIKIWIATPQQKIWIDGGPDNDIQIAGAPPVQDFLAWYRAPSWIWGAFLQGWIWTFDPPPDPDHYGDTHGQGDGDPPDDRFPGKAWEQAPVRWIKIKTAHDPDDLVPRIWIWTWDQDPNHIDTHTDQFRQQWEWEEWSYHIYIDRVVSNPPNDGGRWYFYWDDPDQFWIWTWIAHRPVSDIDIDTNPGGRGPIMDTRSRRSDD

Secondary structure (DSSP, 8-state):
-----PPPPP-GGG--HHHHHHHGGG--SHHHHHHHHTS-HHHHHHHHHHHHHHHTTGGG---EEEEEEESSTT---EEEEEEETTTTEEE------S-SEEEEETTEEEEEEE-SSS-EEEEEE-S-TTT--S-EEEEEE---PPBTTBPPPEEEEEESS-GGGS---EEEEETTSEEEEE-TT-SS-EEEEPPGGG--SEEEEETTEEEEE-TTS-EEEE-----SSSS--EEEEEPPPTT----SEEEEEE-TTS-EEEEEE-SSS-GGGSEEEEEEEEETTEEEEEE-SS-TTEEEEE-SS--EEEEGGGSTTTS-TTEEEEEEEEETTEEEEEEEETTT--EEEEEE--TTEEEEEEE------

Radius of gyration: 23.3 Å; Cα contacts (8 Å, |Δi|>4): 774; chains: 1; bounding box: 64×85×46 Å